Protein AF-A0A940B2C8-F1 (afdb_monomer)

Radius of gyration: 58.65 Å; Cα contacts (8 Å, |Δi|>4): 331; chains: 1; bounding box: 116×99×178 Å

Secondary structure (DSSP, 8-state):
-------------------------------------------------------------------------------PPP-----------------------THHHHHHHHHHHHHHHHHHHHHHHHSS-GGG--GGGHHHHHHHHHHHHTS-HHHHHHTHHHHHHHHHHHHHHHHHHHHHHHHHHHHHHHHHHHHHHHHHHHHHHHHHHHHHHHHHHHHHHHHHHHHHHHHHHHHHHHHHSS-GGG--GGGHHHHHHHHHHHHTS-HHHHHTTHHHHHHHHHHHHHHHHHHHHHHHHHHHHHHHHHHHHHSS-TTS--GGGHHHHHHHHHHHHHS-HHHHHHTHHHHHHHHHHHHHHHTTT-----------------------------S---TT-EEEE--TT--HHHHHHHHH-GGGGGGHHHHHHH-SS--S-TT-PPTT-EEEE--TTGGGSSHHHHHHHHHHHHHHHHHHHHTT-HHHHHHHHHHHHH-

Foldseek 3Di:
DDDDDDDDDDDDDDDDDDDDDDDDDDDDDDDDDDDDDDDDDDDDDDDDDDDDDDDDDDDDDDDDDDDDDDDDDDDDDDDDDDDDDDDDDDDDDDDDDDDDDDDDDPCVVVVVVVLVVLLVVLCVQLVVVLVDDLVRQELVCQVSLVVSLVSLVVHDPSNVVVCVVSNVRSVSSNVVSVVRNVVVVVVVVVVVVVVVVVVVVVVVVVVVVVVVVVVVVVVVVVVVVVVVLVVLLVVLCVQLVVVLVDDLVPQALVCQVSLVVSLQVLVVGDPSNVVVCVVSNVVSVSSNVSHVVRVVVVLVVLLVVLCVQLVVVLVDDLVRQELVCLVSLVVSLVSLVVGDPSNVVVCVVSNVVSVSSNVSRVVRPDDDDDDDDDDDDDDDDDDDDDDDPDDDLFQFFAVPKDKDFDGPPDALLVVQCVPVHVVRSLVSLQQCLQAPDHPPARRDDDGRGMTIGGDPCRQCVDPSSLVSSLVSLQSNLVVCVVVVNNVSSVVSNVVSVVD

Solvent-accessible surface area (backbone atoms only — not comparable to full-atom values): 31236 Å² total; per-residue (Å²): 133,84,89,90,83,92,88,90,88,87,82,86,92,87,87,84,91,86,85,91,84,83,87,78,93,77,82,79,84,79,87,80,80,94,79,91,78,89,83,86,84,87,87,79,92,89,86,90,81,90,86,86,91,84,84,83,89,79,89,85,90,87,88,81,91,85,90,84,89,90,84,84,85,83,86,87,85,90,83,84,83,88,85,88,86,85,83,90,82,92,87,82,83,90,81,93,78,80,95,70,94,76,74,88,68,81,58,62,64,58,54,51,53,53,34,50,56,53,42,51,52,50,50,66,73,40,36,85,64,69,74,48,54,70,86,73,60,42,42,85,45,36,65,62,40,51,48,49,53,54,57,52,72,71,48,53,71,71,30,42,71,78,37,52,69,61,52,52,50,43,51,53,42,40,55,51,11,47,53,46,41,52,52,51,52,50,53,53,49,53,52,52,51,48,53,52,49,55,51,48,54,49,51,55,52,53,52,48,53,53,51,54,53,47,55,51,51,56,52,56,52,48,51,56,50,54,53,52,37,52,52,52,41,50,52,51,50,63,77,38,36,80,66,72,73,46,57,73,91,75,50,36,46,88,47,41,67,61,42,50,46,46,55,52,55,51,63,68,48,54,74,69,32,38,67,78,37,52,69,62,53,52,51,44,52,54,41,46,56,45,8,50,51,44,42,52,50,52,37,48,52,51,41,52,52,49,49,64,75,39,37,81,65,70,73,47,53,88,87,72,61,44,63,82,48,42,63,61,42,51,46,48,54,53,55,52,72,69,49,56,72,70,27,40,68,77,38,51,68,62,50,52,50,43,54,54,46,47,54,50,22,74,58,64,90,69,85,88,88,85,85,80,89,81,92,80,89,82,91,84,81,89,83,91,86,78,90,69,95,63,84,84,81,70,61,54,43,55,60,84,42,45,80,47,65,40,50,76,88,64,46,47,41,58,51,20,20,72,75,70,36,79,88,35,28,81,53,28,47,50,30,54,62,52,23,90,62,85,71,87,46,78,91,69,77,56,72,66,40,69,40,28,41,43,30,80,65,38,30,49,68,42,74,58,8,33,51,51,46,34,49,43,24,44,61,50,17,54,54,32,39,77,70,71,37,53,75,58,16,52,54,32,43,53,51,36,72,73,106

Structure (mmCIF, N/CA/C/O backbone):
data_AF-A0A940B2C8-F1
#
_entry.id   AF-A0A940B2C8-F1
#
loop_
_atom_site.group_PDB
_atom_site.id
_atom_site.type_symbol
_atom_site.label_atom_id
_atom_site.label_alt_id
_atom_site.label_comp_id
_atom_site.label_asym_id
_atom_site.label_entity_id
_atom_site.label_seq_id
_atom_site.pdbx_PDB_ins_code
_atom_site.Cartn_x
_atom_site.Cartn_y
_atom_site.Cartn_z
_atom_site.occupancy
_atom_site.B_iso_or_equiv
_atom_site.auth_seq_id
_atom_site.auth_comp_id
_atom_site.auth_asym_id
_atom_site.auth_atom_id
_atom_site.pdbx_PDB_model_num
ATOM 1 N N . MET A 1 1 ? -23.699 41.187 39.964 1.00 35.53 1 MET A N 1
ATOM 2 C CA . MET A 1 1 ? -22.413 41.926 39.926 1.00 35.53 1 MET A CA 1
ATOM 3 C C . MET A 1 1 ? -21.264 40.954 40.187 1.00 35.53 1 MET A C 1
ATOM 5 O O . MET A 1 1 ? -21.492 39.988 40.889 1.00 35.53 1 MET A O 1
ATOM 9 N N . LYS A 1 2 ? -20.083 41.225 39.607 1.00 36.41 2 LYS A N 1
ATOM 10 C CA . LYS A 1 2 ? -18.708 40.831 40.011 1.00 36.41 2 LYS A CA 1
ATOM 11 C C . LYS A 1 2 ? -18.486 39.525 40.824 1.00 36.41 2 LYS A C 1
ATOM 13 O O . LYS A 1 2 ? -18.840 39.480 41.988 1.00 36.41 2 LYS A O 1
ATOM 18 N N . LYS A 1 3 ? -17.738 38.591 40.197 1.00 39.41 3 LYS A N 1
ATOM 19 C CA . LYS A 1 3 ? -16.483 37.912 40.648 1.00 39.41 3 LYS A CA 1
ATOM 20 C C . LYS A 1 3 ? -16.437 37.382 42.103 1.00 39.41 3 LYS A C 1
ATOM 22 O O . LYS A 1 3 ? -16.664 38.135 43.034 1.00 39.41 3 LYS A O 1
ATOM 27 N N . ILE A 1 4 ? -16.011 36.136 42.345 1.00 36.38 4 ILE A N 1
ATOM 28 C CA . ILE A 1 4 ? -14.584 35.734 42.453 1.00 36.38 4 ILE A CA 1
ATOM 29 C C . ILE A 1 4 ? -14.388 34.222 42.172 1.00 36.38 4 ILE A C 1
ATOM 31 O O . ILE A 1 4 ? -15.268 33.410 42.430 1.00 36.38 4 ILE A O 1
ATOM 35 N N . LEU A 1 5 ? -13.196 33.873 41.676 1.00 35.56 5 LEU A N 1
ATOM 36 C CA . LEU A 1 5 ? -12.616 32.531 41.467 1.00 35.56 5 LEU A CA 1
ATOM 37 C C . LEU A 1 5 ? -11.087 32.656 41.759 1.00 35.56 5 LEU A C 1
ATOM 39 O O . LEU A 1 5 ? -10.614 33.795 41.826 1.00 35.56 5 LEU A O 1
ATOM 43 N N . PRO A 1 6 ? -10.249 31.601 41.685 1.00 58.44 6 PRO A N 1
ATOM 44 C CA . PRO A 1 6 ? -10.110 30.377 42.495 1.00 58.44 6 PRO A CA 1
ATOM 45 C C . PRO A 1 6 ? -8.817 30.379 43.372 1.00 58.44 6 PRO A C 1
ATOM 47 O O . PRO A 1 6 ? -8.051 31.342 43.327 1.00 58.44 6 PRO A O 1
ATOM 50 N N . LYS A 1 7 ? -8.540 29.270 44.092 1.00 32.22 7 LYS A N 1
ATOM 51 C CA . LYS A 1 7 ? -7.233 28.650 44.505 1.00 32.22 7 LYS A CA 1
ATOM 52 C C . LYS A 1 7 ? -7.549 27.582 45.586 1.00 32.22 7 LYS A C 1
ATOM 54 O O . LYS A 1 7 ? -8.576 27.712 46.236 1.00 32.22 7 LYS A O 1
ATOM 59 N N . VAL A 1 8 ? -6.818 26.479 45.788 1.00 33.81 8 VAL A N 1
ATOM 60 C CA . VAL A 1 8 ? -5.353 26.293 45.901 1.00 33.81 8 VAL A CA 1
ATOM 61 C C . VAL A 1 8 ? -4.866 25.015 45.186 1.00 33.81 8 VAL A C 1
ATOM 63 O O . VAL A 1 8 ? -5.605 24.047 45.047 1.00 33.81 8 VAL A O 1
ATOM 66 N N . LEU A 1 9 ? -3.598 25.037 44.762 1.00 30.50 9 LEU A N 1
ATOM 67 C CA . LEU A 1 9 ? -2.817 23.959 44.142 1.00 30.50 9 LEU A CA 1
ATOM 68 C C . LEU A 1 9 ? -1.477 23.833 44.900 1.00 30.50 9 LEU A C 1
ATOM 70 O O . LEU A 1 9 ? -0.846 24.869 45.095 1.00 30.50 9 LEU A O 1
ATOM 74 N N . ALA A 1 10 ? -1.065 22.616 45.292 1.00 32.72 10 ALA A N 1
ATOM 75 C CA . ALA A 1 10 ? 0.285 22.128 45.692 1.00 32.72 10 ALA A CA 1
ATOM 76 C C . ALA A 1 10 ? 0.087 20.807 46.489 1.00 32.72 10 ALA A C 1
ATOM 78 O O . ALA A 1 10 ? -0.950 20.663 47.126 1.00 32.72 10 ALA A O 1
ATOM 79 N N . VAL A 1 11 ? 0.957 19.786 46.487 1.00 30.19 11 VAL A N 1
ATOM 80 C CA . VAL A 1 11 ? 2.435 19.773 46.574 1.00 30.19 11 VAL A CA 1
ATOM 81 C C . VAL A 1 11 ? 3.073 18.641 45.725 1.00 30.19 11 VAL A C 1
ATOM 83 O O . VAL A 1 11 ? 2.491 17.574 45.577 1.00 30.19 11 VAL A O 1
ATOM 86 N N . LEU A 1 12 ? 4.271 18.948 45.196 1.00 27.48 12 LEU A N 1
ATOM 87 C CA . LEU A 1 12 ? 5.380 18.177 44.570 1.00 27.48 12 LEU A CA 1
ATOM 88 C C . LEU A 1 12 ? 5.400 16.625 44.664 1.00 27.48 12 LEU A C 1
ATOM 90 O O . LEU A 1 12 ? 4.959 16.067 45.657 1.00 27.48 12 LEU A O 1
ATOM 94 N N . LEU A 1 13 ? 5.951 15.825 43.727 1.00 27.30 13 LEU A N 1
ATOM 95 C CA . LEU A 1 13 ? 6.915 15.978 42.600 1.00 27.30 13 LEU A CA 1
ATOM 96 C C . LEU A 1 13 ? 8.420 16.117 42.959 1.00 27.30 13 LEU A C 1
ATOM 98 O O . LEU A 1 13 ? 8.960 17.219 42.974 1.00 27.30 13 LEU A O 1
ATOM 102 N N . ILE A 1 14 ? 9.099 14.970 43.137 1.00 32.47 14 ILE A N 1
ATOM 103 C CA . ILE A 1 14 ? 10.566 14.719 43.184 1.00 32.47 14 ILE A CA 1
ATOM 104 C C . ILE A 1 14 ? 10.755 13.251 42.709 1.00 32.47 14 ILE A C 1
ATOM 106 O O . ILE A 1 14 ? 9.951 12.420 43.119 1.00 32.47 14 ILE A O 1
ATOM 110 N N . ALA A 1 15 ? 11.708 12.796 41.880 1.00 28.89 15 ALA A N 1
ATOM 111 C CA . ALA A 1 15 ? 12.736 13.400 41.012 1.00 28.89 15 ALA A CA 1
ATOM 112 C C . ALA A 1 15 ? 12.970 12.472 39.784 1.00 28.89 15 ALA A C 1
ATOM 114 O O . ALA A 1 15 ? 12.356 11.410 39.689 1.00 28.89 15 ALA A O 1
ATOM 115 N N . ALA A 1 16 ? 13.853 12.846 38.845 1.00 29.33 16 ALA A N 1
ATOM 116 C CA . ALA A 1 16 ? 14.073 12.117 37.588 1.00 29.33 16 ALA A CA 1
ATOM 117 C C . ALA A 1 16 ? 15.563 11.866 37.244 1.00 29.33 16 ALA A C 1
ATOM 119 O O . ALA A 1 16 ? 16.429 12.614 37.683 1.00 29.33 16 ALA A O 1
ATOM 120 N N . LEU A 1 17 ? 15.787 10.881 36.353 1.00 29.67 17 LEU A N 1
ATOM 121 C CA . LEU A 1 17 ? 16.962 10.641 35.478 1.00 29.67 17 LEU A CA 1
ATOM 122 C C . LEU A 1 17 ? 18.310 10.147 36.063 1.00 29.67 17 LEU A C 1
ATOM 124 O O . LEU A 1 17 ? 19.075 10.942 36.588 1.00 29.67 17 LEU A O 1
ATOM 128 N N . VAL A 1 18 ? 18.674 8.892 35.726 1.00 29.53 18 VAL A N 1
ATOM 129 C CA . VAL A 1 18 ? 19.943 8.434 35.075 1.00 29.53 18 VAL A CA 1
ATOM 130 C C . VAL A 1 18 ? 19.581 7.122 34.329 1.00 29.53 18 VAL A C 1
ATOM 132 O O . VAL A 1 18 ? 19.078 6.203 34.959 1.00 29.53 18 VAL A O 1
ATOM 135 N N . SER A 1 19 ? 19.486 7.045 32.995 1.00 28.28 19 SER A N 1
ATOM 136 C CA . SER A 1 19 ? 20.504 6.994 31.917 1.00 28.28 19 SER A CA 1
ATOM 137 C C . SER A 1 19 ? 21.131 5.605 31.628 1.00 28.28 19 SER A C 1
ATOM 139 O O . SER A 1 19 ? 21.864 5.056 32.438 1.00 28.28 19 SER A O 1
ATOM 141 N N . CYS A 1 20 ? 20.846 5.102 30.416 1.00 25.89 20 CYS A N 1
ATOM 142 C CA . CYS A 1 20 ? 21.590 4.163 29.551 1.00 25.89 20 CYS A CA 1
ATOM 143 C C . CYS A 1 20 ? 22.332 2.919 30.105 1.00 25.89 20 CYS A C 1
ATOM 145 O O . CYS A 1 20 ? 23.446 3.023 30.608 1.00 25.89 20 CYS A O 1
ATOM 147 N N . ALA A 1 21 ? 21.864 1.723 29.707 1.00 29.14 21 ALA A N 1
ATOM 148 C CA . ALA A 1 21 ? 22.732 0.599 29.312 1.00 29.14 21 ALA A CA 1
ATOM 149 C C . ALA A 1 21 ? 22.026 -0.325 28.294 1.00 29.14 21 ALA A C 1
ATOM 151 O O . ALA A 1 21 ? 20.819 -0.549 28.375 1.00 29.14 21 ALA A O 1
ATOM 152 N N . SER A 1 22 ? 22.769 -0.846 27.312 1.00 31.11 22 SER A N 1
ATOM 153 C CA . SER A 1 22 ? 22.211 -1.600 26.177 1.00 31.11 22 SER A CA 1
ATOM 154 C C . SER A 1 22 ? 22.161 -3.114 26.399 1.00 31.11 22 SER A C 1
ATOM 156 O O . SER A 1 22 ? 23.158 -3.716 26.775 1.00 31.11 22 SER A O 1
ATOM 158 N N . GLY A 1 23 ? 21.050 -3.724 25.976 1.00 27.44 23 GLY A N 1
ATOM 159 C CA . GLY A 1 23 ? 21.044 -4.949 25.169 1.00 27.44 23 GLY A CA 1
ATOM 160 C C . GLY A 1 23 ? 21.454 -6.286 25.802 1.00 27.44 23 GLY A C 1
ATOM 161 O O . GLY A 1 23 ? 22.631 -6.576 25.992 1.00 27.44 23 GLY A O 1
ATOM 162 N N . LYS A 1 24 ? 20.491 -7.216 25.842 1.00 32.88 24 LYS A N 1
ATOM 163 C CA . LYS A 1 24 ? 20.701 -8.586 25.341 1.00 32.88 24 LYS A CA 1
ATOM 164 C C . LYS A 1 24 ? 19.381 -9.203 24.881 1.00 32.88 24 LYS A C 1
ATOM 166 O O . LYS A 1 24 ? 18.358 -9.074 25.544 1.00 32.88 24 LYS A O 1
ATOM 171 N N . LYS A 1 25 ? 19.420 -9.863 23.721 1.00 28.66 25 LYS A N 1
ATOM 172 C CA . LYS A 1 25 ? 18.328 -10.708 23.221 1.00 28.66 25 LYS A CA 1
ATOM 173 C C . LYS A 1 25 ? 18.091 -11.846 24.215 1.00 28.66 25 LYS A C 1
ATOM 175 O O . LYS A 1 25 ? 19.048 -12.535 24.556 1.00 28.66 25 LYS A O 1
ATOM 180 N N . SER A 1 26 ? 16.836 -12.100 24.568 1.00 29.25 26 SER A N 1
ATOM 181 C CA . SER A 1 26 ? 16.399 -13.430 24.991 1.00 29.25 26 SER A CA 1
ATOM 182 C C . SER A 1 26 ? 15.323 -13.891 24.018 1.00 29.25 26 SER A C 1
ATOM 184 O O . SER A 1 26 ? 14.328 -13.200 23.804 1.00 29.25 26 SER A O 1
ATOM 186 N N . THR A 1 27 ? 15.580 -15.007 23.346 1.00 28.92 27 THR A N 1
ATOM 187 C CA . THR A 1 27 ? 14.661 -15.623 22.390 1.00 28.92 27 THR A CA 1
ATOM 188 C C . THR A 1 27 ? 13.561 -16.348 23.151 1.00 28.92 27 THR A C 1
ATOM 190 O O . THR A 1 27 ? 13.846 -17.327 23.842 1.00 28.92 27 THR A O 1
ATOM 193 N N . ALA A 1 28 ? 12.316 -15.899 23.002 1.00 29.31 28 ALA A N 1
ATOM 194 C CA . ALA A 1 28 ? 11.170 -16.675 23.451 1.00 29.31 28 ALA A CA 1
ATOM 195 C C . ALA A 1 28 ? 11.134 -18.014 22.695 1.00 29.31 28 ALA A C 1
ATOM 197 O O . ALA A 1 28 ? 11.230 -18.038 21.467 1.00 29.31 28 ALA A O 1
ATOM 198 N N . LYS A 1 29 ? 11.006 -19.119 23.434 1.00 29.00 29 LYS A N 1
ATOM 199 C CA . LYS A 1 29 ? 10.545 -20.388 22.870 1.00 29.00 29 LYS A CA 1
ATOM 200 C C . LYS A 1 29 ? 9.047 -20.247 22.633 1.00 29.00 29 LYS A C 1
ATOM 202 O O . LYS A 1 29 ? 8.289 -20.126 23.588 1.00 29.00 29 LYS A O 1
ATOM 207 N N . GLU A 1 30 ? 8.657 -20.237 21.370 1.00 30.42 30 GLU A N 1
ATOM 208 C CA . GLU A 1 30 ? 7.268 -20.384 20.955 1.00 30.42 30 GLU A CA 1
ATOM 209 C C . GLU A 1 30 ? 6.962 -21.887 20.906 1.00 30.42 30 GLU A C 1
ATOM 211 O O . GLU A 1 30 ? 7.660 -22.647 20.231 1.00 30.42 30 GLU A O 1
ATOM 216 N N . GLU A 1 31 ? 5.991 -22.331 21.702 1.00 32.09 31 GLU A N 1
ATOM 217 C CA . GLU A 1 31 ? 5.490 -23.704 21.662 1.00 32.09 31 GLU A CA 1
ATOM 218 C C . GLU A 1 31 ? 4.460 -23.819 20.533 1.00 32.09 31 GLU A C 1
ATOM 220 O O . GLU A 1 31 ? 3.436 -23.139 20.563 1.00 32.09 31 GLU A O 1
ATOM 225 N N . GLU A 1 32 ? 4.702 -24.704 19.563 1.00 33.91 32 GLU A N 1
ATOM 226 C CA . GLU A 1 32 ? 3.672 -25.155 18.620 1.00 33.91 32 GLU A CA 1
ATOM 227 C C . GLU A 1 32 ? 3.239 -26.605 18.918 1.00 33.91 32 GLU A C 1
ATOM 229 O O . GLU A 1 32 ? 3.992 -27.373 19.528 1.00 33.91 32 GLU A O 1
ATOM 234 N N . PRO A 1 33 ? 1.994 -26.978 18.563 1.00 39.66 33 PRO A N 1
ATOM 235 C CA . PRO A 1 33 ? 1.286 -28.062 19.233 1.00 39.66 33 PRO A CA 1
ATOM 236 C C . PRO A 1 33 ? 1.545 -29.467 18.673 1.00 39.66 33 PRO A C 1
ATOM 238 O O . PRO A 1 33 ? 1.977 -29.675 17.541 1.00 39.66 33 PRO A O 1
ATOM 241 N N . LEU A 1 34 ? 1.150 -30.442 19.496 1.00 29.12 34 LEU A N 1
ATOM 242 C CA . LEU A 1 34 ? 0.964 -31.858 19.178 1.00 29.12 34 LEU A CA 1
ATOM 243 C C . LEU A 1 34 ? 0.434 -32.118 17.756 1.00 29.12 34 LEU A C 1
ATOM 245 O O . LEU A 1 34 ? -0.679 -31.717 17.415 1.00 29.12 34 LEU A O 1
ATOM 249 N N . ASN A 1 35 ? 1.148 -32.955 17.000 1.00 29.02 35 ASN A N 1
ATOM 250 C CA . ASN A 1 35 ? 0.531 -33.780 15.966 1.00 29.02 35 ASN A CA 1
ATOM 251 C C . ASN A 1 35 ? 1.065 -35.217 16.039 1.00 29.02 35 ASN A C 1
ATOM 253 O O . ASN A 1 35 ? 2.262 -35.453 16.189 1.00 29.02 35 ASN A O 1
ATOM 257 N N . VAL A 1 36 ? 0.152 -36.180 15.957 1.00 30.20 36 VAL A N 1
ATOM 258 C CA . VAL A 1 36 ? 0.408 -37.605 16.186 1.00 30.20 36 VAL A CA 1
ATOM 259 C C . VAL A 1 36 ? 0.694 -38.313 14.866 1.00 30.20 36 VAL A C 1
ATOM 261 O O . VAL A 1 36 ? -0.114 -38.230 13.941 1.00 30.20 36 VAL A O 1
ATOM 264 N N . LYS A 1 37 ? 1.769 -39.113 14.822 1.00 30.45 37 LYS A N 1
ATOM 265 C CA . LYS A 1 37 ? 1.820 -40.356 14.031 1.00 30.45 37 LYS A CA 1
ATOM 266 C C . LYS A 1 37 ? 2.945 -41.294 14.486 1.00 30.45 37 LYS A C 1
ATOM 268 O O . LYS A 1 37 ? 4.108 -41.085 14.176 1.00 30.45 37 LYS A O 1
ATOM 273 N N . THR A 1 38 ? 2.533 -42.321 15.230 1.00 29.42 38 THR A N 1
ATOM 274 C CA . THR A 1 38 ? 3.033 -43.712 15.207 1.00 29.42 38 THR A CA 1
ATOM 275 C C . THR A 1 38 ? 4.405 -43.994 14.578 1.00 29.42 38 THR A C 1
ATOM 277 O O . THR A 1 38 ? 4.525 -43.964 13.353 1.00 29.42 38 THR A O 1
ATOM 280 N N . GLN A 1 39 ? 5.332 -44.532 15.379 1.00 28.61 39 GLN A N 1
ATOM 281 C CA . GLN A 1 39 ? 5.959 -45.811 15.020 1.00 28.61 39 GLN A CA 1
ATOM 282 C C . GLN A 1 39 ? 6.472 -46.600 16.236 1.00 28.61 39 GLN A C 1
ATOM 284 O O . GLN A 1 39 ? 6.660 -46.061 17.325 1.00 28.61 39 GLN A O 1
ATOM 289 N N . ASP A 1 40 ? 6.618 -47.905 16.027 1.00 29.41 40 ASP A N 1
ATOM 290 C CA . ASP A 1 40 ? 6.722 -48.943 17.047 1.00 29.41 40 ASP A CA 1
ATOM 291 C C . ASP A 1 40 ? 8.154 -49.245 17.541 1.00 29.41 40 ASP A C 1
ATOM 293 O O . ASP A 1 40 ? 9.048 -49.547 16.759 1.00 29.41 40 ASP A O 1
ATOM 297 N N . ASN A 1 41 ? 8.274 -49.338 18.872 1.00 29.00 41 ASN A N 1
ATOM 298 C CA . ASN A 1 41 ? 8.810 -50.502 19.600 1.00 29.00 41 ASN A CA 1
ATOM 299 C C . ASN A 1 41 ? 10.336 -50.838 19.594 1.00 29.00 41 ASN A C 1
ATOM 301 O O . ASN A 1 41 ? 10.900 -51.331 18.622 1.00 29.00 41 ASN A O 1
ATOM 305 N N . LYS A 1 42 ? 10.873 -50.846 20.832 1.00 30.92 42 LYS A N 1
ATOM 306 C CA . LYS A 1 42 ? 11.835 -51.806 21.442 1.00 30.92 42 LYS A CA 1
ATOM 307 C C . LYS A 1 42 ? 13.367 -51.581 21.421 1.00 30.92 42 LYS A C 1
ATOM 309 O O . LYS A 1 42 ? 14.001 -51.540 20.375 1.00 30.92 42 LYS A O 1
ATOM 314 N N . LYS A 1 43 ? 13.920 -51.783 22.642 1.00 28.67 43 LYS A N 1
ATOM 315 C CA . LYS A 1 43 ? 15.246 -52.350 23.027 1.00 28.67 43 LYS A CA 1
ATOM 316 C C . LYS A 1 43 ? 16.424 -51.355 23.195 1.00 28.67 43 LYS A C 1
ATOM 318 O O . LYS A 1 43 ? 16.616 -50.532 22.318 1.00 28.67 43 LYS A O 1
ATOM 323 N N . ALA A 1 44 ? 17.321 -51.429 24.199 1.00 32.09 44 ALA A N 1
ATOM 324 C CA . ALA A 1 44 ? 17.323 -51.905 25.612 1.00 32.09 44 ALA A CA 1
ATOM 325 C C . ALA A 1 44 ? 18.720 -51.621 26.257 1.00 32.09 44 ALA A C 1
ATOM 327 O O . ALA A 1 44 ? 19.681 -51.771 25.519 1.00 32.09 44 ALA A O 1
ATOM 328 N N . ILE A 1 45 ? 18.806 -51.373 27.590 1.00 31.41 45 ILE A N 1
ATOM 329 C CA . ILE A 1 45 ? 19.880 -51.777 28.572 1.00 31.41 45 ILE A CA 1
ATOM 330 C C . ILE A 1 45 ? 21.357 -51.335 28.279 1.00 31.41 45 ILE A C 1
ATOM 332 O O . ILE A 1 45 ? 21.803 -51.416 27.146 1.00 31.41 45 ILE A O 1
ATOM 336 N N . ALA A 1 46 ? 22.239 -50.886 29.197 1.00 33.69 46 ALA A N 1
ATOM 337 C CA . ALA A 1 46 ? 22.344 -50.840 30.680 1.00 33.69 46 ALA A CA 1
ATOM 338 C C . ALA A 1 46 ? 22.854 -49.425 31.151 1.00 33.69 46 ALA A C 1
ATOM 340 O O . ALA A 1 46 ? 22.500 -48.465 30.471 1.00 33.69 46 ALA A O 1
ATOM 341 N N . HIS A 1 47 ? 23.640 -49.139 32.218 1.00 30.44 47 HIS A N 1
ATOM 342 C CA . HIS A 1 47 ? 24.289 -49.906 33.317 1.00 30.44 47 HIS A CA 1
ATOM 343 C C . HIS A 1 47 ? 24.520 -49.023 34.579 1.00 30.44 47 HIS A C 1
ATOM 345 O O . HIS A 1 47 ? 24.485 -47.797 34.500 1.00 30.44 47 HIS A O 1
ATOM 351 N N . ASP A 1 48 ? 24.773 -49.699 35.703 1.00 31.88 48 ASP A N 1
ATOM 352 C CA . ASP A 1 48 ? 24.927 -49.286 37.115 1.00 31.88 48 ASP A CA 1
ATOM 353 C C . ASP A 1 48 ? 26.072 -48.326 37.511 1.00 31.88 48 ASP A C 1
ATOM 355 O O . ASP A 1 48 ? 27.101 -48.265 36.838 1.00 31.88 48 ASP A O 1
ATOM 359 N N . ALA A 1 49 ? 25.919 -47.676 38.682 1.00 30.77 49 ALA A N 1
ATOM 360 C CA . ALA A 1 49 ? 26.699 -47.893 39.934 1.00 30.77 49 ALA A CA 1
ATOM 361 C C . ALA A 1 49 ? 26.313 -46.809 40.987 1.00 30.77 49 ALA A C 1
ATOM 363 O O . ALA A 1 49 ? 26.272 -45.631 40.643 1.00 30.77 49 ALA A O 1
ATOM 364 N N . ASP A 1 50 ? 25.791 -47.130 42.184 1.00 30.36 50 ASP A N 1
ATOM 365 C CA . ASP A 1 50 ? 26.498 -47.489 43.448 1.00 30.36 50 ASP A CA 1
ATOM 366 C C . ASP A 1 50 ? 27.504 -46.416 43.953 1.00 30.36 50 ASP A C 1
ATOM 368 O O . ASP A 1 50 ? 28.286 -45.902 43.163 1.00 30.36 50 ASP A O 1
ATOM 372 N N . ALA A 1 51 ? 27.608 -46.025 45.239 1.00 36.56 51 ALA A N 1
ATOM 373 C CA . ALA A 1 51 ? 26.960 -46.440 46.505 1.00 36.56 51 ALA A CA 1
ATOM 374 C C . ALA A 1 51 ? 27.153 -45.307 47.597 1.00 36.56 51 ALA A C 1
ATOM 376 O O . ALA A 1 51 ? 27.583 -44.218 47.209 1.00 36.56 51 ALA A O 1
ATOM 377 N N . PRO A 1 52 ? 26.814 -45.446 48.913 1.00 52.81 52 PRO A N 1
ATOM 378 C CA . PRO A 1 52 ? 26.257 -44.319 49.700 1.00 52.81 52 PRO A CA 1
ATOM 379 C C . PRO A 1 52 ? 26.916 -44.002 51.082 1.00 52.81 52 PRO A C 1
ATOM 381 O O . PRO A 1 52 ? 27.949 -44.557 51.439 1.00 52.81 52 PRO A O 1
ATOM 384 N N . VAL A 1 53 ? 26.199 -43.191 51.891 1.00 30.92 53 VAL A N 1
ATOM 385 C CA . VAL A 1 53 ? 26.246 -43.022 53.375 1.00 30.92 53 VAL A CA 1
ATOM 386 C C . VAL A 1 53 ? 27.277 -42.038 53.968 1.00 30.92 53 VAL A C 1
ATOM 388 O O . VAL A 1 53 ? 28.466 -42.135 53.692 1.00 30.92 53 VAL A O 1
ATOM 391 N N . ILE A 1 54 ? 26.792 -41.123 54.834 1.00 31.34 54 ILE A N 1
ATOM 392 C CA . ILE A 1 54 ? 27.217 -40.835 56.236 1.00 31.34 54 ILE A CA 1
ATOM 393 C C . ILE A 1 54 ? 26.513 -39.539 56.720 1.00 31.34 54 ILE A C 1
ATOM 395 O O . ILE A 1 54 ? 26.881 -38.426 56.353 1.00 31.34 54 ILE A O 1
ATOM 399 N N . GLU A 1 55 ? 25.473 -39.714 57.540 1.00 36.94 55 GLU A N 1
ATOM 400 C CA . GLU A 1 55 ? 25.071 -38.810 58.645 1.00 36.94 55 GLU A CA 1
ATOM 401 C C . GLU A 1 55 ? 26.038 -39.072 59.849 1.00 36.94 55 GLU A C 1
ATOM 403 O O . GLU A 1 55 ? 26.722 -40.101 59.767 1.00 36.94 55 GLU A O 1
ATOM 408 N N . PRO A 1 56 ? 26.119 -38.293 60.971 1.00 48.62 56 PRO A N 1
ATOM 409 C CA . PRO A 1 56 ? 24.959 -37.629 61.601 1.00 48.62 56 PRO A CA 1
ATOM 410 C C . PRO A 1 56 ? 25.187 -36.422 62.581 1.00 48.62 56 PRO A C 1
ATOM 412 O O . PRO A 1 56 ? 26.312 -36.003 62.827 1.00 48.62 56 PRO A O 1
ATOM 415 N N . GLU A 1 57 ? 24.066 -35.941 63.158 1.00 30.59 57 GLU A N 1
ATOM 416 C CA . GLU A 1 57 ? 23.854 -35.152 64.417 1.00 30.59 57 GLU A CA 1
ATOM 417 C C . GLU A 1 57 ? 24.567 -33.768 64.575 1.00 30.59 57 GLU A C 1
ATOM 419 O O . GLU A 1 57 ? 25.441 -33.410 63.795 1.00 30.59 57 GLU A O 1
ATOM 424 N N . GLU A 1 58 ? 24.201 -32.851 65.491 1.00 33.53 58 GLU A N 1
ATOM 425 C CA . GLU A 1 58 ? 23.329 -32.904 66.685 1.00 33.53 58 GLU A CA 1
ATOM 426 C C . GLU A 1 58 ? 22.793 -31.488 67.070 1.00 33.53 58 GLU A C 1
ATOM 428 O O . GLU A 1 58 ? 23.459 -30.511 66.749 1.00 33.53 58 GLU A O 1
ATOM 433 N N . ASN A 1 59 ? 21.629 -31.414 67.754 1.00 31.73 59 ASN A N 1
ATOM 434 C CA . ASN A 1 59 ? 21.106 -30.431 68.758 1.00 31.73 59 ASN A CA 1
ATOM 435 C C . ASN A 1 59 ? 21.482 -28.904 68.718 1.00 31.73 59 ASN A C 1
ATOM 437 O O . ASN A 1 59 ? 22.519 -28.483 68.233 1.00 31.73 59 ASN A O 1
ATOM 441 N N . VAL A 1 60 ? 20.688 -27.944 69.234 1.00 32.38 60 VAL A N 1
ATOM 442 C CA . VAL A 1 60 ? 20.014 -27.872 70.554 1.00 32.38 60 VAL A CA 1
ATOM 443 C C . VAL A 1 60 ? 18.710 -27.033 70.524 1.00 32.38 60 VAL A C 1
ATOM 445 O O . VAL A 1 60 ? 18.571 -26.070 69.772 1.00 32.38 60 VAL A O 1
ATOM 448 N N . ASP A 1 61 ? 17.790 -27.429 71.407 1.00 29.70 61 ASP A N 1
ATOM 449 C CA . ASP A 1 61 ? 16.489 -26.870 71.823 1.00 29.70 61 ASP A CA 1
ATOM 450 C C . ASP A 1 61 ? 16.506 -25.448 72.460 1.00 29.70 61 ASP A C 1
ATOM 452 O O . ASP A 1 61 ? 17.518 -25.049 73.027 1.00 29.70 61 ASP A O 1
ATOM 456 N N . VAL A 1 62 ? 15.388 -24.697 72.382 1.00 31.62 62 VAL A N 1
ATOM 457 C CA . VAL A 1 62 ? 14.567 -24.155 73.513 1.00 31.62 62 VAL A CA 1
ATOM 458 C C . VAL A 1 62 ? 13.563 -23.060 73.082 1.00 31.62 62 VAL A C 1
ATOM 460 O O . VAL A 1 62 ? 13.865 -22.150 72.313 1.00 31.62 62 VAL A O 1
ATOM 463 N N . SER A 1 63 ? 12.352 -23.116 73.652 1.00 31.47 63 SER A N 1
ATOM 464 C CA . SER A 1 63 ? 11.321 -22.042 73.692 1.00 31.47 63 SER A CA 1
ATOM 465 C C . SER A 1 63 ? 11.136 -21.566 75.165 1.00 31.47 63 SER A C 1
ATOM 467 O O . SER A 1 63 ? 11.904 -22.048 75.999 1.00 31.47 63 SER A O 1
ATOM 469 N N . PRO A 1 64 ? 10.119 -20.769 75.606 1.00 51.47 64 PRO A N 1
ATOM 470 C CA . PRO A 1 64 ? 9.154 -19.861 74.942 1.00 51.47 64 PRO A CA 1
ATOM 471 C C . PRO A 1 64 ? 8.939 -18.484 75.678 1.00 51.47 64 PRO A C 1
ATOM 473 O O . PRO A 1 64 ? 9.571 -18.202 76.690 1.00 51.47 64 PRO A O 1
ATOM 476 N N . THR A 1 65 ? 7.922 -17.696 75.259 1.00 31.28 65 THR A N 1
ATOM 477 C CA . THR A 1 65 ? 7.263 -16.535 75.959 1.00 31.28 65 THR A CA 1
ATOM 478 C C . THR A 1 65 ? 8.090 -15.238 76.140 1.00 31.28 65 THR A C 1
ATOM 480 O O . THR A 1 65 ? 9.281 -15.298 76.387 1.00 31.28 65 THR A O 1
ATOM 483 N N . TYR A 1 66 ? 7.566 -14.009 75.985 1.00 28.95 66 TYR A N 1
ATOM 484 C CA . TYR A 1 66 ? 6.432 -13.371 76.689 1.00 28.95 66 TYR A CA 1
ATOM 485 C C . TYR A 1 66 ? 5.932 -12.089 75.952 1.00 28.95 66 TYR A C 1
ATOM 487 O O . TYR A 1 66 ? 6.487 -11.689 74.932 1.00 28.95 66 TYR A O 1
ATOM 495 N N . ILE A 1 67 ? 4.868 -11.465 76.469 1.00 31.08 67 ILE A N 1
ATOM 496 C CA . ILE A 1 67 ? 4.175 -10.245 75.983 1.00 31.08 67 ILE A CA 1
ATOM 497 C C . ILE A 1 67 ? 4.924 -8.923 76.290 1.00 31.08 67 ILE A C 1
ATOM 499 O O . ILE A 1 67 ? 5.646 -8.884 77.281 1.00 31.08 67 ILE A O 1
ATOM 503 N N . ASP A 1 68 ? 4.694 -7.838 75.520 1.00 29.27 68 ASP A N 1
ATOM 504 C CA . ASP A 1 68 ? 3.987 -6.613 75.992 1.00 29.27 68 ASP A CA 1
ATOM 505 C C . ASP A 1 68 ? 3.769 -5.515 74.898 1.00 29.27 68 ASP A C 1
ATOM 507 O O . ASP A 1 68 ? 4.506 -5.404 73.922 1.00 29.27 68 ASP A O 1
ATOM 511 N N . SER A 1 69 ? 2.695 -4.746 75.112 1.00 29.62 69 SER A N 1
ATOM 512 C CA . SER A 1 69 ? 2.160 -3.466 74.598 1.00 29.62 69 SER A CA 1
ATOM 513 C C . SER A 1 69 ? 2.962 -2.503 73.694 1.00 29.62 69 SER A C 1
ATOM 515 O O . SER A 1 69 ? 4.161 -2.302 73.852 1.00 29.62 69 SER A O 1
ATOM 517 N N . GLY A 1 70 ? 2.217 -1.708 72.895 1.00 30.09 70 GLY A N 1
ATOM 518 C CA . GLY A 1 70 ? 2.664 -0.355 72.508 1.00 30.09 70 GLY A CA 1
ATOM 519 C C . GLY A 1 70 ? 2.037 0.314 71.270 1.00 30.09 70 GLY A C 1
ATOM 520 O O . GLY A 1 70 ? 2.738 0.489 70.280 1.00 30.09 70 GLY A O 1
ATOM 521 N N . VAL A 1 71 ? 0.779 0.787 71.325 1.00 34.94 71 VAL A N 1
ATOM 522 C CA . VAL A 1 71 ? 0.301 1.897 70.457 1.00 34.94 71 VAL A CA 1
ATOM 523 C C . VAL A 1 71 ? -0.603 2.838 71.260 1.00 34.94 71 VAL A C 1
ATOM 525 O O . VAL A 1 71 ? -1.568 2.402 71.886 1.00 34.94 71 VAL A O 1
ATOM 528 N N . GLU A 1 72 ? -0.292 4.135 71.240 1.00 32.62 72 GLU A N 1
ATOM 529 C CA . GLU A 1 72 ? -0.987 5.161 72.021 1.00 32.62 72 GLU A CA 1
ATOM 530 C C . GLU A 1 72 ? -2.172 5.829 71.293 1.00 32.62 72 GLU A C 1
ATOM 532 O O . GLU A 1 72 ? -2.116 6.163 70.113 1.00 32.62 72 GLU A O 1
ATOM 537 N N . LYS A 1 73 ? -3.231 6.043 72.083 1.00 33.41 73 LYS A N 1
ATOM 538 C CA . LYS A 1 73 ? -4.218 7.145 72.119 1.00 33.41 73 LYS A CA 1
ATOM 539 C C . LYS A 1 73 ? -4.195 8.235 71.027 1.00 33.41 73 LYS A C 1
ATOM 541 O O . LYS A 1 73 ? -3.191 8.913 70.859 1.00 33.41 73 LYS A O 1
ATOM 546 N N . ILE A 1 74 ? -5.402 8.601 70.561 1.00 31.91 74 ILE A N 1
ATOM 547 C CA . ILE A 1 74 ? -5.922 9.996 70.584 1.00 31.91 74 ILE A CA 1
ATOM 548 C C . ILE A 1 74 ? -7.475 10.041 70.554 1.00 31.91 74 ILE A C 1
ATOM 550 O O . ILE A 1 74 ? -8.090 9.942 69.498 1.00 31.91 74 ILE A O 1
ATOM 554 N N . ASN A 1 75 ? -8.106 10.127 71.737 1.00 27.83 75 ASN A N 1
ATOM 555 C CA . ASN A 1 75 ? -8.968 11.236 72.222 1.00 27.83 75 ASN A CA 1
ATOM 556 C C . ASN A 1 75 ? -9.464 12.290 71.176 1.00 27.83 75 ASN A C 1
ATOM 558 O O . ASN A 1 75 ? -8.651 12.740 70.377 1.00 27.83 75 ASN A O 1
ATOM 562 N N . GLU A 1 76 ? -10.704 12.832 71.128 1.00 31.81 76 GLU A N 1
ATOM 563 C CA . GLU A 1 76 ? -11.961 12.831 71.951 1.00 31.81 76 GLU A CA 1
ATOM 564 C C . GLU A 1 76 ? -13.171 13.270 71.046 1.00 31.81 76 GLU A C 1
ATOM 566 O O . GLU A 1 76 ? -13.005 13.220 69.826 1.00 31.81 76 GLU A O 1
ATOM 571 N N . PRO A 1 77 ? -14.319 13.849 71.511 1.00 42.06 77 PRO A N 1
ATOM 572 C CA . PRO A 1 77 ? -15.098 13.709 72.763 1.00 42.06 77 PRO A CA 1
ATOM 573 C C . PRO A 1 77 ? -16.633 13.510 72.552 1.00 42.06 77 PRO A C 1
ATOM 575 O O . PRO A 1 77 ? -17.183 13.780 71.490 1.00 42.06 77 PRO A O 1
ATOM 578 N N . GLY A 1 78 ? -17.361 13.218 73.645 1.00 28.30 78 GLY A N 1
ATOM 579 C CA . GLY A 1 78 ? -18.623 13.933 73.936 1.00 28.30 78 GLY A CA 1
ATOM 580 C C . GLY A 1 78 ? -19.982 13.258 73.673 1.00 28.30 78 GLY A C 1
ATOM 581 O O . GLY A 1 78 ? -20.649 13.573 72.696 1.00 28.30 78 GLY A O 1
ATOM 582 N N . MET A 1 79 ? -20.479 12.469 74.633 1.00 27.72 79 MET A N 1
ATOM 583 C CA . MET A 1 79 ? -21.555 12.876 75.571 1.00 27.72 79 MET A CA 1
ATOM 584 C C . MET A 1 79 ? -22.043 11.663 76.379 1.00 27.72 79 MET A C 1
ATOM 586 O O . MET A 1 79 ? -22.658 10.749 75.835 1.00 27.72 79 MET A O 1
ATOM 590 N N . MET A 1 80 ? -21.800 11.672 77.693 1.00 30.53 80 MET A N 1
ATOM 591 C CA . MET A 1 80 ? -22.419 10.715 78.614 1.00 30.53 80 MET A CA 1
ATOM 592 C C . MET A 1 80 ? -23.841 11.153 78.967 1.00 30.53 80 MET A C 1
ATOM 594 O O . MET A 1 80 ? -24.087 12.329 79.231 1.00 30.53 80 MET A O 1
ATOM 598 N N . VAL A 1 81 ? -24.750 10.182 79.040 1.00 32.88 81 VAL A N 1
ATOM 599 C CA . VAL A 1 81 ? -25.993 10.324 79.802 1.00 32.88 81 VAL A CA 1
ATOM 600 C C . VAL A 1 81 ? -25.669 10.001 81.257 1.00 32.88 81 VAL A C 1
ATOM 602 O O . VAL A 1 81 ? -25.025 8.993 81.540 1.00 32.88 81 VAL A O 1
ATOM 605 N N . VAL A 1 82 ? -26.087 10.884 82.158 1.00 34.41 82 VAL A N 1
ATOM 606 C CA . VAL A 1 82 ? -25.935 10.729 83.607 1.00 34.41 82 VAL A CA 1
ATOM 607 C C . VAL A 1 82 ? -26.837 9.622 84.154 1.00 34.41 82 VAL A C 1
ATOM 609 O O . VAL A 1 82 ? -28.003 9.532 83.775 1.00 34.41 82 VAL A O 1
ATOM 612 N N . ASP A 1 83 ? -26.317 8.856 85.109 1.00 30.75 83 ASP A N 1
ATOM 613 C CA . ASP A 1 83 ? -27.131 8.252 86.163 1.00 30.75 83 ASP A CA 1
ATOM 614 C C . ASP A 1 83 ? -26.339 8.298 87.478 1.00 30.75 83 ASP A C 1
ATOM 616 O O . ASP A 1 83 ? -25.386 7.546 87.693 1.00 30.75 83 ASP A O 1
ATOM 620 N N . GLU A 1 84 ? -26.698 9.252 88.335 1.00 37.22 84 GLU A N 1
ATOM 621 C CA . GLU A 1 84 ? -26.283 9.287 89.732 1.00 37.22 84 GLU A CA 1
ATOM 622 C C . GLU A 1 84 ? -27.466 8.827 90.583 1.00 37.22 84 GLU A C 1
ATOM 624 O O . GLU A 1 84 ? -28.534 9.434 90.540 1.00 37.22 84 GLU A O 1
ATOM 629 N N . THR A 1 85 ? -27.266 7.814 91.427 1.00 34.06 85 THR A N 1
ATOM 630 C CA . THR A 1 85 ? -27.378 7.963 92.894 1.00 34.06 85 THR A CA 1
ATOM 631 C C . THR A 1 85 ? -27.335 6.614 93.615 1.00 34.06 85 THR A C 1
ATOM 633 O O . THR A 1 85 ? -28.253 5.805 93.521 1.00 34.06 85 THR A O 1
ATOM 636 N N . LYS A 1 86 ? -26.324 6.431 94.473 1.00 34.41 86 LYS A N 1
ATOM 637 C CA . LYS A 1 86 ? -26.481 5.786 95.790 1.00 34.41 86 LYS A CA 1
ATOM 638 C C . LYS A 1 86 ? -25.532 6.459 96.777 1.00 34.41 86 LYS A C 1
ATOM 640 O O . LYS A 1 86 ? -24.324 6.258 96.709 1.00 34.41 86 LYS A O 1
ATOM 645 N N . GLY A 1 87 ? -26.088 7.289 97.655 1.00 33.25 87 GLY A N 1
ATOM 646 C CA . GLY A 1 87 ? -25.337 7.945 98.724 1.00 33.25 87 GLY A CA 1
ATOM 647 C C . GLY A 1 87 ? -25.170 7.055 99.956 1.00 33.25 87 GLY A C 1
ATOM 648 O O . GLY A 1 87 ? -25.959 6.138 100.182 1.00 33.25 87 GLY A O 1
ATOM 649 N N . LEU A 1 88 ? -24.166 7.375 100.773 1.00 33.94 88 LEU A N 1
ATOM 650 C CA . LEU A 1 88 ? -24.141 7.013 102.188 1.00 33.94 88 LEU A CA 1
ATOM 651 C C . LEU A 1 88 ? -24.764 8.155 102.997 1.00 33.94 88 LEU A C 1
ATOM 653 O O . LEU A 1 88 ? -24.358 9.298 102.807 1.00 33.94 88 LEU A O 1
ATOM 657 N N . SER A 1 89 ? -25.622 7.825 103.964 1.00 35.31 89 SER A N 1
ATOM 658 C CA . SER A 1 89 ? -25.633 8.478 105.284 1.00 35.31 89 SER A CA 1
ATOM 659 C C . SER A 1 89 ? -26.593 7.752 106.234 1.00 35.31 89 SER A C 1
ATOM 661 O O . SER A 1 89 ? -27.782 8.065 106.275 1.00 35.31 89 SER A O 1
ATOM 663 N N . ASP A 1 90 ? -26.071 6.812 107.022 1.00 33.44 90 ASP A N 1
ATOM 664 C CA . ASP A 1 90 ? -26.711 6.413 108.278 1.00 33.44 90 ASP A CA 1
ATOM 665 C C . ASP A 1 90 ? -26.301 7.394 109.382 1.00 33.44 90 ASP A C 1
ATOM 667 O O . ASP A 1 90 ? -25.109 7.654 109.549 1.00 33.44 90 ASP A O 1
ATOM 671 N N . SER A 1 91 ? -27.288 7.901 110.133 1.00 31.75 91 SER A N 1
ATOM 672 C CA . SER A 1 91 ? -27.252 8.211 111.579 1.00 31.75 91 SER A CA 1
ATOM 673 C C . SER A 1 91 ? -28.191 9.376 111.921 1.00 31.75 91 SER A C 1
ATOM 675 O O . SER A 1 91 ? -27.934 10.511 111.527 1.00 31.75 91 SER A O 1
ATOM 677 N N . LEU A 1 92 ? -29.251 9.107 112.698 1.00 30.14 92 LEU A N 1
ATOM 678 C CA . LEU A 1 92 ? -29.402 9.625 114.073 1.00 30.14 92 LEU A CA 1
ATOM 679 C C . LEU A 1 92 ? -30.756 9.219 114.704 1.00 30.14 92 LEU A C 1
ATOM 681 O O . LEU A 1 92 ? -31.820 9.703 114.339 1.00 30.14 92 LEU A O 1
ATOM 685 N N . THR A 1 93 ? -30.658 8.315 115.679 1.00 32.03 93 THR A N 1
ATOM 686 C CA . THR A 1 93 ? -31.449 8.179 116.924 1.00 32.03 93 THR A CA 1
ATOM 687 C C . THR A 1 93 ? -32.827 8.861 117.096 1.00 32.03 93 THR A C 1
ATOM 689 O O . THR A 1 93 ? -32.915 10.072 117.267 1.00 32.03 93 THR A O 1
ATOM 692 N N . THR A 1 94 ? -33.835 8.006 117.329 1.00 33.00 94 THR A N 1
ATOM 693 C CA . THR A 1 94 ? -34.728 7.996 118.518 1.00 33.00 94 THR A CA 1
ATOM 694 C C . THR A 1 94 ? -35.605 9.220 118.847 1.00 33.00 94 THR A C 1
ATOM 696 O O . THR A 1 94 ? -35.114 10.199 119.399 1.00 33.00 94 THR A O 1
ATOM 699 N N . ALA A 1 95 ? -36.934 9.063 118.743 1.00 30.23 95 ALA A N 1
ATOM 700 C CA . ALA A 1 95 ? -37.847 8.947 119.905 1.00 30.23 95 ALA A CA 1
ATOM 701 C C . ALA A 1 95 ? -39.332 9.005 119.491 1.00 30.23 95 ALA A C 1
ATOM 703 O O . ALA A 1 95 ? -39.722 9.845 118.683 1.00 30.23 95 ALA A O 1
ATOM 704 N N . ASP A 1 96 ? -40.169 8.168 120.111 1.00 40.66 96 ASP A N 1
ATOM 705 C CA . ASP A 1 96 ? -41.629 8.296 120.059 1.00 40.66 96 ASP A CA 1
ATOM 706 C C . ASP A 1 96 ? -42.107 9.657 120.581 1.00 40.66 96 ASP A C 1
ATOM 708 O O . ASP A 1 96 ? -41.678 10.102 121.651 1.00 40.66 96 ASP A O 1
ATOM 712 N N . LYS A 1 97 ? -43.086 10.258 119.891 1.00 34.31 97 LYS A N 1
ATOM 713 C CA . LYS A 1 97 ? -44.051 11.172 120.514 1.00 34.31 97 LYS A CA 1
ATOM 714 C C . LYS A 1 97 ? -45.359 11.279 119.728 1.00 34.31 97 LYS A C 1
ATOM 716 O O . LYS A 1 97 ? -45.423 11.916 118.688 1.00 34.31 97 LYS A O 1
ATOM 721 N N . GLU A 1 98 ? -46.372 10.658 120.326 1.00 30.97 98 GLU A N 1
ATOM 722 C CA . GLU A 1 98 ? -47.784 11.056 120.391 1.00 30.97 98 GLU A CA 1
ATOM 723 C C . GLU A 1 98 ? -48.571 11.357 119.102 1.00 30.97 98 GLU A C 1
ATOM 725 O O . GLU A 1 98 ? -48.274 12.233 118.295 1.00 30.97 98 GLU A O 1
ATOM 730 N N . VAL A 1 99 ? -49.711 10.667 119.014 1.00 43.38 99 VAL A N 1
ATOM 731 C CA . VAL A 1 99 ? -50.805 10.914 118.074 1.00 43.38 99 VAL A CA 1
ATOM 732 C C . VAL A 1 99 ? -51.240 12.383 118.120 1.00 43.38 99 VAL A C 1
ATOM 734 O O . VAL A 1 99 ? -51.785 12.844 119.121 1.00 43.38 99 VAL A O 1
ATOM 737 N N . GLN A 1 100 ? -51.101 13.084 116.995 1.00 34.94 100 GLN A N 1
ATOM 738 C CA . GLN A 1 100 ? -51.825 14.323 116.720 1.00 34.94 100 GLN A CA 1
ATOM 739 C C . GLN A 1 100 ? -52.579 14.192 115.401 1.00 34.94 100 GLN A C 1
ATOM 741 O O . GLN A 1 100 ? -51.995 13.949 114.345 1.00 34.94 100 GLN A O 1
ATOM 746 N N . LEU A 1 101 ? -53.898 14.347 115.495 1.00 44.03 101 LEU A N 1
ATOM 747 C CA . LEU A 1 101 ? -54.862 14.170 114.417 1.00 44.03 101 LEU A CA 1
ATOM 748 C C . LEU A 1 101 ? -54.646 15.244 113.331 1.00 44.03 101 LEU A C 1
ATOM 750 O O . LEU A 1 101 ? -55.197 16.340 113.419 1.00 44.03 101 LEU A O 1
ATOM 754 N N . HIS A 1 102 ? -53.829 14.955 112.314 1.00 37.97 102 HIS A N 1
ATOM 755 C CA . HIS A 1 102 ? -53.699 15.842 111.157 1.00 37.97 102 HIS A CA 1
ATOM 756 C C . HIS A 1 102 ? -54.839 15.611 110.165 1.00 37.97 102 HIS A C 1
ATOM 758 O O . HIS A 1 102 ? -55.223 14.482 109.861 1.00 37.97 102 HIS A O 1
ATOM 764 N N . GLN A 1 103 ? -55.413 16.724 109.721 1.00 34.88 103 GLN A N 1
ATOM 765 C CA . GLN A 1 103 ? -56.587 16.769 108.860 1.00 34.88 103 GLN A CA 1
ATOM 766 C C . GLN A 1 103 ? -56.249 16.230 107.466 1.00 34.88 103 GLN A C 1
ATOM 768 O O . GLN A 1 103 ? -55.128 16.395 106.988 1.00 34.88 103 GLN A O 1
ATOM 773 N N . VAL A 1 104 ? -57.233 15.616 106.804 1.00 38.12 104 VAL A N 1
ATOM 774 C CA . VAL A 1 104 ? -57.113 15.213 105.397 1.00 38.12 104 VAL A CA 1
ATOM 775 C C . VAL A 1 104 ? -56.961 16.472 104.546 1.00 38.12 104 VAL A C 1
ATOM 777 O O . VAL A 1 104 ? -57.897 17.263 104.425 1.00 38.12 104 VAL A O 1
ATOM 780 N N . ASP A 1 105 ? -55.777 16.653 103.972 1.00 37.56 105 ASP A N 1
ATOM 781 C CA . ASP A 1 105 ? -55.456 17.788 103.115 1.00 37.56 105 ASP A CA 1
ATOM 782 C C . ASP A 1 105 ? -56.256 17.682 101.795 1.00 37.56 105 ASP A C 1
ATOM 784 O O . ASP A 1 105 ? -56.152 16.662 101.105 1.00 37.56 105 ASP A O 1
ATOM 788 N N . PRO A 1 106 ? -57.038 18.696 101.366 1.00 49.47 106 PRO A N 1
ATOM 789 C CA . PRO A 1 106 ? -57.859 18.604 100.147 1.00 49.47 106 PRO A CA 1
ATOM 790 C C . PRO A 1 106 ? -57.068 18.453 98.832 1.00 49.47 106 PRO A C 1
ATOM 792 O O . PRO A 1 106 ? -57.658 18.356 97.754 1.00 49.47 106 PRO A O 1
ATOM 795 N N . ASN A 1 107 ? -55.734 18.492 98.892 1.00 50.19 107 ASN A N 1
ATOM 796 C CA . ASN A 1 107 ? -54.855 18.689 97.743 1.00 50.19 107 ASN A CA 1
ATOM 797 C C . ASN A 1 107 ? -54.342 17.383 97.093 1.00 50.19 107 ASN A C 1
ATOM 799 O O . ASN A 1 107 ? -53.853 17.417 95.962 1.00 50.19 107 ASN A O 1
ATOM 803 N N . GLU A 1 108 ? -54.491 16.217 97.738 1.00 49.06 108 GLU A N 1
ATOM 804 C CA . GLU A 1 108 ? -54.159 14.928 97.099 1.00 49.06 108 GLU A CA 1
ATOM 805 C C . GLU A 1 108 ? -55.069 14.650 95.888 1.00 49.06 108 GLU A C 1
ATOM 807 O O . GLU A 1 108 ? -54.584 14.336 94.797 1.00 49.06 108 GLU A O 1
ATOM 812 N N . GLY A 1 109 ? 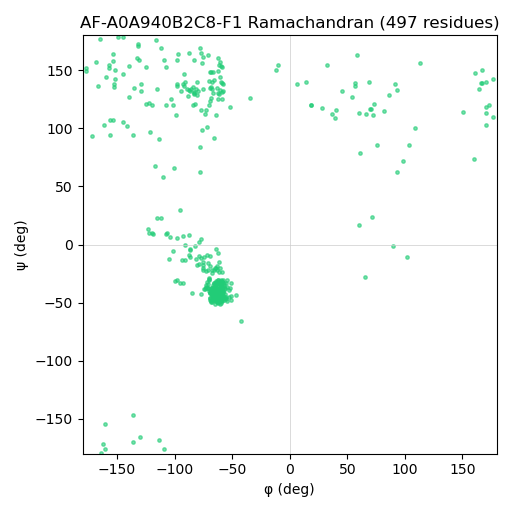-56.381 14.877 96.033 1.00 54.09 109 GLY A N 1
ATOM 813 C CA . GLY A 1 109 ? -57.354 14.677 94.953 1.00 54.09 109 GLY A CA 1
ATOM 814 C C . GLY A 1 109 ? -57.146 15.605 93.747 1.00 54.09 109 GLY A C 1
ATOM 815 O O . GLY A 1 109 ? -57.374 15.202 92.605 1.00 54.09 109 GLY A O 1
ATOM 816 N N . ALA A 1 110 ? -56.654 16.829 93.972 1.00 59.16 110 ALA A N 1
ATOM 817 C CA . ALA A 1 110 ? -56.351 17.782 92.901 1.00 59.16 110 ALA A CA 1
ATOM 818 C C . ALA A 1 110 ? -55.130 17.352 92.064 1.00 59.16 110 ALA A C 1
ATOM 820 O O . ALA A 1 110 ? -55.145 17.458 90.832 1.00 59.16 110 ALA A O 1
ATOM 821 N N . ASN A 1 111 ? -54.093 16.815 92.714 1.00 73.12 111 ASN A N 1
ATOM 822 C CA . ASN A 1 111 ? -52.920 16.274 92.028 1.00 73.12 111 ASN A CA 1
ATOM 823 C C . ASN A 1 111 ? -53.243 14.982 91.263 1.00 73.12 111 ASN A C 1
ATOM 825 O O . ASN A 1 111 ? -52.820 14.836 90.113 1.00 73.12 111 ASN A O 1
ATOM 829 N N . GLU A 1 112 ? -54.038 14.072 91.837 1.00 83.25 112 GLU A N 1
ATOM 830 C CA . GLU A 1 112 ? -54.436 12.849 91.132 1.00 83.25 112 GLU A CA 1
ATOM 831 C C . GLU A 1 112 ? -55.322 13.136 89.906 1.00 83.25 112 GLU A C 1
ATOM 833 O O . GLU A 1 112 ? -55.100 12.553 88.840 1.00 83.25 112 GLU A O 1
ATOM 838 N N . ALA A 1 113 ? -56.263 14.083 89.996 1.00 86.94 113 ALA A N 1
ATOM 839 C CA . ALA A 1 113 ? -57.080 14.495 88.852 1.00 86.94 113 ALA A CA 1
ATOM 840 C C . ALA A 1 113 ? -56.225 15.015 87.677 1.00 86.94 113 ALA A C 1
ATOM 842 O O . ALA A 1 113 ? -56.478 14.677 86.517 1.00 86.94 113 ALA A O 1
ATOM 843 N N . LYS A 1 114 ? -55.169 15.785 87.974 1.00 88.81 114 LYS A N 1
ATOM 844 C CA . LYS A 1 114 ? -54.220 16.298 86.975 1.00 88.81 114 LYS A CA 1
ATOM 845 C C . LYS A 1 114 ? -53.402 15.178 86.319 1.00 88.81 114 LYS A C 1
ATOM 847 O O . LYS A 1 114 ? -53.247 15.184 85.099 1.00 88.81 114 LYS A O 1
ATOM 852 N N . ILE A 1 115 ? -52.937 14.202 87.105 1.00 91.38 115 ILE A N 1
ATOM 853 C CA . ILE A 1 115 ? -52.227 13.009 86.609 1.00 91.38 115 ILE A CA 1
ATOM 854 C C . ILE A 1 115 ? -53.135 12.174 85.692 1.00 91.38 115 ILE A C 1
ATOM 856 O O . ILE A 1 115 ? -52.709 11.751 84.618 1.00 91.38 115 ILE A O 1
ATOM 860 N N . ASN A 1 116 ? -54.400 11.969 86.068 1.00 91.81 116 ASN A N 1
ATOM 861 C CA . ASN A 1 116 ? -55.349 11.196 85.261 1.00 91.81 116 ASN A CA 1
ATOM 862 C C . ASN A 1 116 ? -55.648 11.879 83.913 1.00 91.81 116 ASN A C 1
ATOM 864 O O . ASN A 1 116 ? -55.614 11.223 82.873 1.00 91.81 116 ASN A O 1
ATOM 868 N N . ALA A 1 117 ? -55.834 13.205 83.899 1.00 92.50 117 ALA A N 1
ATOM 869 C CA . ALA A 1 117 ? -56.026 13.967 82.662 1.00 92.50 117 ALA A CA 1
ATOM 870 C C . ALA A 1 117 ? -54.812 13.891 81.709 1.00 92.50 117 ALA A C 1
ATOM 872 O O . ALA A 1 117 ? -54.971 13.889 80.485 1.00 92.50 117 ALA A O 1
ATOM 873 N N . GLU A 1 118 ? -53.596 13.806 82.257 1.00 93.94 118 GLU A N 1
ATOM 874 C CA . GLU A 1 118 ? -52.357 13.607 81.498 1.00 93.94 118 GLU A CA 1
ATOM 875 C C . GLU A 1 118 ? -52.312 12.211 80.843 1.00 93.94 118 GLU A C 1
ATOM 877 O O . GLU A 1 118 ? -52.065 12.090 79.638 1.00 93.94 118 GLU A O 1
ATOM 882 N N . VAL A 1 119 ? -52.641 11.169 81.618 1.00 95.19 119 VAL A N 1
ATOM 883 C CA . VAL A 1 119 ? -52.732 9.768 81.169 1.00 95.19 119 VAL A CA 1
ATOM 884 C C . VAL A 1 119 ? -53.766 9.596 80.052 1.00 95.19 119 VAL A C 1
ATOM 886 O O . VAL A 1 119 ? -53.464 8.994 79.018 1.00 95.19 119 VAL A O 1
ATOM 889 N N . ASP A 1 120 ? -54.965 10.159 80.212 1.00 95.88 120 ASP A N 1
ATOM 890 C CA . ASP A 1 120 ? -56.039 10.049 79.219 1.00 95.88 120 ASP A CA 1
ATOM 891 C C . ASP A 1 120 ? -55.701 10.788 77.920 1.00 95.88 120 ASP A C 1
ATOM 893 O O . ASP A 1 120 ? -55.957 10.278 76.823 1.00 95.88 120 ASP A O 1
ATOM 897 N N . LYS A 1 121 ? -55.056 11.960 78.013 1.00 96.38 121 LYS A N 1
ATOM 898 C CA . LYS A 1 121 ? -54.558 12.696 76.843 1.00 96.38 121 LYS A CA 1
ATOM 899 C C . LYS A 1 121 ? -53.522 11.878 76.070 1.00 96.38 121 LYS A C 1
ATOM 901 O O . LYS A 1 121 ? -53.601 11.818 74.839 1.00 96.38 121 LYS A O 1
ATOM 906 N N . TRP A 1 122 ? -52.583 11.230 76.762 1.00 97.25 122 TRP A N 1
ATOM 907 C CA . TRP A 1 122 ? -51.581 10.368 76.131 1.00 97.25 122 TRP A CA 1
ATOM 908 C C . TRP A 1 122 ? -52.232 9.147 75.464 1.00 97.25 122 TRP A C 1
ATOM 910 O O . TRP A 1 122 ? -52.055 8.939 74.261 1.00 97.25 122 TRP A O 1
ATOM 920 N N . ARG A 1 123 ? -53.088 8.405 76.186 1.00 96.38 123 ARG A N 1
ATOM 921 C CA . ARG A 1 123 ? -53.823 7.246 75.642 1.00 96.38 123 ARG A CA 1
ATOM 922 C C . ARG A 1 123 ? -54.640 7.611 74.404 1.00 96.38 123 ARG A C 1
ATOM 924 O O . ARG A 1 123 ? -54.580 6.904 73.402 1.00 96.38 123 ARG A O 1
ATOM 931 N N . LYS A 1 124 ? -55.358 8.739 74.435 1.00 96.69 124 LYS A N 1
ATOM 932 C CA . LYS A 1 124 ? -56.141 9.241 73.294 1.00 96.69 124 LYS A CA 1
ATOM 933 C C . LYS A 1 124 ? -55.262 9.596 72.091 1.00 96.69 124 LYS A C 1
ATOM 935 O O . LYS A 1 124 ? -55.653 9.321 70.961 1.00 96.69 124 LYS A O 1
ATOM 940 N N . THR A 1 125 ? -54.080 10.167 72.328 1.00 96.50 125 THR A N 1
ATOM 941 C CA . THR A 1 125 ? -53.128 10.562 71.273 1.00 96.50 125 THR A CA 1
ATOM 942 C C . THR A 1 125 ? -52.481 9.351 70.592 1.00 96.50 125 THR A C 1
ATOM 944 O O . THR A 1 125 ? -52.298 9.360 69.377 1.00 96.50 125 THR A O 1
ATOM 947 N N . HIS A 1 126 ? -52.179 8.287 71.344 1.00 96.44 126 HIS A N 1
ATOM 948 C CA . HIS A 1 126 ? -51.471 7.100 70.835 1.00 96.44 126 HIS A CA 1
ATOM 949 C C . HIS A 1 126 ? -52.361 5.877 70.586 1.00 96.44 126 HIS A C 1
ATOM 951 O O . HIS A 1 126 ? -51.854 4.814 70.217 1.00 96.44 126 HIS A O 1
ATOM 957 N N . LYS A 1 127 ? -53.686 6.025 70.721 1.00 95.31 127 LYS A N 1
ATOM 958 C CA . LYS A 1 127 ? -54.677 4.943 70.612 1.00 95.31 127 LYS A CA 1
ATOM 959 C C . LYS A 1 127 ? -54.465 4.026 69.401 1.00 95.31 127 LYS A C 1
ATOM 961 O O . LYS A 1 127 ? -54.491 2.813 69.555 1.00 95.31 127 LYS A O 1
ATOM 966 N N . ALA A 1 128 ? -54.166 4.589 68.229 1.00 93.19 128 ALA A N 1
ATOM 967 C CA . ALA A 1 128 ? -53.965 3.829 66.991 1.00 93.19 128 ALA A CA 1
ATOM 968 C C . ALA A 1 128 ? -52.794 2.820 67.025 1.00 93.19 128 ALA A C 1
ATOM 970 O O . ALA A 1 128 ? -52.802 1.866 66.253 1.00 93.19 128 ALA A O 1
ATOM 971 N N . ILE A 1 129 ? -51.797 3.015 67.897 1.00 95.12 129 ILE A N 1
ATOM 972 C CA . ILE A 1 129 ? -50.686 2.069 68.110 1.00 95.12 129 ILE A CA 1
ATOM 973 C C . ILE A 1 129 ? -50.914 1.211 69.360 1.00 95.12 129 ILE A C 1
ATOM 975 O O . ILE A 1 129 ? -50.517 0.046 69.381 1.00 95.12 129 ILE A O 1
ATOM 979 N N . LEU A 1 130 ? -51.582 1.750 70.384 1.00 92.75 130 LEU A N 1
ATOM 980 C CA . LEU A 1 130 ? -51.936 1.005 71.595 1.00 92.75 130 LEU A CA 1
ATOM 981 C C . LEU A 1 130 ? -52.942 -0.120 71.298 1.00 92.75 130 LEU A C 1
ATOM 983 O O . LEU A 1 130 ? -52.718 -1.251 71.716 1.00 92.75 130 LEU A O 1
ATOM 987 N N . ASP A 1 131 ? -53.981 0.163 70.506 1.00 94.44 131 ASP A N 1
ATOM 988 C CA . ASP A 1 131 ? -55.020 -0.804 70.120 1.00 94.44 131 ASP A CA 1
ATOM 989 C C . ASP A 1 131 ? -54.523 -1.886 69.139 1.00 94.44 131 ASP A C 1
ATOM 991 O O . ASP A 1 131 ? -55.151 -2.938 69.015 1.00 94.44 131 ASP A O 1
ATOM 995 N N . LYS A 1 132 ? -53.429 -1.642 68.401 1.00 94.25 132 LYS A N 1
ATOM 996 C CA . LYS A 1 132 ? -52.873 -2.633 67.465 1.00 94.25 132 LYS A CA 1
ATOM 997 C C . LYS A 1 132 ? -52.305 -3.821 68.231 1.00 94.25 132 LYS A C 1
ATOM 999 O O . LYS A 1 132 ? -51.512 -3.637 69.150 1.00 94.25 132 LYS A O 1
ATOM 1004 N N . ASP A 1 133 ? -52.620 -5.037 67.799 1.00 92.12 133 ASP A N 1
ATOM 1005 C CA . ASP A 1 133 ? -51.923 -6.220 68.302 1.00 92.12 133 ASP A CA 1
ATOM 1006 C C . ASP A 1 133 ? -50.446 -6.222 67.866 1.00 92.12 133 ASP A C 1
ATOM 1008 O O . ASP A 1 133 ? -50.105 -5.753 66.776 1.00 92.12 133 ASP A O 1
ATOM 1012 N N . VAL A 1 134 ? -49.564 -6.789 68.695 1.00 89.44 134 VAL A N 1
ATOM 1013 C CA . VAL A 1 134 ? -48.130 -6.905 68.384 1.00 89.44 134 VAL A CA 1
ATOM 1014 C C . VAL A 1 134 ? -47.889 -7.716 67.101 1.00 89.44 134 VAL A C 1
ATOM 1016 O O . VAL A 1 134 ? -46.964 -7.425 66.337 1.00 89.44 134 VAL A O 1
ATOM 1019 N N . ASN A 1 135 ? -48.752 -8.683 66.773 1.00 89.50 135 ASN A N 1
ATOM 1020 C CA . ASN A 1 135 ? -48.635 -9.459 65.540 1.00 89.50 135 ASN A CA 1
ATOM 1021 C C . ASN A 1 135 ? -49.010 -8.648 64.287 1.00 89.50 135 ASN A C 1
ATOM 1023 O O . ASN A 1 135 ? -48.461 -8.917 63.221 1.00 89.50 135 ASN A O 1
ATOM 1027 N N . SER A 1 136 ? -49.799 -7.581 64.439 1.00 91.88 136 SER A N 1
ATOM 1028 C CA . SER A 1 136 ? -50.228 -6.675 63.360 1.00 91.88 136 SER A CA 1
ATOM 1029 C C . SER A 1 136 ? -49.301 -5.472 63.121 1.00 91.88 136 SER A C 1
ATOM 1031 O O . SER A 1 136 ? -49.579 -4.655 62.244 1.00 91.88 136 SER A O 1
ATOM 1033 N N . ILE A 1 137 ? -48.216 -5.329 63.890 1.00 95.38 137 ILE A N 1
ATOM 1034 C CA . ILE A 1 137 ? -47.213 -4.271 63.684 1.00 95.38 137 ILE A CA 1
ATOM 1035 C C . ILE A 1 137 ? -46.413 -4.503 62.401 1.00 95.38 137 ILE A C 1
ATOM 1037 O O . ILE A 1 137 ? -45.914 -5.607 62.168 1.00 95.38 137 ILE A O 1
ATOM 1041 N N . THR A 1 138 ? -46.243 -3.432 61.624 1.00 93.88 138 THR A N 1
ATOM 1042 C CA . THR A 1 138 ? -45.459 -3.379 60.380 1.00 93.88 138 THR A CA 1
ATOM 1043 C C . THR A 1 138 ? -44.201 -2.516 60.539 1.00 93.88 138 THR A C 1
ATOM 1045 O O . THR A 1 138 ? -44.071 -1.768 61.509 1.00 93.88 138 THR A O 1
ATOM 1048 N N . SER A 1 139 ? -43.287 -2.556 59.566 1.00 90.56 139 SER A N 1
ATOM 1049 C CA . SER A 1 139 ? -42.154 -1.618 59.472 1.00 90.56 139 SER A CA 1
ATOM 1050 C C . SER A 1 139 ? -42.610 -0.150 59.425 1.00 90.56 139 SER A C 1
ATOM 1052 O O . SER A 1 139 ? -41.984 0.720 60.031 1.00 90.56 139 SER A O 1
ATOM 1054 N N . SER A 1 140 ? -43.753 0.125 58.786 1.00 92.56 140 SER A N 1
ATOM 1055 C CA . SER A 1 140 ? -44.319 1.477 58.664 1.00 92.56 140 SER A CA 1
ATOM 1056 C C . SER A 1 140 ? -44.775 2.096 59.995 1.00 92.56 140 SER A C 1
ATOM 1058 O O . SER A 1 140 ? -44.814 3.318 60.125 1.00 92.56 140 SER A O 1
ATOM 1060 N N . ASP A 1 141 ? -45.052 1.270 61.011 1.00 95.75 141 ASP A N 1
ATOM 1061 C CA . ASP A 1 141 ? -45.480 1.720 62.342 1.00 95.75 141 ASP A CA 1
ATOM 1062 C C . ASP A 1 141 ? -44.327 2.260 63.208 1.00 95.75 141 ASP A C 1
ATOM 1064 O O . ASP A 1 141 ? -44.569 2.871 64.253 1.00 95.75 141 ASP A O 1
ATOM 1068 N N . LEU A 1 142 ? -43.071 2.054 62.786 1.00 94.50 142 LEU A N 1
ATOM 1069 C CA . LEU A 1 142 ? -41.861 2.355 63.558 1.00 94.50 142 LEU A CA 1
ATOM 1070 C C . LEU A 1 142 ? -41.839 3.788 64.113 1.00 94.50 142 LEU A C 1
ATOM 1072 O O . LEU A 1 142 ? -41.592 3.985 65.303 1.00 94.50 142 LEU A O 1
ATOM 1076 N N . SER A 1 143 ? -42.142 4.780 63.273 1.00 94.19 143 SER A N 1
ATOM 1077 C CA . SER A 1 143 ? -42.126 6.202 63.642 1.00 94.19 143 SER A CA 1
ATOM 1078 C C . SER A 1 143 ? -43.235 6.567 64.637 1.00 94.19 143 SER A C 1
ATOM 1080 O O . SER A 1 143 ? -43.010 7.345 65.565 1.00 94.19 143 SER A O 1
ATOM 1082 N N . ALA A 1 144 ? -44.420 5.968 64.497 1.00 94.62 144 ALA A N 1
ATOM 1083 C CA . ALA A 1 144 ? -45.549 6.185 65.396 1.00 94.62 144 ALA A CA 1
ATOM 1084 C C . ALA A 1 144 ? -45.311 5.552 66.780 1.00 94.62 144 ALA A C 1
ATOM 1086 O O . ALA A 1 144 ? -45.641 6.161 67.801 1.00 94.62 144 ALA A O 1
ATOM 1087 N N . ILE A 1 145 ? -44.679 4.372 66.825 1.00 95.75 145 ILE A N 1
ATOM 1088 C CA . ILE A 1 145 ? -44.260 3.713 68.072 1.00 95.75 145 ILE A CA 1
ATOM 1089 C C . ILE A 1 145 ? -43.155 4.523 68.766 1.00 95.75 145 ILE A C 1
ATOM 1091 O O . ILE A 1 145 ? -43.252 4.791 69.964 1.00 95.75 145 ILE A O 1
ATOM 1095 N N . GLN A 1 146 ? -42.131 4.964 68.022 1.00 96.19 146 GLN A N 1
ATOM 1096 C CA . GLN A 1 146 ? -41.074 5.839 68.546 1.00 96.19 146 GLN A CA 1
ATOM 1097 C C . GLN A 1 146 ? -41.659 7.119 69.149 1.00 96.19 146 GLN A C 1
ATOM 1099 O O . GLN A 1 146 ? -41.317 7.467 70.277 1.00 96.19 146 GLN A O 1
ATOM 1104 N N . LYS A 1 147 ? -42.598 7.771 68.447 1.00 95.69 147 LYS A N 1
ATOM 1105 C CA . LYS A 1 147 ? -43.280 8.968 68.950 1.00 95.69 147 LYS A CA 1
ATOM 1106 C C . LYS A 1 147 ? -44.018 8.702 70.267 1.00 95.69 147 LYS A C 1
ATOM 1108 O O . LYS A 1 147 ? -43.882 9.494 71.191 1.00 95.69 147 LYS A O 1
ATOM 1113 N N . ALA A 1 148 ? -44.749 7.591 70.383 1.00 96.38 148 ALA A N 1
ATOM 1114 C CA . ALA A 1 148 ? -45.464 7.236 71.614 1.00 96.38 148 ALA A CA 1
ATOM 1115 C C . ALA A 1 148 ? -44.525 7.018 72.816 1.00 96.38 148 ALA A C 1
ATOM 1117 O O . ALA A 1 148 ? -44.834 7.444 73.929 1.00 96.38 148 ALA A O 1
ATOM 1118 N N . ILE A 1 149 ? -43.358 6.408 72.582 1.00 95.94 149 ILE A N 1
ATOM 1119 C CA . ILE A 1 149 ? -42.298 6.215 73.585 1.00 95.94 149 ILE A CA 1
ATOM 1120 C C . ILE A 1 149 ? -41.670 7.556 73.994 1.00 95.94 149 ILE A C 1
ATOM 1122 O O . ILE A 1 149 ? -41.511 7.817 75.186 1.00 95.94 149 ILE A O 1
ATOM 1126 N N . SER A 1 150 ? -41.360 8.436 73.037 1.00 95.69 150 SER A N 1
ATOM 1127 C CA . SER A 1 150 ? -40.859 9.788 73.324 1.00 95.69 150 SER A CA 1
ATOM 1128 C C . SER A 1 150 ? -41.872 10.623 74.109 1.00 95.69 150 SER A C 1
ATOM 1130 O O . SER A 1 150 ? -41.507 11.249 75.101 1.00 95.69 150 SER A O 1
ATOM 1132 N N . ASP A 1 151 ? -43.147 10.591 73.718 1.00 96.31 151 ASP A N 1
ATOM 1133 C CA . ASP A 1 151 ? -44.210 11.320 74.409 1.00 96.31 151 ASP A CA 1
ATOM 1134 C C . ASP A 1 151 ? -44.453 10.759 75.823 1.00 96.31 151 ASP A C 1
ATOM 1136 O O . ASP A 1 151 ? -44.677 11.542 76.741 1.00 96.31 151 ASP A O 1
ATOM 1140 N N . TYR A 1 152 ? -44.318 9.440 76.038 1.00 95.88 152 TYR A N 1
ATOM 1141 C CA . TYR A 1 152 ? -44.335 8.830 77.380 1.00 95.88 152 TYR A CA 1
ATOM 1142 C C . TYR A 1 152 ? -43.161 9.309 78.249 1.00 95.88 152 TYR A C 1
ATOM 1144 O O . TYR A 1 152 ? -43.339 9.633 79.424 1.00 95.88 152 TYR A O 1
ATOM 1152 N N . ASN A 1 153 ? -41.955 9.401 77.680 1.00 93.75 153 ASN A N 1
ATOM 1153 C CA . ASN A 1 153 ? -40.769 9.859 78.408 1.00 93.75 153 ASN A CA 1
ATOM 1154 C C . ASN A 1 153 ? -40.887 11.318 78.884 1.00 93.75 153 ASN A C 1
ATOM 1156 O O . ASN A 1 153 ? -40.258 11.676 79.881 1.00 93.75 153 ASN A O 1
ATOM 1160 N N . ASN A 1 154 ? -41.749 12.119 78.256 1.00 95.12 154 ASN A N 1
ATOM 1161 C CA . ASN A 1 154 ? -42.040 13.501 78.643 1.00 95.12 154 ASN A CA 1
ATOM 1162 C C . ASN A 1 154 ? -43.151 13.645 79.708 1.00 95.12 154 ASN A C 1
ATOM 1164 O O . ASN A 1 154 ? -43.407 14.761 80.154 1.00 95.12 154 ASN A O 1
ATOM 1168 N N . LEU A 1 155 ? -43.799 12.551 80.132 1.00 94.38 155 LEU A N 1
ATOM 1169 C CA . LEU A 1 155 ? -44.868 12.580 81.142 1.00 94.38 155 LEU A CA 1
ATOM 1170 C C . LEU A 1 155 ? -44.348 12.772 82.580 1.00 94.38 155 LEU A C 1
ATOM 1172 O O . LEU A 1 155 ? -43.190 12.467 82.896 1.00 94.38 155 LEU A O 1
ATOM 1176 N N . SER A 1 156 ? -45.233 13.195 83.485 1.00 93.38 156 SER A N 1
ATOM 1177 C CA . SER A 1 156 ? -44.982 13.214 84.932 1.00 93.38 156 SER A CA 1
ATOM 1178 C C . SER A 1 156 ? -44.706 11.813 85.504 1.00 93.38 156 SER A C 1
ATOM 1180 O O . SER A 1 156 ? -45.110 10.790 84.947 1.00 93.38 156 SER A O 1
ATOM 1182 N N . SER A 1 157 ? -44.019 11.744 86.650 1.00 89.25 157 SER A N 1
ATOM 1183 C CA . SER A 1 157 ? -43.718 10.478 87.340 1.00 89.25 157 SER A CA 1
ATOM 1184 C C . SER A 1 157 ? -44.985 9.699 87.714 1.00 89.25 157 SER A C 1
ATOM 1186 O O . SER A 1 157 ? -45.048 8.490 87.494 1.00 89.25 157 SER A O 1
ATOM 1188 N N . GLY A 1 158 ? -46.024 10.390 88.195 1.00 89.50 158 GLY A N 1
ATOM 1189 C CA . GLY A 1 158 ? -47.327 9.791 88.497 1.00 89.50 158 GLY A CA 1
ATOM 1190 C C . GLY A 1 158 ? -48.024 9.209 87.263 1.00 89.50 158 GLY A C 1
ATOM 1191 O O . GLY A 1 158 ? -48.549 8.096 87.324 1.00 89.50 158 GLY A O 1
ATOM 1192 N N . ALA A 1 159 ? -47.982 9.911 86.124 1.00 92.12 159 ALA A N 1
ATOM 1193 C CA . ALA A 1 159 ? -48.562 9.424 84.873 1.00 92.12 159 ALA A CA 1
ATOM 1194 C C . ALA A 1 159 ? -47.790 8.219 84.304 1.00 92.12 159 ALA A C 1
ATOM 1196 O O . ALA A 1 159 ? -48.409 7.237 83.890 1.00 92.12 159 ALA A O 1
ATOM 1197 N N . LYS A 1 160 ? -46.449 8.241 84.361 1.00 94.69 160 LYS A N 1
ATOM 1198 C CA . LYS A 1 160 ? -45.585 7.108 83.974 1.00 94.69 160 LYS A CA 1
ATOM 1199 C C . LYS A 1 160 ? -45.912 5.844 84.766 1.00 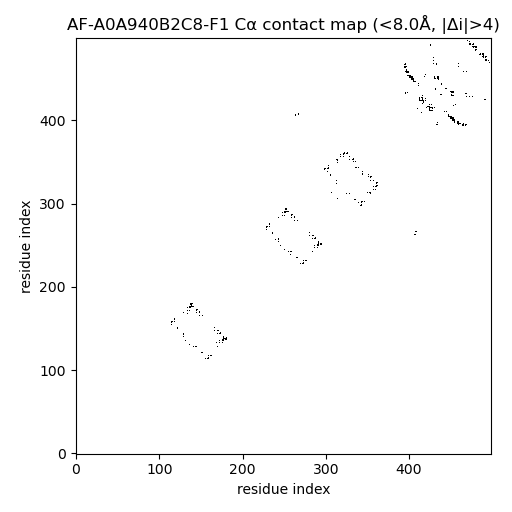94.69 160 LYS A C 1
ATOM 1201 O O . LYS A 1 160 ? -46.120 4.792 84.167 1.00 94.69 160 LYS A O 1
ATOM 1206 N N . SER A 1 161 ? -46.045 5.946 86.091 1.00 91.69 161 SER A N 1
ATOM 1207 C CA . SER A 1 161 ? -46.414 4.811 86.951 1.00 91.69 161 SER A CA 1
ATOM 1208 C C . SER A 1 161 ? -47.754 4.171 86.564 1.00 91.69 161 SER A C 1
ATOM 1210 O O . SER A 1 161 ? -47.873 2.949 86.605 1.00 91.69 161 SER A O 1
ATOM 1212 N N . LYS A 1 162 ? -48.742 4.959 86.112 1.00 93.25 162 LYS A N 1
ATOM 1213 C CA . LYS A 1 162 ? -50.046 4.447 85.641 1.00 93.25 162 LYS A CA 1
ATOM 1214 C C . LYS A 1 162 ? -50.030 3.870 84.212 1.00 93.25 162 LYS A C 1
ATOM 1216 O O . LYS A 1 162 ? -51.010 3.242 83.819 1.00 93.25 162 LYS A O 1
ATOM 1221 N N . LEU A 1 163 ? -48.946 4.058 83.450 1.00 94.88 163 LEU A N 1
ATOM 1222 C CA . LEU A 1 163 ? -48.817 3.693 82.027 1.00 94.88 163 LEU A CA 1
ATOM 1223 C C . LEU A 1 163 ? -47.699 2.670 81.732 1.00 94.88 163 LEU A C 1
ATOM 1225 O O . LEU A 1 163 ? -47.385 2.405 80.570 1.00 94.88 163 LEU A O 1
ATOM 1229 N N . GLN A 1 164 ? -47.090 2.065 82.757 1.00 93.62 164 GLN A N 1
ATOM 1230 C CA . GLN A 1 164 ? -45.961 1.135 82.582 1.00 93.62 164 GLN A CA 1
ATOM 1231 C C . GLN A 1 164 ? -46.286 -0.085 81.700 1.00 93.62 164 GLN A C 1
ATOM 1233 O O . GLN A 1 164 ? -45.406 -0.598 81.004 1.00 93.62 164 GLN A O 1
ATOM 1238 N N . LYS A 1 165 ? -47.542 -0.555 81.707 1.00 94.06 165 LYS A N 1
ATOM 1239 C CA . LYS A 1 165 ? -47.984 -1.696 80.891 1.00 94.06 165 LYS A CA 1
ATOM 1240 C C . LYS A 1 165 ? -47.983 -1.333 79.406 1.00 94.06 165 LYS A C 1
ATOM 1242 O O . LYS A 1 165 ? -47.401 -2.058 78.602 1.00 94.06 165 LYS A O 1
ATOM 1247 N N . GLU A 1 166 ? -48.590 -0.201 79.062 1.00 95.75 166 GLU A N 1
ATOM 1248 C CA . GLU A 1 166 ? -48.608 0.366 77.714 1.00 95.75 166 GLU A CA 1
ATOM 1249 C C . GLU A 1 166 ? -47.195 0.690 77.219 1.00 95.75 166 GLU A C 1
ATOM 1251 O O . GLU A 1 166 ? -46.868 0.419 76.068 1.00 95.75 166 GLU A O 1
ATOM 1256 N N . TYR A 1 167 ? -46.322 1.198 78.092 1.00 94.12 167 TYR A N 1
ATOM 1257 C CA . TYR A 1 167 ? -44.922 1.446 77.751 1.00 94.12 167 TYR A CA 1
ATOM 1258 C C . TYR A 1 167 ? -44.164 0.159 77.387 1.00 94.12 167 TYR A C 1
ATOM 1260 O O . TYR A 1 167 ? -43.480 0.113 76.363 1.00 94.12 167 TYR A O 1
ATOM 1268 N N . LYS A 1 168 ? -44.322 -0.916 78.172 1.00 94.81 168 LYS A N 1
ATOM 1269 C CA . LYS A 1 168 ? -43.697 -2.219 77.886 1.00 94.81 168 LYS A CA 1
ATOM 1270 C C . LYS A 1 168 ? -44.225 -2.846 76.590 1.00 94.81 168 LYS A C 1
ATOM 1272 O O . LYS A 1 168 ? -43.459 -3.425 75.823 1.00 94.81 168 LYS A O 1
ATOM 1277 N N . ASP A 1 169 ? -45.519 -2.701 76.322 1.00 94.31 169 ASP A N 1
ATOM 1278 C CA . ASP A 1 169 ? -46.130 -3.106 75.054 1.00 94.31 169 ASP A CA 1
ATOM 1279 C C . ASP A 1 169 ? -45.555 -2.313 73.862 1.00 94.31 169 ASP A C 1
ATOM 1281 O O . ASP A 1 169 ? -45.104 -2.911 72.884 1.00 94.31 169 ASP A O 1
ATOM 1285 N N . LEU A 1 170 ? -45.438 -0.985 73.974 1.00 95.00 170 LEU A N 1
ATOM 1286 C CA . LEU A 1 170 ? -44.779 -0.149 72.963 1.00 95.00 170 LEU A CA 1
ATOM 1287 C C . LEU A 1 170 ? -43.316 -0.550 72.721 1.00 95.00 170 LEU A C 1
ATOM 1289 O O . LEU A 1 170 ? -42.880 -0.560 71.571 1.00 95.00 170 LEU A O 1
ATOM 1293 N N . GLN A 1 171 ? -42.559 -0.921 73.759 1.00 95.31 171 GLN A N 1
ATOM 1294 C CA . GLN A 1 171 ? -41.188 -1.426 73.606 1.00 95.31 171 GLN A CA 1
ATOM 1295 C C . GLN A 1 171 ? -41.134 -2.745 72.814 1.00 95.31 171 GLN A C 1
ATOM 1297 O O . GLN A 1 171 ? -40.301 -2.885 71.917 1.00 95.31 171 GLN A O 1
ATOM 1302 N N . ASN A 1 172 ? -42.050 -3.683 73.077 1.00 94.50 172 ASN A N 1
ATOM 1303 C CA . ASN A 1 172 ? -42.152 -4.935 72.316 1.00 94.50 172 ASN A CA 1
ATOM 1304 C C . ASN A 1 172 ? -42.523 -4.672 70.845 1.00 94.50 172 ASN A C 1
ATOM 1306 O O . ASN A 1 172 ? -41.901 -5.215 69.927 1.00 94.50 172 ASN A O 1
ATOM 1310 N N . LYS A 1 173 ? -43.498 -3.784 70.613 1.00 95.69 173 LYS A N 1
ATOM 1311 C CA . LYS A 1 173 ? -43.906 -3.336 69.273 1.00 95.69 173 LYS A CA 1
ATOM 1312 C C . LYS A 1 173 ? -42.749 -2.652 68.535 1.00 95.69 173 LYS A C 1
ATOM 1314 O O . LYS A 1 173 ? -42.546 -2.922 67.353 1.00 95.69 173 LYS A O 1
ATOM 1319 N N . LEU A 1 174 ? -41.943 -1.840 69.228 1.00 95.06 174 LEU A N 1
ATOM 1320 C CA . LEU A 1 174 ? -40.755 -1.184 68.671 1.00 95.06 174 LEU A CA 1
ATOM 1321 C C . LEU A 1 174 ? -39.712 -2.204 68.206 1.00 95.06 174 LEU A C 1
ATOM 1323 O O . LEU A 1 174 ? -39.185 -2.071 67.102 1.00 95.06 174 LEU A O 1
ATOM 1327 N N . ALA A 1 175 ? -39.414 -3.210 69.033 1.00 93.56 175 ALA A N 1
ATOM 1328 C CA . ALA A 1 175 ? -38.453 -4.257 68.696 1.00 93.56 175 ALA A CA 1
ATOM 1329 C C . ALA A 1 175 ? -38.868 -5.003 67.418 1.00 93.56 175 ALA A C 1
ATOM 1331 O O . ALA A 1 175 ? -38.055 -5.170 66.508 1.00 93.56 175 ALA A O 1
ATOM 1332 N N . LYS A 1 176 ? -40.154 -5.359 67.297 1.00 93.94 176 LYS A N 1
ATOM 1333 C CA . LYS A 1 176 ? -40.678 -5.998 66.086 1.00 93.94 176 LYS A CA 1
ATOM 1334 C C . LYS A 1 176 ? -40.664 -5.071 64.864 1.00 93.94 176 LYS A C 1
ATOM 1336 O O . LYS A 1 176 ? -40.230 -5.499 63.799 1.00 93.94 176 LYS A O 1
ATOM 1341 N N . ALA A 1 177 ? -41.109 -3.818 64.996 1.00 94.31 177 ALA A N 1
ATOM 1342 C CA . ALA A 1 177 ? -41.108 -2.860 63.886 1.00 94.31 177 ALA A CA 1
ATOM 1343 C C . ALA A 1 177 ? -39.691 -2.628 63.331 1.00 94.31 177 ALA A C 1
ATOM 1345 O O . ALA A 1 177 ? -39.510 -2.570 62.116 1.00 94.31 177 ALA A O 1
ATOM 1346 N N . LYS A 1 178 ? -38.682 -2.560 64.214 1.00 93.50 178 LYS A N 1
ATOM 1347 C CA . LYS A 1 178 ? -37.264 -2.489 63.828 1.00 93.50 178 LYS A CA 1
ATOM 1348 C C . LYS A 1 178 ? -36.813 -3.730 63.059 1.00 93.50 178 LYS A C 1
ATOM 1350 O O . LYS A 1 178 ? -36.258 -3.576 61.979 1.00 93.50 178 LYS A O 1
ATOM 1355 N N . ALA A 1 179 ? -37.089 -4.930 63.576 1.00 92.62 179 ALA A N 1
ATOM 1356 C CA . ALA A 1 179 ? -36.702 -6.181 62.921 1.00 92.62 179 ALA A CA 1
ATOM 1357 C C . ALA A 1 179 ? -37.310 -6.313 61.510 1.00 92.62 179 ALA A C 1
ATOM 1359 O O . ALA A 1 179 ? -36.604 -6.660 60.567 1.00 92.62 179 ALA A O 1
ATOM 1360 N N . LEU A 1 180 ? -38.591 -5.958 61.344 1.00 92.56 180 LEU A N 1
ATOM 1361 C CA . LEU A 1 180 ? -39.252 -5.950 60.034 1.00 92.56 180 LEU A CA 1
ATOM 1362 C C . LEU A 1 180 ? -38.633 -4.924 59.072 1.00 92.56 180 LEU A C 1
ATOM 1364 O O . LEU A 1 180 ? -38.382 -5.249 57.915 1.00 92.56 180 LEU A O 1
ATOM 1368 N N . ALA A 1 181 ? -38.357 -3.704 59.543 1.00 91.75 181 ALA A N 1
ATOM 1369 C CA . ALA A 1 181 ? -37.733 -2.665 58.723 1.00 91.75 181 ALA A CA 1
ATOM 1370 C C . ALA A 1 181 ? -36.302 -3.041 58.285 1.00 91.75 181 ALA A C 1
ATOM 1372 O O . ALA A 1 181 ? -35.908 -2.764 57.153 1.00 91.75 181 ALA A O 1
ATOM 1373 N N . GLU A 1 182 ? -35.533 -3.696 59.157 1.00 92.25 182 GLU A N 1
ATOM 1374 C CA . GLU A 1 182 ? -34.187 -4.192 58.851 1.00 92.25 182 GLU A CA 1
ATOM 1375 C C . GLU A 1 182 ? -34.219 -5.357 57.845 1.00 92.25 182 GLU A C 1
ATOM 1377 O O . GLU A 1 182 ? -33.433 -5.380 56.895 1.00 92.25 182 GLU A O 1
ATOM 1382 N N . GLU A 1 183 ? -35.172 -6.284 57.982 1.00 91.38 183 GLU A N 1
ATOM 1383 C CA . GLU A 1 183 ? -35.361 -7.388 57.036 1.00 91.38 183 GLU A CA 1
ATOM 1384 C C . GLU A 1 183 ? -35.793 -6.893 55.641 1.00 91.38 183 GLU A C 1
ATOM 1386 O O . GLU A 1 183 ? -35.274 -7.362 54.623 1.00 91.38 183 GLU A O 1
ATOM 1391 N N . GLU A 1 184 ? -36.703 -5.916 55.571 1.00 91.25 184 GLU A N 1
ATOM 1392 C CA . GLU A 1 184 ? -37.106 -5.260 54.319 1.00 91.25 184 GLU A CA 1
ATOM 1393 C C . GLU A 1 184 ? -35.942 -4.499 53.670 1.00 91.25 184 GLU A C 1
ATOM 1395 O O . GLU A 1 184 ? -35.708 -4.645 52.466 1.00 91.25 184 GLU A O 1
ATOM 1400 N N . ALA A 1 185 ? -35.160 -3.751 54.457 1.00 89.31 185 ALA A N 1
ATOM 1401 C CA . ALA A 1 185 ? -33.974 -3.047 53.973 1.00 89.31 185 ALA A CA 1
ATOM 1402 C C . ALA A 1 185 ? -32.922 -4.017 53.409 1.00 89.31 185 ALA A C 1
ATOM 1404 O O . ALA A 1 185 ? -32.370 -3.766 52.334 1.00 89.31 185 ALA A O 1
ATOM 1405 N N . LYS A 1 186 ? -32.691 -5.155 54.079 1.00 91.81 186 LYS A N 1
ATOM 1406 C CA . LYS A 1 186 ? -31.788 -6.208 53.598 1.00 91.81 186 LYS A CA 1
ATOM 1407 C C . LYS A 1 186 ? -32.273 -6.815 52.279 1.00 91.81 186 LYS A C 1
ATOM 1409 O O . LYS A 1 186 ? -31.513 -6.845 51.314 1.00 91.81 186 LYS A O 1
ATOM 1414 N N . LYS A 1 187 ? -33.549 -7.209 52.188 1.00 90.75 187 LYS A N 1
ATOM 1415 C CA . LYS A 1 187 ? -34.144 -7.744 50.945 1.00 90.75 187 LYS A CA 1
ATOM 1416 C C . LYS A 1 187 ? -34.043 -6.752 49.782 1.00 90.75 187 LYS A C 1
ATOM 1418 O O . LYS A 1 187 ? -33.732 -7.152 48.661 1.00 90.75 187 LYS A O 1
ATOM 1423 N N . ALA A 1 188 ? -34.268 -5.462 50.039 1.00 88.94 188 ALA A N 1
ATOM 1424 C CA . ALA A 1 188 ? -34.125 -4.410 49.034 1.00 88.94 188 ALA A CA 1
ATOM 1425 C C . ALA A 1 188 ? -32.663 -4.221 48.581 1.00 88.94 188 ALA A C 1
ATOM 1427 O O . ALA A 1 188 ? -32.409 -4.033 47.388 1.00 88.94 188 ALA A O 1
ATOM 1428 N N . ALA A 1 189 ? -31.699 -4.305 49.505 1.00 89.69 189 ALA A N 1
ATOM 1429 C CA . ALA A 1 189 ? -30.273 -4.245 49.193 1.00 89.69 189 ALA A CA 1
ATOM 1430 C C . ALA A 1 189 ? -29.818 -5.450 48.350 1.00 89.69 189 ALA A C 1
ATOM 1432 O O . ALA A 1 189 ? -29.206 -5.251 47.298 1.00 89.69 189 ALA A O 1
ATOM 1433 N N . ASP A 1 190 ? -30.188 -6.671 48.746 1.00 92.12 190 ASP A N 1
ATOM 1434 C CA . ASP A 1 190 ? -29.855 -7.912 48.033 1.00 92.12 190 ASP A CA 1
ATOM 1435 C C . ASP A 1 190 ? -30.447 -7.921 46.610 1.00 92.12 190 ASP A C 1
ATOM 1437 O O . ASP A 1 190 ? -29.755 -8.231 45.636 1.00 92.12 190 ASP A O 1
ATOM 1441 N N . ALA A 1 191 ? -31.709 -7.498 46.455 1.00 90.94 191 ALA A N 1
ATOM 1442 C CA . ALA A 1 191 ? -32.356 -7.373 45.147 1.00 90.94 191 ALA A CA 1
ATOM 1443 C C . ALA A 1 191 ? -31.654 -6.343 44.242 1.00 90.94 191 ALA A C 1
ATOM 1445 O O . ALA A 1 191 ? -31.443 -6.598 43.052 1.00 90.94 191 ALA A O 1
ATOM 1446 N N . LYS A 1 192 ? -31.246 -5.195 44.800 1.00 90.19 192 LYS A N 1
ATOM 1447 C CA . LYS A 1 192 ? -30.511 -4.150 44.071 1.00 90.19 192 LYS A CA 1
ATOM 1448 C C . LYS A 1 192 ? -29.106 -4.609 43.671 1.00 90.19 192 LYS A C 1
ATOM 1450 O O . LYS A 1 192 ? -28.680 -4.332 42.550 1.00 90.19 192 LYS A O 1
ATOM 1455 N N . ALA A 1 193 ? -28.407 -5.329 44.550 1.00 90.75 193 ALA A N 1
ATOM 1456 C CA . ALA A 1 193 ? -27.096 -5.907 44.267 1.00 90.75 193 ALA A CA 1
ATOM 1457 C C . ALA A 1 193 ? -27.174 -6.949 43.141 1.00 90.75 193 ALA A C 1
ATOM 1459 O O . ALA A 1 193 ? -26.391 -6.884 42.193 1.00 90.75 193 ALA A O 1
ATOM 1460 N N . LYS A 1 194 ? -28.171 -7.845 43.185 1.00 91.88 194 LYS A N 1
ATOM 1461 C CA . LYS A 1 194 ? -28.414 -8.825 42.120 1.00 91.88 194 LYS A CA 1
ATOM 1462 C C . LYS A 1 194 ? -28.721 -8.154 40.778 1.00 91.88 194 LYS A C 1
ATOM 1464 O O . LYS A 1 194 ? -28.072 -8.469 39.788 1.00 91.88 194 LYS A O 1
ATOM 1469 N N . ALA A 1 195 ? -29.635 -7.182 40.749 1.00 91.38 195 ALA A N 1
ATOM 1470 C CA . ALA A 1 195 ? -29.969 -6.459 39.520 1.00 91.38 195 ALA A CA 1
ATOM 1471 C C . ALA A 1 195 ? -28.757 -5.721 38.915 1.00 91.38 195 ALA A C 1
ATOM 1473 O O . ALA A 1 195 ? -28.592 -5.701 37.695 1.00 91.38 195 ALA A O 1
ATOM 1474 N N . ALA A 1 196 ? -27.881 -5.152 39.752 1.00 89.56 196 ALA A N 1
ATOM 1475 C CA . ALA A 1 196 ? -26.637 -4.530 39.301 1.00 89.56 196 ALA A CA 1
ATOM 1476 C C . ALA A 1 196 ? -25.633 -5.557 38.740 1.00 89.56 196 ALA A C 1
ATOM 1478 O O . ALA A 1 196 ? -24.998 -5.291 37.717 1.00 89.56 196 ALA A O 1
ATOM 1479 N N . ALA A 1 197 ? -25.514 -6.732 39.367 1.00 90.00 197 ALA A N 1
ATOM 1480 C CA . ALA A 1 197 ? -24.668 -7.823 38.887 1.00 90.00 197 ALA A CA 1
ATOM 1481 C C . ALA A 1 197 ? -25.164 -8.390 37.545 1.00 90.00 197 ALA A C 1
ATOM 1483 O O . ALA A 1 197 ? -24.373 -8.508 36.611 1.00 90.00 197 ALA A O 1
ATOM 1484 N N . ASP A 1 198 ? -26.468 -8.653 37.413 1.00 91.94 198 ASP A N 1
ATOM 1485 C CA . ASP A 1 198 ? -27.090 -9.149 36.177 1.00 91.94 198 ASP A CA 1
ATOM 1486 C C . ASP A 1 198 ? -26.940 -8.130 35.026 1.00 91.94 198 ASP A C 1
ATOM 1488 O O . ASP A 1 198 ? -26.586 -8.491 33.898 1.00 91.94 198 ASP A O 1
ATOM 1492 N N . ALA A 1 199 ? -27.131 -6.834 35.310 1.00 90.94 199 ALA A N 1
ATOM 1493 C CA . ALA A 1 199 ? -26.913 -5.759 34.342 1.00 90.94 199 ALA A CA 1
ATOM 1494 C C . ALA A 1 199 ? -25.442 -5.657 33.902 1.00 90.94 199 ALA A C 1
ATOM 1496 O O . ALA A 1 199 ? -25.171 -5.512 32.707 1.00 90.94 199 ALA A O 1
ATOM 1497 N N . LYS A 1 200 ? -24.490 -5.781 34.840 1.00 90.06 200 LYS A N 1
ATOM 1498 C CA . LYS A 1 200 ? -23.056 -5.806 34.520 1.00 90.06 200 LYS A CA 1
ATOM 1499 C C . LYS A 1 200 ? -22.681 -7.036 33.692 1.00 90.06 200 LYS A C 1
ATOM 1501 O O . LYS A 1 200 ? -22.016 -6.878 32.673 1.00 90.06 200 LYS A O 1
ATOM 1506 N N . ALA A 1 201 ? -23.143 -8.228 34.065 1.00 91.44 201 ALA A N 1
ATOM 1507 C CA . ALA A 1 201 ? -22.871 -9.458 33.325 1.00 91.44 201 ALA A CA 1
ATOM 1508 C C . ALA A 1 201 ? -23.388 -9.382 31.877 1.00 91.44 201 ALA A C 1
ATOM 1510 O O . ALA A 1 201 ? -22.695 -9.797 30.947 1.00 91.44 201 ALA A O 1
ATOM 1511 N N . LYS A 1 202 ? -24.571 -8.786 31.666 1.00 91.19 202 LYS A N 1
ATOM 1512 C CA . LYS A 1 202 ? -25.094 -8.514 30.322 1.00 91.19 202 LYS A CA 1
ATOM 1513 C C . LYS A 1 202 ? -24.222 -7.518 29.550 1.00 91.19 202 LYS A C 1
ATOM 1515 O O . LYS A 1 202 ? -23.873 -7.796 28.405 1.00 91.19 202 LYS A O 1
ATOM 1520 N N . ALA A 1 203 ? -23.844 -6.397 30.166 1.00 89.81 203 ALA A N 1
ATOM 1521 C CA . ALA A 1 203 ? -22.991 -5.391 29.533 1.00 89.81 203 ALA A CA 1
ATOM 1522 C C . ALA A 1 203 ? -21.610 -5.955 29.145 1.00 89.81 203 ALA A C 1
ATOM 1524 O O . ALA A 1 203 ? -21.156 -5.732 28.025 1.00 89.81 203 ALA A O 1
ATOM 1525 N N . ASP A 1 204 ? -20.981 -6.741 30.023 1.00 90.94 204 ASP A N 1
ATOM 1526 C CA . ASP A 1 204 ? -19.698 -7.401 29.759 1.00 90.94 204 ASP A CA 1
ATOM 1527 C C . ASP A 1 204 ? -19.819 -8.431 28.615 1.00 90.94 204 ASP A C 1
ATOM 1529 O O . ASP A 1 204 ? -18.948 -8.511 27.744 1.00 90.94 204 ASP A O 1
ATOM 1533 N N . ALA A 1 205 ? -20.918 -9.195 28.565 1.00 90.75 205 ALA A N 1
ATOM 1534 C CA . ALA A 1 205 ? -21.176 -10.164 27.499 1.00 90.75 205 ALA A CA 1
ATOM 1535 C C . ALA A 1 205 ? -21.433 -9.496 26.137 1.00 90.75 205 ALA A C 1
ATOM 1537 O O . ALA A 1 205 ? -20.943 -9.975 25.112 1.00 90.75 205 ALA A O 1
ATOM 1538 N N . ASP A 1 206 ? -22.182 -8.393 26.107 1.00 91.50 206 ASP A N 1
ATOM 1539 C CA . ASP A 1 206 ? -22.455 -7.649 24.876 1.00 91.50 206 ASP A CA 1
ATOM 1540 C C . ASP A 1 206 ? -21.207 -6.877 24.397 1.00 91.50 206 ASP A C 1
ATOM 1542 O O . ASP A 1 206 ? -20.920 -6.867 23.197 1.00 91.50 206 ASP A O 1
ATOM 1546 N N . ALA A 1 207 ? -20.381 -6.355 25.315 1.00 89.94 207 ALA A N 1
ATOM 1547 C CA . ALA A 1 207 ? -19.063 -5.798 25.000 1.00 89.94 207 ALA A CA 1
ATOM 1548 C C . ALA A 1 207 ? -18.113 -6.850 24.399 1.00 89.94 207 ALA A C 1
ATOM 1550 O O . ALA A 1 207 ? -17.444 -6.573 23.401 1.00 89.94 207 ALA A O 1
ATOM 1551 N N . LYS A 1 208 ? -18.095 -8.078 24.942 1.00 91.69 208 LYS A N 1
ATOM 1552 C CA . LYS A 1 208 ? -17.308 -9.187 24.378 1.00 91.69 208 LYS A CA 1
ATOM 1553 C C . LYS A 1 208 ? -17.751 -9.535 22.953 1.00 91.69 208 LYS A C 1
ATOM 1555 O O . LYS A 1 208 ? -16.912 -9.579 22.059 1.00 91.69 208 LYS A O 1
ATOM 1560 N N . LYS A 1 209 ? -19.059 -9.696 22.709 1.00 91.50 209 LYS A N 1
ATOM 1561 C CA . LYS A 1 209 ? -19.592 -9.954 21.354 1.00 91.50 209 LYS A CA 1
ATOM 1562 C C . LYS A 1 209 ? -19.207 -8.851 20.364 1.00 91.50 209 LYS A C 1
ATOM 1564 O O . LYS A 1 209 ? -18.875 -9.154 19.221 1.00 91.50 209 LYS A O 1
ATOM 1569 N N . ALA A 1 210 ? -19.244 -7.586 20.789 1.00 88.50 210 ALA A N 1
ATOM 1570 C CA . ALA A 1 210 ? -18.842 -6.458 19.953 1.00 88.50 210 ALA A CA 1
ATOM 1571 C C . ALA A 1 210 ? -17.339 -6.493 19.612 1.00 88.50 210 ALA A C 1
ATOM 1573 O O . ALA A 1 210 ? -16.968 -6.246 18.463 1.00 88.50 210 ALA A O 1
ATOM 1574 N N . ALA A 1 211 ? -16.482 -6.852 20.575 1.00 88.88 211 ALA A N 1
ATOM 1575 C CA . ALA A 1 211 ? -15.048 -7.032 20.351 1.00 88.88 211 ALA A CA 1
ATOM 1576 C C . ALA A 1 211 ? -14.754 -8.194 19.382 1.00 88.88 211 ALA A C 1
ATOM 1578 O O . ALA A 1 211 ? -14.023 -8.003 18.409 1.00 88.88 211 ALA A O 1
ATOM 1579 N N . ASP A 1 212 ? -15.382 -9.357 19.588 1.00 91.69 212 ASP A N 1
ATOM 1580 C CA . ASP A 1 212 ? -15.233 -10.540 18.727 1.00 91.69 212 ASP A CA 1
ATOM 1581 C C . ASP A 1 212 ? -15.704 -10.249 17.285 1.00 91.69 212 ASP A C 1
ATOM 1583 O O . ASP A 1 212 ? -15.026 -10.587 16.308 1.00 91.69 212 ASP A O 1
ATOM 1587 N N . ALA A 1 213 ? -16.835 -9.547 17.131 1.00 91.06 213 ALA A N 1
ATOM 1588 C CA . ALA A 1 213 ? -17.348 -9.116 15.831 1.00 91.06 213 ALA A CA 1
ATOM 1589 C C . ALA A 1 213 ? -16.399 -8.133 15.123 1.00 91.06 213 ALA A C 1
ATOM 1591 O O . ALA A 1 213 ? -16.164 -8.270 13.918 1.00 91.06 213 ALA A O 1
ATOM 1592 N N . LYS A 1 214 ? -15.809 -7.177 15.858 1.00 88.94 214 LYS A N 1
ATOM 1593 C CA . LYS A 1 214 ? -14.817 -6.250 15.297 1.00 88.94 214 LYS A CA 1
ATOM 1594 C C . LYS A 1 214 ? -13.552 -6.988 14.850 1.00 88.94 214 LYS A C 1
ATOM 1596 O O . LYS A 1 214 ? -13.100 -6.773 13.728 1.00 88.94 214 LYS A O 1
ATOM 1601 N N . ALA A 1 215 ? -13.020 -7.888 15.677 1.00 89.88 215 ALA A N 1
ATOM 1602 C CA . ALA A 1 215 ? -11.827 -8.670 15.349 1.00 89.88 215 ALA A CA 1
ATOM 1603 C C . ALA A 1 215 ? -12.023 -9.506 14.071 1.00 89.88 215 ALA A C 1
ATOM 1605 O O . ALA A 1 215 ? -11.137 -9.559 13.214 1.00 89.88 215 ALA A O 1
ATOM 1606 N N . LYS A 1 216 ? -13.214 -10.096 13.892 1.00 90.50 216 LYS A N 1
ATOM 1607 C CA . LYS A 1 216 ? -13.585 -10.788 12.651 1.00 90.50 216 LYS A CA 1
ATOM 1608 C C . LYS A 1 216 ? -13.611 -9.843 11.444 1.00 90.50 216 LYS A C 1
ATOM 1610 O O . LYS A 1 216 ? -13.035 -10.176 10.409 1.00 90.50 216 LYS A O 1
ATOM 1615 N N . ALA A 1 217 ? -14.254 -8.681 11.569 1.00 89.44 217 ALA A N 1
ATOM 1616 C CA . ALA A 1 217 ? -14.346 -7.700 10.488 1.00 89.44 217 ALA A CA 1
ATOM 1617 C C . ALA A 1 217 ? -12.966 -7.166 10.062 1.00 89.44 217 ALA A C 1
ATOM 1619 O O . ALA A 1 217 ? -12.683 -7.097 8.866 1.00 89.44 217 ALA A O 1
ATOM 1620 N N . ASP A 1 218 ? -12.084 -6.866 11.020 1.00 88.12 218 ASP A N 1
ATOM 1621 C CA . ASP A 1 218 ? -10.708 -6.430 10.756 1.00 88.12 218 ASP A CA 1
ATOM 1622 C C . ASP A 1 218 ? -9.906 -7.521 10.008 1.00 88.12 218 ASP A C 1
ATOM 1624 O O . ASP A 1 218 ? -9.190 -7.235 9.043 1.00 88.12 218 ASP A O 1
ATOM 1628 N N . ALA A 1 219 ? -10.059 -8.792 10.403 1.00 89.94 219 ALA A N 1
ATOM 1629 C CA . ALA A 1 219 ? -9.392 -9.925 9.760 1.00 89.94 219 ALA A CA 1
ATOM 1630 C C . ALA A 1 219 ? -9.898 -10.187 8.329 1.00 89.94 219 ALA A C 1
ATOM 1632 O O . ALA A 1 219 ? -9.100 -10.441 7.422 1.00 89.94 219 ALA A O 1
ATOM 1633 N N . ASP A 1 220 ? -11.211 -10.111 8.107 1.00 90.50 220 ASP A N 1
ATOM 1634 C CA . ASP A 1 220 ? -11.807 -10.315 6.785 1.00 90.50 220 ASP A CA 1
ATOM 1635 C C . ASP A 1 220 ? -11.512 -9.114 5.848 1.00 90.50 220 ASP A C 1
ATOM 1637 O O . ASP A 1 220 ? -11.224 -9.315 4.664 1.00 90.50 220 ASP A O 1
ATOM 1641 N N . ALA A 1 221 ? -11.416 -7.884 6.377 1.00 89.31 221 ALA A N 1
ATOM 1642 C CA . ALA A 1 221 ? -10.924 -6.714 5.641 1.00 89.31 221 ALA A CA 1
ATOM 1643 C C . ALA A 1 221 ? -9.448 -6.853 5.218 1.00 89.31 221 ALA A C 1
ATOM 1645 O O . ALA A 1 221 ? -9.105 -6.531 4.076 1.00 89.31 221 ALA A O 1
ATOM 1646 N N . LYS A 1 222 ? -8.580 -7.389 6.091 1.00 88.50 222 LYS A N 1
ATOM 1647 C CA . LYS A 1 222 ? -7.176 -7.675 5.748 1.00 88.50 222 LYS A CA 1
ATOM 1648 C C . LYS A 1 222 ? -7.075 -8.677 4.590 1.00 88.50 222 LYS A C 1
ATOM 1650 O O . LYS A 1 222 ? -6.390 -8.395 3.611 1.00 88.50 222 LYS A O 1
ATOM 1655 N N . LYS A 1 223 ? -7.814 -9.794 4.646 1.00 88.19 223 LYS A N 1
ATOM 1656 C CA . LYS A 1 223 ? -7.857 -10.784 3.548 1.00 88.19 223 LYS A CA 1
ATOM 1657 C C . LYS A 1 223 ? -8.313 -10.162 2.226 1.00 88.19 223 LYS A C 1
ATOM 1659 O O . LYS A 1 223 ? -7.743 -10.463 1.180 1.00 88.19 223 LYS A O 1
ATOM 1664 N N . ALA A 1 224 ? -9.317 -9.283 2.261 1.00 88.00 224 ALA A N 1
ATOM 1665 C CA . ALA A 1 224 ? -9.792 -8.583 1.069 1.00 88.00 224 ALA A CA 1
ATOM 1666 C C . ALA A 1 224 ? -8.739 -7.617 0.487 1.00 88.00 224 ALA A C 1
ATOM 1668 O O . ALA A 1 224 ? -8.665 -7.456 -0.732 1.00 88.00 224 ALA A O 1
ATOM 1669 N N . ALA A 1 225 ? -7.909 -6.993 1.330 1.00 88.62 225 ALA A N 1
ATOM 1670 C CA . ALA A 1 225 ? -6.777 -6.183 0.883 1.00 88.62 225 ALA A CA 1
ATOM 1671 C C . ALA A 1 225 ? -5.665 -7.046 0.258 1.00 88.62 225 ALA A C 1
ATOM 1673 O O . ALA A 1 225 ? -5.214 -6.740 -0.846 1.00 88.62 225 ALA A O 1
ATOM 1674 N N . ASP A 1 226 ? -5.286 -8.154 0.903 1.00 90.62 226 ASP A N 1
ATOM 1675 C CA . ASP A 1 226 ? -4.281 -9.093 0.385 1.00 90.62 226 ASP A CA 1
ATOM 1676 C C . ASP A 1 226 ? -4.706 -9.672 -0.983 1.00 90.62 226 ASP A C 1
ATOM 1678 O O . ASP A 1 226 ? -3.923 -9.654 -1.935 1.00 90.62 226 ASP A O 1
ATOM 1682 N N . ALA A 1 227 ? -5.979 -10.058 -1.136 1.00 92.94 227 ALA A N 1
ATOM 1683 C CA . ALA A 1 227 ? -6.535 -10.545 -2.402 1.00 92.94 227 ALA A CA 1
ATOM 1684 C C . ALA A 1 227 ? -6.497 -9.497 -3.535 1.00 92.94 227 ALA A C 1
ATOM 1686 O O . ALA A 1 227 ? -6.264 -9.848 -4.694 1.00 92.94 227 ALA A O 1
ATOM 1687 N N . LYS A 1 228 ? -6.678 -8.202 -3.227 1.00 93.19 228 LYS A N 1
ATOM 1688 C CA . LYS A 1 228 ? -6.512 -7.118 -4.216 1.00 93.19 228 LYS A CA 1
ATOM 1689 C C . LYS A 1 228 ? -5.060 -6.984 -4.674 1.00 93.19 228 LYS A C 1
ATOM 1691 O O . LYS A 1 228 ? -4.827 -6.783 -5.865 1.00 93.19 228 LYS A O 1
ATOM 1696 N N . VAL A 1 229 ? -4.099 -7.131 -3.759 1.00 96.50 229 VAL A N 1
ATOM 1697 C CA . VAL A 1 229 ? -2.664 -7.130 -4.089 1.00 96.50 229 VAL A CA 1
ATOM 1698 C C . VAL A 1 229 ? -2.313 -8.324 -4.982 1.00 96.50 229 VAL A C 1
ATOM 1700 O O . VAL A 1 229 ? -1.583 -8.162 -5.957 1.00 96.50 229 VAL A O 1
ATOM 1703 N N . ASP A 1 230 ? -2.850 -9.514 -4.705 1.00 95.44 230 ASP A N 1
ATOM 1704 C CA . ASP A 1 230 ? -2.608 -10.690 -5.552 1.00 95.44 230 ASP A CA 1
ATOM 1705 C C . ASP A 1 230 ? -3.239 -10.559 -6.947 1.00 95.44 230 ASP A C 1
ATOM 1707 O O . ASP A 1 230 ? -2.603 -10.915 -7.941 1.00 95.44 230 ASP A O 1
ATOM 1711 N N . ALA A 1 231 ? -4.430 -9.960 -7.058 1.00 96.19 231 ALA A N 1
ATOM 1712 C CA . ALA A 1 231 ? -5.039 -9.638 -8.350 1.00 96.19 231 ALA A CA 1
ATOM 1713 C C . ALA A 1 231 ? -4.216 -8.607 -9.155 1.00 96.19 231 ALA A C 1
ATOM 1715 O O . ALA A 1 231 ? -4.053 -8.755 -10.369 1.00 96.19 231 ALA A O 1
ATOM 1716 N N . GLU A 1 232 ? -3.657 -7.588 -8.491 1.00 97.56 232 GLU A N 1
ATOM 1717 C CA . GLU A 1 232 ? -2.741 -6.610 -9.096 1.00 97.56 232 GLU A CA 1
ATOM 1718 C C . GLU A 1 232 ? -1.467 -7.290 -9.633 1.00 97.56 232 GLU A C 1
ATOM 1720 O O . GLU A 1 232 ? -1.104 -7.103 -10.799 1.00 97.56 232 GLU A O 1
ATOM 1725 N N . VAL A 1 233 ? -0.832 -8.145 -8.821 1.00 98.19 233 VAL A N 1
ATOM 1726 C CA . VAL A 1 233 ? 0.354 -8.932 -9.205 1.00 98.19 233 VAL A CA 1
ATOM 1727 C C . VAL A 1 233 ? 0.055 -9.856 -10.389 1.00 98.19 233 VAL A C 1
ATOM 1729 O O . VAL A 1 233 ? 0.832 -9.898 -11.346 1.00 98.19 233 VAL A O 1
ATOM 1732 N N . ALA A 1 234 ? -1.071 -10.574 -10.359 1.00 97.94 234 ALA A N 1
ATOM 1733 C CA . ALA A 1 234 ? -1.474 -11.483 -11.429 1.00 97.94 234 ALA A CA 1
ATOM 1734 C C . ALA A 1 234 ? -1.689 -10.737 -12.756 1.00 97.94 234 ALA A C 1
ATOM 1736 O O . ALA A 1 234 ? -1.153 -11.146 -13.788 1.00 97.94 234 ALA A O 1
ATOM 1737 N N . LYS A 1 235 ? -2.392 -9.596 -12.721 1.00 98.19 235 LYS A N 1
ATOM 1738 C CA . LYS A 1 235 ? -2.627 -8.746 -13.897 1.00 98.19 235 LYS A CA 1
ATOM 1739 C C . LYS A 1 235 ? -1.323 -8.198 -14.484 1.00 98.19 235 LYS A C 1
ATOM 1741 O O . LYS A 1 235 ? -1.164 -8.189 -15.707 1.00 98.19 235 LYS A O 1
ATOM 1746 N N . TRP A 1 236 ? -0.374 -7.777 -13.644 1.00 98.50 236 TRP A N 1
ATOM 1747 C CA . TRP A 1 236 ? 0.943 -7.330 -14.109 1.00 98.50 236 TRP A CA 1
ATOM 1748 C C . TRP A 1 236 ? 1.718 -8.472 -14.785 1.00 98.50 236 TRP A C 1
ATOM 1750 O O . TRP A 1 236 ? 2.167 -8.318 -15.923 1.00 98.50 236 TRP A O 1
ATOM 1760 N N . LYS A 1 237 ? 1.795 -9.653 -14.150 1.00 98.00 237 LYS A N 1
ATOM 1761 C CA . LYS A 1 237 ? 2.459 -10.836 -14.731 1.00 98.00 237 LYS A CA 1
ATOM 1762 C C . LYS A 1 237 ? 1.846 -11.236 -16.072 1.00 98.00 237 LYS A C 1
ATOM 1764 O O . LYS A 1 237 ? 2.583 -11.490 -17.019 1.00 98.00 237 LYS A O 1
ATOM 1769 N N . GLN A 1 238 ? 0.517 -11.233 -16.173 1.00 97.81 238 GLN A N 1
ATOM 1770 C CA . GLN A 1 238 ? -0.204 -11.519 -17.414 1.00 97.81 238 GLN A CA 1
ATOM 1771 C C . GLN A 1 238 ? 0.142 -10.506 -18.518 1.00 97.81 238 GLN A C 1
ATOM 1773 O O . GLN A 1 238 ? 0.471 -10.904 -19.634 1.00 97.81 238 GLN A O 1
ATOM 1778 N N . THR A 1 239 ? 0.134 -9.208 -18.194 1.00 97.94 239 THR A N 1
ATOM 1779 C CA . THR A 1 239 ? 0.405 -8.113 -19.146 1.00 97.94 239 THR A CA 1
ATOM 1780 C C . THR A 1 239 ? 1.829 -8.164 -19.712 1.00 97.94 239 THR A C 1
ATOM 1782 O O . THR A 1 239 ? 2.042 -7.834 -20.877 1.00 97.94 239 THR A O 1
ATOM 1785 N N . HIS A 1 240 ? 2.809 -8.597 -18.913 1.00 97.06 240 HIS A N 1
ATOM 1786 C CA . HIS A 1 240 ? 4.227 -8.621 -19.301 1.00 97.06 240 HIS A CA 1
ATOM 1787 C C . HIS A 1 240 ? 4.781 -10.022 -19.590 1.00 97.06 240 HIS A C 1
ATOM 1789 O O . HIS A 1 240 ? 5.990 -10.171 -19.793 1.00 97.06 240 HIS A O 1
ATOM 1795 N N . ASN A 1 241 ? 3.912 -11.038 -19.659 1.00 96.19 241 ASN A N 1
ATOM 1796 C CA . ASN A 1 241 ? 4.298 -12.444 -19.780 1.00 96.19 241 ASN A CA 1
ATOM 1797 C C . ASN A 1 241 ? 5.304 -12.687 -20.917 1.00 96.19 241 ASN A C 1
ATOM 1799 O O . ASN A 1 241 ? 6.321 -13.328 -20.691 1.00 96.19 241 ASN A O 1
ATOM 1803 N N . ALA A 1 242 ? 5.086 -12.087 -22.094 1.00 94.31 242 ALA A N 1
ATOM 1804 C CA . ALA A 1 242 ? 5.951 -12.253 -23.267 1.00 94.31 242 ALA A CA 1
ATOM 1805 C C . ALA A 1 242 ? 7.437 -11.920 -23.016 1.00 94.31 242 ALA A C 1
ATOM 1807 O O . ALA A 1 242 ? 8.311 -12.553 -23.600 1.00 94.31 242 ALA A O 1
ATOM 1808 N N . ILE A 1 243 ? 7.735 -10.947 -22.145 1.00 95.50 243 ILE A N 1
ATOM 1809 C CA . ILE A 1 243 ? 9.112 -10.552 -21.802 1.00 95.50 243 ILE A CA 1
ATOM 1810 C C . ILE A 1 243 ? 9.622 -11.313 -20.576 1.00 95.50 243 ILE A C 1
ATOM 1812 O O . ILE A 1 243 ? 10.805 -11.655 -20.510 1.00 95.50 243 ILE A O 1
ATOM 1816 N N . LEU A 1 244 ? 8.739 -11.633 -19.625 1.00 95.19 244 LEU A N 1
ATOM 1817 C CA . LEU A 1 244 ? 9.074 -12.446 -18.454 1.00 95.19 244 LEU A CA 1
ATOM 1818 C C . LEU A 1 244 ? 9.476 -13.873 -18.861 1.00 95.19 244 LEU A C 1
ATOM 1820 O O . LEU A 1 244 ? 10.518 -14.357 -18.425 1.00 95.19 244 LEU A O 1
ATOM 1824 N N . SER A 1 245 ? 8.723 -14.507 -19.764 1.00 93.88 245 SER A N 1
ATOM 1825 C CA . SER A 1 245 ? 9.007 -15.851 -20.283 1.00 93.88 245 SER A CA 1
ATOM 1826 C C . SER A 1 245 ? 10.162 -15.899 -21.290 1.00 93.88 245 SER A C 1
ATOM 1828 O O . SER A 1 245 ? 10.666 -16.982 -21.587 1.00 93.88 245 SER A O 1
ATOM 1830 N N . LYS A 1 246 ? 10.596 -14.755 -21.841 1.00 93.75 246 LYS A N 1
ATOM 1831 C CA . LYS A 1 246 ? 11.676 -14.713 -22.836 1.00 93.75 246 LYS A CA 1
ATOM 1832 C C . LYS A 1 246 ? 13.014 -15.122 -22.212 1.00 93.75 246 LYS A C 1
ATOM 1834 O O . LYS A 1 246 ? 13.421 -14.584 -21.181 1.00 93.75 246 LYS A O 1
ATOM 1839 N N . ASN A 1 247 ? 13.724 -16.043 -22.866 1.00 88.19 247 ASN A N 1
ATOM 1840 C CA . ASN A 1 247 ? 15.060 -16.472 -22.454 1.00 88.19 247 ASN A CA 1
ATOM 1841 C C . ASN A 1 247 ? 16.034 -15.280 -22.519 1.00 88.19 247 ASN A C 1
ATOM 1843 O O . ASN A 1 247 ? 16.111 -14.611 -23.552 1.00 88.19 247 ASN A O 1
ATOM 1847 N N . ALA A 1 248 ? 16.797 -15.039 -21.449 1.00 80.62 248 ALA A N 1
ATOM 1848 C CA . ALA A 1 248 ? 17.750 -13.930 -21.345 1.00 80.62 248 ALA A CA 1
ATOM 1849 C C . ALA A 1 248 ? 18.781 -13.878 -22.494 1.00 80.62 248 ALA A C 1
ATOM 1851 O O . ALA A 1 248 ? 19.177 -12.791 -22.909 1.00 80.62 248 ALA A O 1
ATOM 1852 N N . ASN A 1 249 ? 19.159 -15.027 -23.066 1.00 81.19 249 ASN A N 1
ATOM 1853 C CA . ASN A 1 249 ? 20.086 -15.102 -24.202 1.00 81.19 249 ASN A CA 1
ATOM 1854 C C . ASN A 1 249 ? 19.443 -14.699 -25.543 1.00 81.19 249 ASN A C 1
ATOM 1856 O O . ASN A 1 249 ? 20.160 -14.399 -26.491 1.00 81.19 249 ASN A O 1
ATOM 1860 N N . SER A 1 250 ? 18.108 -14.676 -25.620 1.00 86.50 250 SER A N 1
ATOM 1861 C CA . SER A 1 250 ? 17.328 -14.278 -26.807 1.00 86.50 250 SER A CA 1
ATOM 1862 C C . SER A 1 250 ? 16.842 -12.821 -26.767 1.00 86.50 250 SER A C 1
ATOM 1864 O O . SER A 1 250 ? 16.057 -12.401 -27.618 1.00 86.50 250 SER A O 1
ATOM 1866 N N . VAL A 1 251 ? 17.264 -12.056 -25.756 1.00 93.19 251 VAL A N 1
ATOM 1867 C CA . VAL A 1 251 ? 16.926 -10.636 -25.613 1.00 93.19 251 VAL A CA 1
ATOM 1868 C C . VAL A 1 251 ? 17.809 -9.790 -26.528 1.00 93.19 251 VAL A C 1
ATOM 1870 O O . VAL A 1 251 ? 19.029 -9.940 -26.545 1.00 93.19 251 VAL A O 1
ATOM 1873 N N . THR A 1 252 ? 17.168 -8.886 -27.263 1.00 92.62 252 THR A N 1
ATOM 1874 C CA . THR A 1 252 ? 17.759 -8.030 -28.299 1.00 92.62 252 THR A CA 1
ATOM 1875 C C . THR A 1 252 ? 17.330 -6.574 -28.110 1.00 92.62 252 THR A C 1
ATOM 1877 O O . THR A 1 252 ? 16.404 -6.287 -27.350 1.00 92.62 252 THR A O 1
ATOM 1880 N N . ALA A 1 253 ? 17.939 -5.651 -28.853 1.00 89.00 253 ALA A N 1
ATOM 1881 C CA . ALA A 1 253 ? 17.553 -4.240 -28.912 1.00 89.00 253 ALA A CA 1
ATOM 1882 C C . ALA A 1 253 ? 16.049 -4.031 -29.199 1.00 89.00 253 ALA A C 1
ATOM 1884 O O . ALA A 1 253 ? 15.437 -3.120 -28.649 1.00 89.00 253 ALA A O 1
ATOM 1885 N N . ASN A 1 254 ? 15.411 -4.915 -29.978 1.00 90.62 254 ASN A N 1
ATOM 1886 C CA . ASN A 1 254 ? 13.980 -4.815 -30.300 1.00 90.62 254 ASN A CA 1
ATOM 1887 C C . ASN A 1 254 ? 13.066 -5.048 -29.080 1.00 90.62 254 ASN A C 1
ATOM 1889 O O . ASN A 1 254 ? 11.920 -4.607 -29.079 1.00 90.62 254 ASN A O 1
ATOM 1893 N N . ASP A 1 255 ? 13.556 -5.719 -28.033 1.00 94.44 255 ASP A N 1
ATOM 1894 C CA . ASP A 1 255 ? 12.804 -5.958 -26.793 1.00 94.44 255 ASP A CA 1
ATOM 1895 C C . ASP A 1 255 ? 12.844 -4.753 -25.835 1.00 94.44 255 ASP A C 1
ATOM 1897 O O . ASP A 1 255 ? 12.077 -4.697 -24.869 1.00 94.44 255 ASP A O 1
ATOM 1901 N N . LEU A 1 256 ? 13.728 -3.779 -26.092 1.00 91.94 256 LEU A N 1
ATOM 1902 C CA . LEU A 1 256 ? 13.991 -2.631 -25.224 1.00 91.94 256 LEU A CA 1
ATOM 1903 C C . LEU A 1 256 ? 12.713 -1.848 -24.844 1.00 91.94 256 LEU A C 1
ATOM 1905 O O . LEU A 1 256 ? 12.541 -1.604 -23.645 1.00 91.94 256 LEU A O 1
ATOM 1909 N N . PRO A 1 257 ? 11.769 -1.522 -25.758 1.00 93.00 257 PRO A N 1
ATOM 1910 C CA . PRO A 1 257 ? 10.539 -0.814 -25.388 1.00 93.00 257 PRO A CA 1
ATOM 1911 C C . PRO A 1 257 ? 9.627 -1.645 -24.477 1.00 93.00 257 PRO A C 1
ATOM 1913 O O . PRO A 1 257 ? 9.024 -1.116 -23.545 1.00 93.00 257 PRO A O 1
ATOM 1916 N N . ALA A 1 258 ? 9.546 -2.960 -24.698 1.00 95.62 258 ALA A N 1
ATOM 1917 C CA . ALA A 1 258 ? 8.690 -3.851 -23.919 1.00 95.62 258 ALA A CA 1
ATOM 1918 C C . ALA A 1 258 ? 9.254 -4.103 -22.507 1.00 95.62 258 ALA A C 1
ATOM 1920 O O . ALA A 1 258 ? 8.500 -4.107 -21.530 1.00 95.62 258 ALA A O 1
ATOM 1921 N N . ILE A 1 259 ? 10.582 -4.228 -22.379 1.00 95.62 259 ILE A N 1
ATOM 1922 C CA . ILE A 1 259 ? 11.283 -4.289 -21.087 1.00 95.62 259 ILE A CA 1
ATOM 1923 C C . ILE A 1 259 ? 11.106 -2.970 -20.320 1.00 95.62 259 ILE A C 1
ATOM 1925 O O . ILE A 1 259 ? 10.766 -2.983 -19.135 1.00 95.62 259 ILE A O 1
ATOM 1929 N N . GLN A 1 260 ? 11.287 -1.826 -20.990 1.00 94.75 260 GLN A N 1
ATOM 1930 C CA . GLN A 1 260 ? 11.066 -0.508 -20.389 1.00 94.75 260 GLN A CA 1
ATOM 1931 C C . GLN A 1 260 ? 9.614 -0.321 -19.945 1.00 94.75 260 GLN A C 1
ATOM 1933 O O . GLN A 1 260 ? 9.393 0.163 -18.839 1.00 94.75 260 GLN A O 1
ATOM 1938 N N . LYS A 1 261 ? 8.628 -0.764 -20.738 1.00 95.62 261 LYS A N 1
ATOM 1939 C CA . LYS A 1 261 ? 7.213 -0.736 -20.345 1.00 95.62 261 LYS A CA 1
ATOM 1940 C C . LYS A 1 261 ? 6.955 -1.579 -19.094 1.00 95.62 261 LYS A C 1
ATOM 1942 O O . LYS A 1 261 ? 6.303 -1.093 -18.180 1.00 95.62 261 LYS A O 1
ATOM 1947 N N . ALA A 1 262 ? 7.501 -2.794 -19.010 1.00 97.69 262 ALA A N 1
ATOM 1948 C CA . ALA A 1 262 ? 7.336 -3.660 -17.838 1.00 97.69 262 ALA A CA 1
ATOM 1949 C C . ALA A 1 262 ? 7.954 -3.062 -16.558 1.00 97.69 262 ALA A C 1
ATOM 1951 O O . ALA A 1 262 ? 7.344 -3.118 -15.490 1.00 97.69 262 ALA A O 1
ATOM 1952 N N . ILE A 1 263 ? 9.128 -2.429 -16.669 1.00 96.06 263 ILE A N 1
ATOM 1953 C CA . ILE A 1 263 ? 9.764 -1.652 -15.588 1.00 96.06 263 ILE A CA 1
ATOM 1954 C C . ILE A 1 263 ? 8.910 -0.426 -15.220 1.00 96.06 263 ILE A C 1
ATOM 1956 O O . ILE A 1 263 ? 8.689 -0.165 -14.038 1.00 96.06 263 ILE A O 1
ATOM 1960 N N . ASN A 1 264 ? 8.401 0.279 -16.234 1.00 95.31 264 ASN A N 1
ATOM 1961 C CA . ASN A 1 264 ? 7.362 1.308 -16.175 1.00 95.31 2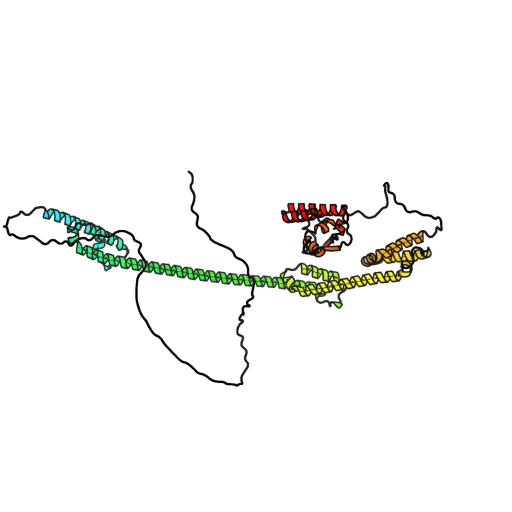64 ASN A CA 1
ATOM 1962 C C . ASN A 1 264 ? 6.219 0.900 -15.237 1.00 95.31 264 ASN A C 1
ATOM 1964 O O . ASN A 1 264 ? 6.011 1.466 -14.166 1.00 95.31 264 ASN A O 1
ATOM 1968 N N . ASP A 1 265 ? 5.517 -0.151 -15.643 1.00 97.25 265 ASP A N 1
ATOM 1969 C CA . ASP A 1 265 ? 4.308 -0.634 -14.995 1.00 97.25 265 ASP A CA 1
ATOM 1970 C C . ASP A 1 265 ? 4.588 -1.277 -13.628 1.00 97.25 265 ASP A C 1
ATOM 1972 O O . ASP A 1 265 ? 3.760 -1.148 -12.735 1.00 97.25 265 ASP A O 1
ATOM 1976 N N . TYR A 1 266 ? 5.771 -1.865 -13.399 1.00 97.44 266 TYR A N 1
ATOM 1977 C CA . TYR A 1 266 ? 6.195 -2.319 -12.064 1.00 97.44 266 TYR A CA 1
ATOM 1978 C C . TYR A 1 266 ? 6.345 -1.146 -11.084 1.00 97.44 266 TYR A C 1
ATOM 1980 O O . TYR A 1 266 ? 5.836 -1.194 -9.963 1.00 97.44 266 TYR A O 1
ATOM 1988 N N . ASN A 1 267 ? 6.998 -0.057 -11.508 1.00 93.88 267 ASN A N 1
ATOM 1989 C CA . ASN A 1 267 ? 7.126 1.156 -10.692 1.00 93.88 267 ASN A CA 1
ATOM 1990 C C . ASN A 1 267 ? 5.758 1.798 -10.399 1.00 93.88 267 ASN A C 1
ATOM 1992 O O . ASN A 1 267 ? 5.611 2.526 -9.413 1.00 93.88 267 ASN A O 1
ATOM 1996 N N . ASN A 1 268 ? 4.739 1.446 -11.184 1.00 94.50 268 ASN A N 1
ATOM 1997 C CA . ASN A 1 268 ? 3.373 1.927 -11.045 1.00 94.50 268 ASN A CA 1
ATOM 1998 C C . ASN A 1 268 ? 2.502 1.118 -10.063 1.00 94.50 268 ASN A C 1
ATOM 2000 O O . ASN A 1 268 ? 1.418 1.594 -9.721 1.00 94.50 268 ASN A O 1
ATOM 2004 N N . LEU A 1 269 ? 2.961 -0.048 -9.594 1.00 96.44 269 LEU A N 1
ATOM 2005 C CA . LEU A 1 269 ? 2.206 -0.912 -8.675 1.00 96.44 269 LEU A CA 1
ATOM 2006 C C . LEU A 1 269 ? 2.222 -0.418 -7.217 1.00 96.44 269 LEU A C 1
ATOM 2008 O O . LEU A 1 269 ? 3.080 0.381 -6.812 1.00 96.44 269 LEU A O 1
ATOM 2012 N N . SER A 1 270 ? 1.317 -0.959 -6.401 1.00 96.25 270 SER A N 1
ATOM 2013 C CA . SER A 1 270 ? 1.341 -0.818 -4.942 1.00 96.25 270 SER A CA 1
ATOM 2014 C C . SER A 1 270 ? 2.636 -1.372 -4.325 1.00 96.25 270 SER A C 1
ATOM 2016 O O . SER A 1 270 ? 3.279 -2.280 -4.858 1.00 96.25 270 SER A O 1
ATOM 2018 N N . SER A 1 271 ? 3.036 -0.847 -3.162 1.00 95.75 271 SER A N 1
ATOM 2019 C CA . SER A 1 271 ? 4.249 -1.297 -2.457 1.00 95.75 271 SER A CA 1
ATOM 2020 C C . SER A 1 271 ? 4.204 -2.785 -2.085 1.00 95.75 271 SER A C 1
ATOM 2022 O O . SER A 1 271 ? 5.224 -3.470 -2.143 1.00 95.75 271 SER A O 1
ATOM 2024 N N . ALA A 1 272 ? 3.018 -3.307 -1.757 1.00 95.94 272 ALA A N 1
ATOM 2025 C CA . ALA A 1 272 ? 2.822 -4.722 -1.456 1.00 95.94 272 ALA A CA 1
ATOM 2026 C C . ALA A 1 272 ? 2.980 -5.605 -2.711 1.00 95.94 272 ALA A C 1
ATOM 2028 O O . ALA A 1 272 ? 3.657 -6.633 -2.651 1.00 95.94 272 ALA A O 1
ATOM 2029 N N . ALA A 1 273 ? 2.440 -5.178 -3.859 1.00 97.62 273 ALA A N 1
ATOM 2030 C CA . ALA A 1 273 ? 2.606 -5.886 -5.128 1.00 97.62 273 ALA A CA 1
ATOM 2031 C C . ALA A 1 273 ? 4.066 -5.868 -5.613 1.00 97.62 273 ALA A C 1
ATOM 2033 O O . ALA A 1 273 ? 4.587 -6.903 -6.025 1.00 97.62 273 ALA A O 1
ATOM 2034 N N . LYS A 1 274 ? 4.763 -4.729 -5.478 1.00 97.56 274 LYS A N 1
ATOM 2035 C CA . LYS A 1 274 ? 6.207 -4.605 -5.761 1.00 97.56 274 LYS A CA 1
ATOM 2036 C C . LYS A 1 274 ? 7.035 -5.612 -4.968 1.00 97.56 274 LYS A C 1
ATOM 2038 O O . LYS A 1 274 ? 7.856 -6.315 -5.549 1.00 97.56 274 LYS A O 1
ATOM 2043 N N . ASN A 1 275 ? 6.783 -5.740 -3.664 1.00 96.44 275 ASN A N 1
ATOM 2044 C CA . ASN A 1 275 ? 7.491 -6.700 -2.812 1.00 96.44 275 ASN A CA 1
ATOM 2045 C C . ASN A 1 275 ? 7.300 -8.155 -3.280 1.00 96.44 275 ASN A C 1
ATOM 2047 O O . ASN A 1 275 ? 8.263 -8.918 -3.286 1.00 96.44 275 ASN A O 1
ATOM 2051 N N . LYS A 1 276 ? 6.102 -8.523 -3.760 1.00 97.31 276 LYS A N 1
ATOM 2052 C CA . LYS A 1 276 ? 5.819 -9.846 -4.354 1.00 97.31 276 LYS A CA 1
ATOM 2053 C C . LYS A 1 276 ? 6.452 -10.064 -5.747 1.00 97.31 276 LYS A C 1
ATOM 2055 O O . LYS A 1 276 ? 6.419 -11.187 -6.243 1.00 97.31 276 LYS A O 1
ATOM 2060 N N . LEU A 1 277 ? 7.021 -9.027 -6.373 1.00 98.00 277 LEU A N 1
ATOM 2061 C CA . LEU A 1 277 ? 7.516 -9.014 -7.762 1.00 98.00 277 LEU A CA 1
ATOM 2062 C C . LEU A 1 277 ? 9.008 -8.648 -7.911 1.00 98.00 277 LEU A C 1
ATOM 2064 O O . LEU A 1 277 ? 9.497 -8.423 -9.021 1.00 98.00 277 LEU A O 1
ATOM 2068 N N . GLN A 1 278 ? 9.763 -8.583 -6.810 1.00 96.94 278 GLN A N 1
ATOM 2069 C CA . GLN A 1 278 ? 11.172 -8.158 -6.833 1.00 96.94 278 GLN A CA 1
ATOM 2070 C C . GLN A 1 278 ? 12.076 -9.057 -7.697 1.00 96.94 278 GLN A C 1
ATOM 2072 O O . GLN A 1 278 ? 13.042 -8.572 -8.292 1.00 96.94 278 GLN A O 1
ATOM 2077 N N . LYS A 1 279 ? 11.771 -10.360 -7.790 1.00 96.38 279 LYS A N 1
ATOM 2078 C CA . LYS A 1 279 ? 12.539 -11.322 -8.597 1.00 96.38 279 LYS A CA 1
ATOM 2079 C C . LYS A 1 279 ? 12.377 -11.032 -10.090 1.00 96.38 279 LYS A C 1
ATOM 2081 O O . LYS A 1 279 ? 13.368 -10.935 -10.810 1.00 96.38 279 LYS A O 1
ATOM 2086 N N . GLU A 1 280 ? 11.137 -10.855 -10.530 1.00 97.31 280 GLU A N 1
ATOM 2087 C CA . GLU A 1 280 ? 10.755 -10.495 -11.893 1.00 97.31 280 GLU A CA 1
ATOM 2088 C C . GLU A 1 280 ? 11.325 -9.125 -12.279 1.00 97.31 280 GLU A C 1
ATOM 2090 O O . GLU A 1 280 ? 11.857 -8.958 -13.373 1.00 97.31 280 GLU A O 1
ATOM 2095 N N . TYR A 1 281 ? 11.301 -8.156 -11.361 1.00 95.62 281 TYR A N 1
ATOM 2096 C CA . TYR A 1 281 ? 11.907 -6.846 -11.583 1.00 95.62 281 TYR A CA 1
ATOM 2097 C C . TYR A 1 281 ? 13.430 -6.919 -11.788 1.00 95.62 281 TYR A C 1
ATOM 2099 O O . TYR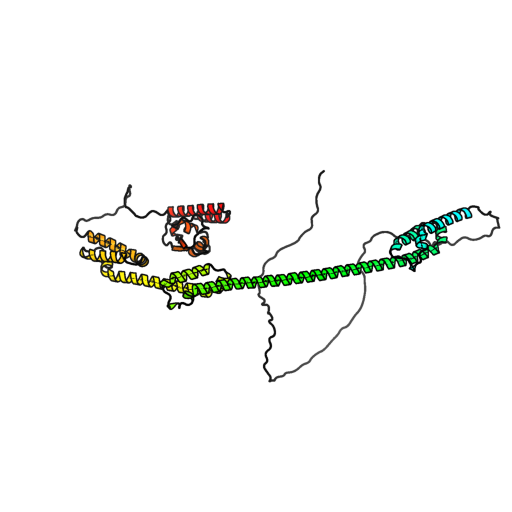 A 1 281 ? 13.960 -6.289 -12.705 1.00 95.62 281 TYR A O 1
ATOM 2107 N N . LYS A 1 282 ? 14.141 -7.728 -10.990 1.00 95.31 282 LYS A N 1
ATOM 2108 C CA . LYS A 1 282 ? 15.588 -7.952 -11.154 1.00 95.31 282 LYS A CA 1
ATOM 2109 C C . LYS A 1 282 ? 15.921 -8.643 -12.483 1.00 95.31 282 LYS A C 1
ATOM 2111 O O . LYS A 1 282 ? 16.896 -8.275 -13.135 1.00 95.31 282 LYS A O 1
ATOM 2116 N N . ASP A 1 283 ? 15.103 -9.603 -12.912 1.00 94.75 283 ASP A N 1
ATOM 2117 C CA . ASP A 1 283 ? 15.227 -10.228 -14.235 1.00 94.75 283 ASP A CA 1
ATOM 2118 C C . ASP A 1 283 ? 15.036 -9.203 -15.370 1.00 94.75 283 ASP A C 1
ATOM 2120 O O . ASP A 1 283 ? 15.889 -9.097 -16.252 1.00 94.75 283 ASP A O 1
ATOM 2124 N N . LEU A 1 284 ? 14.001 -8.357 -15.300 1.00 95.88 284 LEU A N 1
ATOM 2125 C CA . LEU A 1 284 ? 13.785 -7.271 -16.265 1.00 95.88 284 LEU A CA 1
ATOM 2126 C C . LEU A 1 284 ? 14.960 -6.281 -16.326 1.00 95.88 284 LEU A C 1
ATOM 2128 O O . LEU A 1 284 ? 15.324 -5.838 -17.416 1.00 95.88 284 LEU A O 1
ATOM 2132 N N . GLN A 1 285 ? 15.588 -5.951 -15.193 1.00 94.81 285 GLN A N 1
ATOM 2133 C CA . GLN A 1 285 ? 16.794 -5.113 -15.167 1.00 94.81 285 GLN A CA 1
ATOM 2134 C C . GLN A 1 285 ? 17.981 -5.777 -15.880 1.00 94.81 285 GLN A C 1
ATOM 2136 O O . GLN A 1 285 ? 18.654 -5.126 -16.681 1.00 94.81 285 GLN A O 1
ATOM 2141 N N . ASN A 1 286 ? 18.213 -7.072 -15.650 1.00 93.56 286 ASN A N 1
ATOM 2142 C CA . ASN A 1 286 ? 19.268 -7.821 -16.338 1.00 93.56 286 ASN A CA 1
ATOM 2143 C C . ASN A 1 286 ? 19.014 -7.879 -17.855 1.00 93.56 286 ASN A C 1
ATOM 2145 O O . ASN A 1 286 ? 19.922 -7.636 -18.654 1.00 93.56 286 ASN A O 1
ATOM 2149 N N . LYS A 1 287 ? 17.760 -8.134 -18.255 1.00 94.75 287 LYS A N 1
ATOM 2150 C CA . LYS A 1 287 ? 17.324 -8.127 -19.659 1.00 94.75 287 LYS A CA 1
ATOM 2151 C C . LYS A 1 287 ? 17.496 -6.745 -20.301 1.00 94.75 287 LYS A C 1
ATOM 2153 O O . LYS A 1 287 ? 17.963 -6.670 -21.433 1.00 94.75 287 LYS A O 1
ATOM 2158 N N . LEU A 1 288 ? 17.218 -5.653 -19.580 1.00 94.00 288 LEU A N 1
ATOM 2159 C CA . LEU A 1 288 ? 17.450 -4.285 -20.064 1.00 94.00 288 LEU A CA 1
ATOM 2160 C C . LEU A 1 288 ? 18.933 -4.030 -20.371 1.00 94.00 288 LEU A C 1
ATOM 2162 O O . LEU A 1 288 ? 19.251 -3.486 -21.427 1.00 94.00 288 LEU A O 1
ATOM 2166 N N . SER A 1 289 ? 19.835 -4.442 -19.477 1.00 91.25 289 SER A N 1
ATOM 2167 C CA . SER A 1 289 ? 21.283 -4.324 -19.694 1.00 91.25 289 SER A CA 1
ATOM 2168 C C . SER A 1 289 ? 21.744 -5.134 -20.911 1.00 91.25 289 SER A C 1
ATOM 2170 O O . SER A 1 289 ? 22.551 -4.648 -21.701 1.00 91.25 289 SER A O 1
ATOM 2172 N N . LYS A 1 290 ? 21.190 -6.339 -21.114 1.00 90.94 290 LYS A N 1
ATOM 2173 C CA . LYS A 1 290 ? 21.492 -7.177 -22.285 1.00 90.94 290 LYS A CA 1
ATOM 2174 C C . LYS A 1 290 ? 20.980 -6.569 -23.597 1.00 90.94 290 LYS A C 1
ATOM 2176 O O . LYS A 1 290 ? 21.729 -6.557 -24.570 1.00 90.94 290 LYS A O 1
ATOM 2181 N N . ALA A 1 291 ? 19.757 -6.033 -23.616 1.00 91.56 291 ALA A N 1
ATOM 2182 C CA . ALA A 1 291 ? 19.178 -5.368 -24.788 1.00 91.56 291 ALA A CA 1
ATOM 2183 C C . ALA A 1 291 ? 20.003 -4.145 -25.224 1.00 91.56 291 ALA A C 1
ATOM 2185 O O . ALA A 1 291 ? 20.284 -3.986 -26.409 1.00 91.56 291 ALA A O 1
ATOM 2186 N N . LYS A 1 292 ? 20.458 -3.329 -24.262 1.00 89.56 292 LYS A N 1
ATOM 2187 C CA . LYS A 1 292 ? 21.350 -2.189 -24.527 1.00 89.56 292 LYS A CA 1
ATOM 2188 C C . LYS A 1 292 ? 22.716 -2.613 -25.061 1.00 89.56 292 LYS A C 1
ATOM 2190 O O . LYS A 1 292 ? 23.221 -1.994 -25.984 1.00 89.56 292 LYS A O 1
ATOM 2195 N N . ALA A 1 293 ? 23.301 -3.685 -24.525 1.00 90.06 293 ALA A N 1
ATOM 2196 C CA . ALA A 1 293 ? 24.575 -4.198 -25.028 1.00 90.06 293 ALA A CA 1
ATOM 2197 C C . ALA A 1 293 ? 24.475 -4.719 -26.480 1.00 90.06 293 ALA A C 1
ATOM 2199 O O . ALA A 1 293 ? 25.428 -4.577 -27.239 1.00 90.06 293 ALA A O 1
ATOM 2200 N N . ASP A 1 294 ? 23.333 -5.293 -26.880 1.00 87.88 294 ASP A N 1
ATOM 2201 C CA . ASP A 1 294 ? 23.054 -5.673 -28.277 1.00 87.88 294 ASP A CA 1
ATOM 2202 C C . ASP A 1 294 ? 22.881 -4.443 -29.192 1.00 87.88 294 ASP A C 1
ATOM 2204 O O . ASP A 1 294 ? 23.407 -4.420 -30.304 1.00 87.88 294 ASP A O 1
ATOM 2208 N N . GLU A 1 295 ? 22.206 -3.394 -28.711 1.00 88.44 295 GLU A N 1
ATOM 2209 C CA . GLU A 1 295 ? 22.090 -2.101 -29.402 1.00 88.44 295 GLU A CA 1
ATOM 2210 C C . GLU A 1 295 ? 23.469 -1.449 -29.620 1.00 88.44 295 GLU A C 1
ATOM 2212 O O . GLU A 1 295 ? 23.839 -1.141 -30.755 1.00 88.44 295 GLU A O 1
ATOM 2217 N N . ASP A 1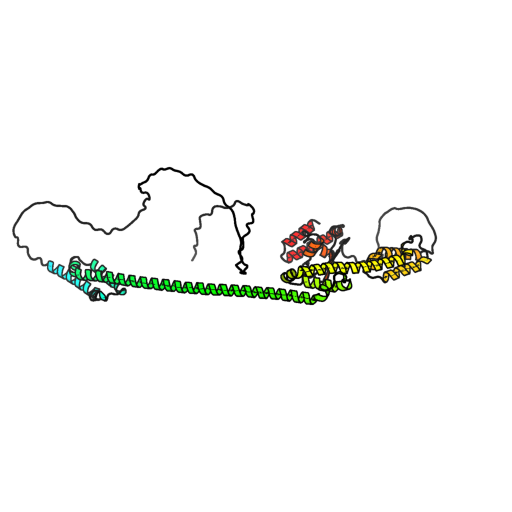 296 ? 24.281 -1.329 -28.565 1.00 87.88 296 ASP A N 1
ATOM 2218 C CA . ASP A 1 296 ? 25.640 -0.783 -28.645 1.00 87.88 296 ASP A CA 1
ATOM 2219 C C . ASP A 1 296 ? 26.562 -1.617 -29.544 1.00 87.88 296 ASP A C 1
ATOM 2221 O O . ASP A 1 296 ? 27.350 -1.047 -30.301 1.00 87.88 296 ASP A O 1
ATOM 2225 N N . ALA A 1 297 ? 26.457 -2.950 -29.511 1.00 90.25 297 ALA A N 1
ATOM 2226 C CA . ALA A 1 297 ? 27.236 -3.831 -30.379 1.00 90.25 297 ALA A CA 1
ATOM 2227 C C . ALA A 1 297 ? 26.896 -3.624 -31.864 1.00 90.25 297 ALA A C 1
ATOM 2229 O O . ALA A 1 297 ? 27.805 -3.560 -32.693 1.00 90.25 297 ALA A O 1
ATOM 2230 N N . LYS A 1 298 ? 25.610 -3.457 -32.204 1.00 89.44 298 LYS A N 1
ATOM 2231 C CA . LYS A 1 298 ? 25.160 -3.150 -33.573 1.00 89.44 298 LYS A CA 1
ATOM 2232 C C . LYS A 1 298 ? 25.668 -1.791 -34.047 1.00 89.44 298 LYS A C 1
ATOM 2234 O O . LYS A 1 298 ? 26.218 -1.700 -35.142 1.00 89.44 298 LYS A O 1
ATOM 2239 N N . VAL A 1 299 ? 25.560 -0.763 -33.203 1.00 92.31 299 VAL A N 1
ATOM 2240 C CA . VAL A 1 299 ? 26.089 0.578 -33.495 1.00 92.31 299 VAL A CA 1
ATOM 2241 C C . VAL A 1 299 ? 27.613 0.547 -33.664 1.00 92.31 299 VAL A C 1
ATOM 2243 O O . VAL A 1 299 ? 28.143 1.169 -34.579 1.00 92.31 299 VAL A O 1
ATOM 2246 N N . ASN A 1 300 ? 28.340 -0.195 -32.825 1.00 92.06 300 ASN A N 1
ATOM 2247 C CA . ASN A 1 300 ? 29.794 -0.325 -32.953 1.00 92.06 300 ASN A CA 1
ATOM 2248 C C . ASN A 1 300 ? 30.187 -1.069 -34.242 1.00 92.06 300 ASN A C 1
ATOM 2250 O O . ASN A 1 300 ? 31.124 -0.651 -34.914 1.00 92.06 300 ASN A O 1
ATOM 2254 N N . ALA A 1 301 ? 29.460 -2.120 -34.632 1.00 93.25 301 ALA A N 1
ATOM 2255 C CA . ALA A 1 301 ? 29.702 -2.827 -35.892 1.00 93.25 301 ALA A CA 1
ATOM 2256 C C . ALA A 1 301 ? 29.465 -1.931 -37.125 1.00 93.25 301 ALA A C 1
ATOM 2258 O O . ALA A 1 301 ? 30.221 -2.002 -38.093 1.00 93.25 301 ALA A O 1
ATOM 2259 N N . GLU A 1 302 ? 28.453 -1.059 -37.081 1.00 93.75 302 GLU A N 1
ATOM 2260 C CA . GLU A 1 302 ? 28.206 -0.033 -38.100 1.00 93.75 302 GLU A CA 1
ATOM 2261 C C . GLU A 1 302 ? 29.366 0.981 -38.182 1.00 93.75 302 GLU A C 1
ATOM 2263 O O . GLU A 1 302 ? 29.889 1.234 -39.271 1.00 93.75 302 GLU A O 1
ATOM 2268 N N . VAL A 1 303 ? 29.819 1.499 -37.033 1.00 94.81 303 VAL A N 1
ATOM 2269 C CA . VAL A 1 303 ? 30.958 2.430 -36.926 1.00 94.81 303 VAL A CA 1
ATOM 2270 C C . VAL A 1 303 ? 32.247 1.817 -37.475 1.00 94.81 303 VAL A C 1
ATOM 2272 O O . VAL A 1 303 ? 32.913 2.432 -38.308 1.00 94.81 303 VAL A O 1
ATOM 2275 N N .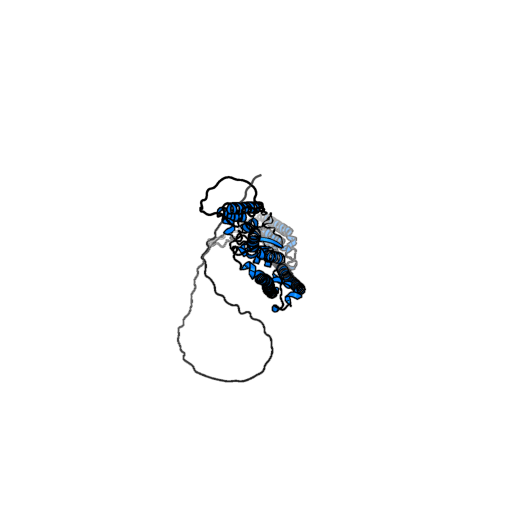 GLU A 1 304 ? 32.595 0.601 -37.053 1.00 95.88 304 GLU A N 1
ATOM 2276 C CA . GLU A 1 304 ? 33.822 -0.071 -37.492 1.00 95.88 304 GLU A CA 1
ATOM 2277 C C . GLU A 1 304 ? 33.780 -0.425 -38.981 1.00 95.88 304 GLU A C 1
ATOM 2279 O O . GLU A 1 304 ? 34.767 -0.221 -39.689 1.00 95.88 304 GLU A O 1
ATOM 2284 N N . LYS A 1 305 ? 32.625 -0.856 -39.506 1.00 96.19 305 LYS A N 1
ATOM 2285 C CA . LYS A 1 305 ? 32.452 -1.091 -40.946 1.00 96.19 305 LYS A CA 1
ATOM 2286 C C . LYS A 1 305 ? 32.661 0.190 -41.759 1.00 96.19 305 LYS A C 1
ATOM 2288 O O . LYS A 1 305 ? 33.318 0.141 -42.802 1.00 96.19 305 LYS A O 1
ATOM 2293 N N . TRP A 1 306 ? 32.149 1.332 -41.295 1.00 97.38 306 TRP A N 1
ATOM 2294 C CA . TRP A 1 306 ? 32.392 2.627 -41.941 1.00 97.38 306 TRP A CA 1
ATOM 2295 C C . TRP A 1 306 ? 33.884 3.000 -41.894 1.00 97.38 306 TRP A C 1
ATOM 2297 O O . TRP A 1 306 ? 34.472 3.302 -42.935 1.00 97.38 306 TRP A O 1
ATOM 2307 N N . LYS A 1 307 ? 34.537 2.879 -40.728 1.00 95.44 307 LYS A N 1
ATOM 2308 C CA . LYS A 1 307 ? 35.980 3.155 -40.575 1.00 95.44 307 LYS A CA 1
ATOM 2309 C C . LYS A 1 307 ? 36.838 2.300 -41.502 1.00 95.44 307 LYS A C 1
ATOM 2311 O O . LYS A 1 307 ? 37.719 2.833 -42.169 1.00 95.44 307 LYS A O 1
ATOM 2316 N N . GLN A 1 308 ? 36.554 1.002 -41.590 1.00 95.38 308 GLN A N 1
ATOM 2317 C CA . GLN A 1 308 ? 37.248 0.079 -42.493 1.00 95.38 308 GLN A CA 1
ATOM 2318 C C . GLN A 1 308 ? 37.041 0.469 -43.963 1.00 95.38 308 GLN A C 1
ATOM 2320 O O . GLN A 1 308 ? 38.012 0.555 -44.713 1.00 95.38 308 GLN A O 1
ATOM 2325 N N . THR A 1 309 ? 35.803 0.790 -44.357 1.00 95.69 309 THR A N 1
ATOM 2326 C CA . THR A 1 309 ? 35.453 1.194 -45.734 1.00 95.69 309 THR A CA 1
ATOM 2327 C C . THR A 1 309 ? 36.171 2.478 -46.172 1.00 95.69 309 THR A C 1
ATOM 2329 O O . THR A 1 309 ? 36.537 2.610 -47.338 1.00 95.69 309 THR A O 1
ATOM 2332 N N . HIS A 1 310 ? 36.415 3.416 -45.249 1.00 93.88 310 HIS A N 1
ATOM 2333 C CA . HIS A 1 310 ? 37.033 4.718 -45.544 1.00 93.88 310 HIS A CA 1
ATOM 2334 C C . HIS A 1 310 ? 38.479 4.870 -45.046 1.00 93.88 310 HIS A C 1
ATOM 2336 O O . HIS A 1 310 ? 39.051 5.961 -45.134 1.00 93.88 310 HIS A O 1
ATOM 2342 N N . ASN A 1 311 ? 39.106 3.784 -44.579 1.00 93.38 311 ASN A N 1
ATOM 2343 C CA . ASN A 1 311 ? 40.433 3.796 -43.957 1.00 93.38 311 ASN A CA 1
ATOM 2344 C C . ASN A 1 311 ? 41.506 4.483 -44.827 1.00 93.38 311 ASN A C 1
ATOM 2346 O O . ASN A 1 311 ? 42.315 5.259 -44.322 1.00 93.38 311 ASN A O 1
ATOM 2350 N N . ALA A 1 312 ? 41.471 4.277 -46.147 1.00 89.81 312 ALA A N 1
ATOM 2351 C CA . ALA A 1 312 ? 42.408 4.889 -47.093 1.00 89.81 312 ALA A CA 1
ATOM 2352 C C . ALA A 1 312 ? 42.415 6.434 -47.065 1.00 89.81 312 ALA A C 1
ATOM 2354 O O . ALA A 1 312 ? 43.456 7.043 -47.295 1.00 89.81 312 ALA A O 1
ATOM 2355 N N . ILE A 1 313 ? 41.285 7.077 -46.751 1.00 91.12 313 ILE A N 1
ATOM 2356 C CA . ILE A 1 313 ? 41.184 8.544 -46.644 1.00 91.12 313 ILE A CA 1
ATOM 2357 C C . ILE A 1 313 ? 41.353 9.012 -45.196 1.00 91.12 313 ILE A C 1
ATOM 2359 O O . ILE A 1 313 ? 41.935 10.070 -44.954 1.00 91.12 313 ILE A O 1
ATOM 2363 N N . LEU A 1 314 ? 40.900 8.220 -44.220 1.00 90.62 314 LEU A N 1
ATOM 2364 C CA . LEU A 1 314 ? 41.083 8.522 -42.797 1.00 90.62 314 LEU A CA 1
ATOM 2365 C C . LEU A 1 314 ? 42.571 8.513 -42.403 1.00 90.62 314 LEU A C 1
ATOM 2367 O O . LEU A 1 314 ? 43.020 9.425 -41.713 1.00 90.62 314 LEU A O 1
ATOM 2371 N N . SER A 1 315 ? 43.346 7.547 -42.904 1.00 89.44 315 SER A N 1
ATOM 2372 C CA . SER A 1 315 ? 44.786 7.411 -42.627 1.00 89.44 315 SER A CA 1
ATOM 2373 C C . SER A 1 315 ? 45.682 8.415 -43.367 1.00 89.44 315 SER A C 1
ATOM 2375 O O . SER A 1 315 ? 46.789 8.692 -42.903 1.00 89.44 315 SER A O 1
ATOM 2377 N N . LYS A 1 316 ? 45.228 9.004 -44.486 1.00 87.12 316 LYS A N 1
ATOM 2378 C CA . LYS A 1 316 ? 46.003 10.020 -45.218 1.00 87.12 316 LYS A CA 1
ATOM 2379 C C . LYS A 1 316 ? 46.244 11.267 -44.366 1.00 87.12 316 LYS A C 1
ATOM 2381 O O . LYS A 1 316 ? 45.324 11.814 -43.750 1.00 87.12 316 LYS A O 1
ATOM 2386 N N . ASN A 1 317 ? 47.484 11.756 -44.389 1.00 76.62 317 ASN A N 1
ATOM 2387 C CA . ASN A 1 317 ? 47.860 13.016 -43.759 1.00 76.62 317 ASN A CA 1
ATOM 2388 C C . ASN A 1 317 ? 47.146 14.175 -44.478 1.00 76.62 317 ASN A C 1
ATOM 2390 O O . ASN A 1 317 ? 47.033 14.185 -45.702 1.00 76.62 317 ASN A O 1
ATOM 2394 N N . ALA A 1 318 ? 46.699 15.187 -43.735 1.00 70.50 318 ALA A N 1
ATOM 2395 C CA . ALA A 1 318 ? 46.049 16.369 -44.300 1.00 70.50 318 ALA A CA 1
ATOM 2396 C C . ALA A 1 318 ? 46.951 17.199 -45.245 1.00 70.50 318 ALA A C 1
ATOM 2398 O O . ALA A 1 318 ? 46.458 18.151 -45.845 1.00 70.50 318 ALA A O 1
ATOM 2399 N N . ASN A 1 319 ? 48.244 16.881 -45.357 1.00 70.12 319 ASN A N 1
ATOM 2400 C CA . ASN A 1 319 ? 49.192 17.483 -46.302 1.00 70.12 319 ASN A CA 1
ATOM 2401 C C . ASN A 1 319 ? 49.468 16.594 -47.536 1.00 70.12 319 ASN A C 1
ATOM 2403 O O . ASN A 1 319 ? 50.163 17.029 -48.446 1.00 70.12 319 ASN A O 1
ATOM 2407 N N . SER A 1 320 ? 48.931 15.368 -47.576 1.00 76.31 320 SER A N 1
ATOM 2408 C CA . SER A 1 320 ? 49.044 14.418 -48.698 1.00 76.31 320 SER A CA 1
ATOM 2409 C C . SER A 1 320 ? 47.700 14.181 -49.405 1.00 76.31 320 SER A C 1
ATOM 2411 O O . SER A 1 320 ? 47.489 13.119 -49.987 1.00 76.31 320 SER A O 1
ATOM 2413 N N . ILE A 1 321 ? 46.770 15.131 -49.279 1.00 87.06 321 ILE A N 1
ATOM 2414 C CA . ILE A 1 321 ? 45.463 15.128 -49.945 1.00 87.06 321 ILE A CA 1
ATOM 2415 C C . ILE A 1 321 ? 45.609 15.802 -51.307 1.00 87.06 321 ILE A C 1
ATOM 2417 O O . ILE A 1 321 ? 46.115 16.923 -51.377 1.00 87.06 321 ILE A O 1
ATOM 2421 N N . THR A 1 322 ? 45.159 15.137 -52.370 1.00 83.38 322 THR A N 1
ATOM 2422 C CA . THR A 1 322 ? 45.205 15.652 -53.750 1.00 83.38 322 THR A CA 1
ATOM 2423 C C . THR A 1 322 ? 43.799 15.850 -54.327 1.00 83.38 322 THR A C 1
ATOM 2425 O O . THR A 1 322 ? 42.799 15.526 -53.684 1.00 83.38 322 THR A O 1
ATOM 2428 N N . ALA A 1 323 ? 43.702 16.386 -55.548 1.00 80.88 323 ALA A N 1
ATOM 2429 C CA . ALA A 1 323 ? 42.427 16.510 -56.258 1.00 80.88 323 ALA A CA 1
ATOM 2430 C C . ALA A 1 323 ? 41.752 15.140 -56.492 1.00 80.88 323 ALA A C 1
ATOM 2432 O O . ALA A 1 323 ? 40.533 15.033 -56.377 1.00 80.88 323 ALA A O 1
ATOM 2433 N N . ASP A 1 324 ? 42.534 14.078 -56.720 1.00 85.06 324 ASP A N 1
ATOM 2434 C CA . ASP A 1 324 ? 42.026 12.713 -56.942 1.00 85.06 324 ASP A CA 1
ATOM 2435 C C . ASP A 1 324 ? 41.265 12.155 -55.721 1.00 85.06 324 ASP A C 1
ATOM 2437 O O . ASP A 1 324 ? 40.302 11.396 -55.862 1.00 85.06 324 ASP A O 1
ATOM 2441 N N . ASP A 1 325 ? 41.643 12.584 -54.510 1.00 89.19 325 ASP A N 1
ATOM 2442 C CA . ASP A 1 325 ? 40.997 12.179 -53.255 1.00 89.19 325 ASP A CA 1
ATOM 2443 C C . ASP A 1 325 ? 39.591 12.774 -53.070 1.00 89.19 325 ASP A C 1
ATOM 2445 O O . ASP A 1 325 ? 38.822 12.291 -52.234 1.00 89.19 325 ASP A O 1
ATOM 2449 N N . LEU A 1 326 ? 39.223 13.808 -53.838 1.00 88.69 326 LEU A N 1
ATOM 2450 C CA . LEU A 1 326 ? 37.963 14.544 -53.686 1.00 88.69 326 LEU A CA 1
ATOM 2451 C C . LEU A 1 326 ? 36.739 13.621 -53.767 1.00 88.69 326 LEU A C 1
ATOM 2453 O O . LEU A 1 326 ? 35.833 13.729 -52.937 1.00 88.69 326 LEU A O 1
ATOM 2457 N N . SER A 1 327 ? 36.740 12.680 -54.714 1.00 88.62 327 SER A N 1
ATOM 2458 C CA . SER A 1 327 ? 35.653 11.710 -54.904 1.00 88.62 327 SER A CA 1
ATOM 2459 C C . SER A 1 327 ? 35.497 10.764 -53.703 1.00 88.62 327 SER A C 1
ATOM 2461 O O . SER A 1 327 ? 34.385 10.520 -53.229 1.00 88.62 327 SER A O 1
ATOM 2463 N N . ALA A 1 328 ? 36.611 10.285 -53.148 1.00 91.69 328 ALA A N 1
ATOM 2464 C CA . ALA A 1 328 ? 36.635 9.376 -52.008 1.00 91.69 328 ALA A CA 1
ATOM 2465 C C . ALA A 1 328 ? 36.264 10.081 -50.689 1.00 91.69 328 ALA A C 1
ATOM 2467 O O . ALA A 1 328 ? 35.551 9.504 -49.864 1.00 91.69 328 ALA A O 1
ATOM 2468 N N . ILE A 1 329 ? 36.674 11.344 -50.510 1.00 90.69 329 ILE A N 1
ATOM 2469 C CA . ILE A 1 329 ? 36.265 12.184 -49.372 1.00 90.69 329 ILE A CA 1
ATOM 2470 C C . ILE A 1 329 ? 34.756 12.467 -49.428 1.00 90.69 329 ILE A C 1
ATOM 2472 O O . ILE A 1 329 ? 34.061 12.305 -48.423 1.00 90.69 329 ILE A O 1
ATOM 2476 N N . GLN A 1 330 ? 34.226 12.843 -50.600 1.00 91.19 330 GLN A N 1
ATOM 2477 C CA . GLN A 1 330 ? 32.785 13.043 -50.795 1.00 91.19 330 GLN A CA 1
ATOM 2478 C C . GLN A 1 330 ? 31.991 11.760 -50.525 1.00 91.19 330 GLN A C 1
ATOM 2480 O O . GLN A 1 330 ? 30.973 11.812 -49.835 1.00 91.19 330 GLN A O 1
ATOM 2485 N N . LYS A 1 331 ? 32.479 10.603 -50.995 1.00 92.25 331 LYS A N 1
ATOM 2486 C CA . LYS A 1 331 ? 31.864 9.304 -50.698 1.00 92.25 331 LYS A CA 1
ATOM 2487 C C . LYS A 1 331 ? 31.810 9.034 -49.191 1.00 92.25 331 LYS A C 1
ATOM 2489 O O . LYS A 1 331 ? 30.747 8.695 -48.689 1.00 92.25 331 LYS A O 1
ATOM 2494 N N . ALA A 1 332 ? 32.907 9.246 -48.460 1.00 94.19 332 ALA A N 1
ATOM 2495 C CA . ALA A 1 332 ? 32.953 9.030 -47.011 1.00 94.19 332 ALA A CA 1
ATOM 2496 C C . ALA A 1 332 ? 31.981 9.936 -46.229 1.00 94.19 332 ALA A C 1
ATOM 2498 O O . ALA A 1 332 ? 31.337 9.482 -45.282 1.00 94.19 332 ALA A O 1
ATOM 2499 N N . ILE A 1 333 ? 31.835 11.196 -46.653 1.00 92.50 333 ILE A N 1
ATOM 2500 C CA . ILE A 1 333 ? 30.867 12.157 -46.097 1.00 92.50 333 ILE A CA 1
ATOM 2501 C C . ILE A 1 333 ? 29.421 11.718 -46.375 1.00 92.50 333 ILE A C 1
ATOM 2503 O O . ILE A 1 333 ? 28.584 11.752 -45.472 1.00 92.50 333 ILE A O 1
ATOM 2507 N N . ASN A 1 334 ? 29.124 11.265 -47.595 1.00 91.75 334 ASN A N 1
ATOM 2508 C CA . ASN A 1 334 ? 27.792 10.782 -47.964 1.00 91.75 334 ASN A CA 1
ATOM 2509 C C . ASN A 1 334 ? 27.428 9.484 -47.228 1.00 91.75 334 ASN A C 1
ATOM 2511 O O . ASN A 1 334 ? 26.331 9.381 -46.683 1.00 91.75 334 ASN A O 1
ATOM 2515 N N . ASP A 1 335 ? 28.363 8.538 -47.135 1.00 93.00 335 ASP A N 1
ATOM 2516 C CA . ASP A 1 335 ? 28.168 7.283 -46.407 1.00 93.00 335 ASP A CA 1
ATOM 2517 C C . ASP A 1 335 ? 27.988 7.541 -44.897 1.00 93.00 335 ASP A C 1
ATOM 2519 O O . ASP A 1 335 ? 27.108 6.940 -44.284 1.00 93.00 335 ASP A O 1
ATOM 2523 N N . TYR A 1 336 ? 28.720 8.503 -44.306 1.00 94.06 336 TYR A N 1
ATOM 2524 C CA . TYR A 1 336 ? 28.488 8.965 -42.925 1.00 94.06 336 TYR A CA 1
ATOM 2525 C C . TYR A 1 336 ? 27.067 9.518 -42.743 1.00 94.06 336 TYR A C 1
ATOM 2527 O O . TYR A 1 336 ? 26.392 9.200 -41.762 1.00 94.06 336 TYR A O 1
ATOM 2535 N N . ASN A 1 337 ? 26.574 10.309 -43.702 1.00 90.00 337 ASN A N 1
ATOM 2536 C CA . ASN A 1 337 ? 25.213 10.848 -43.670 1.00 90.00 337 ASN A CA 1
ATOM 2537 C C . ASN A 1 337 ? 24.132 9.752 -43.761 1.00 90.00 337 ASN A C 1
ATOM 2539 O O . ASN A 1 337 ? 23.012 9.983 -43.299 1.00 90.00 337 ASN A O 1
ATOM 2543 N N . GLY A 1 338 ? 24.461 8.557 -44.263 1.00 90.31 338 GLY A N 1
ATOM 2544 C CA . GLY A 1 338 ? 23.585 7.381 -44.274 1.00 90.31 338 GLY A CA 1
ATOM 2545 C C . GLY A 1 338 ? 23.515 6.591 -42.958 1.00 90.31 338 GLY A C 1
ATOM 2546 O O . GLY A 1 338 ? 22.568 5.832 -42.774 1.00 90.31 338 GLY A O 1
ATOM 2547 N N . LEU A 1 339 ? 24.466 6.773 -42.032 1.00 91.81 339 LEU A N 1
ATOM 2548 C CA . LEU A 1 339 ? 24.549 5.980 -40.793 1.00 91.81 339 LEU A CA 1
ATOM 2549 C C . LEU A 1 339 ? 23.431 6.292 -39.779 1.00 91.81 339 LEU A C 1
ATOM 2551 O O . LEU A 1 339 ? 22.802 7.358 -39.809 1.00 91.81 339 LEU A O 1
ATOM 2555 N N . SER A 1 340 ? 23.232 5.402 -38.806 1.00 89.00 340 SER A N 1
ATOM 2556 C CA . SER A 1 340 ? 22.377 5.652 -37.641 1.00 89.00 340 SER A CA 1
ATOM 2557 C C . SER A 1 340 ? 22.840 6.878 -36.836 1.00 89.00 340 SER A C 1
ATOM 2559 O O . SER A 1 340 ? 24.020 7.235 -36.808 1.00 89.00 340 SER A O 1
ATOM 2561 N N . ALA A 1 341 ? 21.911 7.540 -36.138 1.00 85.56 341 ALA A N 1
ATOM 2562 C CA . ALA A 1 341 ? 22.235 8.710 -35.312 1.00 85.56 341 ALA A CA 1
ATOM 2563 C C . ALA A 1 341 ? 23.264 8.387 -34.207 1.00 85.56 341 ALA A C 1
ATOM 2565 O O . ALA A 1 341 ? 24.148 9.194 -33.920 1.00 85.56 341 ALA A O 1
ATOM 2566 N N . ALA A 1 342 ? 23.194 7.183 -33.630 1.00 82.50 342 ALA A N 1
ATOM 2567 C CA . ALA A 1 342 ? 24.145 6.719 -32.626 1.00 82.50 342 ALA A CA 1
ATOM 2568 C C . ALA A 1 342 ? 25.548 6.476 -33.216 1.00 82.50 342 ALA A C 1
ATOM 2570 O O . ALA A 1 342 ? 26.542 6.851 -32.592 1.00 82.50 342 ALA A O 1
ATOM 2571 N N . ALA A 1 343 ? 25.644 5.917 -34.430 1.00 89.88 343 ALA A N 1
ATOM 2572 C CA . ALA A 1 343 ? 26.920 5.739 -35.124 1.00 89.88 343 ALA A CA 1
ATOM 2573 C C . ALA A 1 343 ? 27.540 7.081 -35.546 1.00 89.88 343 ALA A C 1
ATOM 2575 O O . ALA A 1 343 ? 28.731 7.297 -35.323 1.00 89.88 343 ALA A O 1
ATOM 2576 N N . LYS A 1 344 ? 26.730 8.022 -36.056 1.00 90.88 344 LYS A N 1
ATOM 2577 C CA . LYS A 1 344 ? 27.156 9.400 -36.373 1.00 90.88 344 LYS A CA 1
ATOM 2578 C C . LYS A 1 344 ? 27.792 10.091 -35.169 1.00 90.88 344 LYS A C 1
ATOM 2580 O O . LYS A 1 344 ? 28.897 10.614 -35.278 1.00 90.88 344 LYS A O 1
ATOM 2585 N N . ASN A 1 345 ? 27.147 10.025 -34.003 1.00 87.88 345 ASN A N 1
ATOM 2586 C CA . ASN A 1 345 ? 27.677 10.614 -32.769 1.00 87.88 345 ASN A CA 1
ATOM 2587 C C . ASN A 1 345 ? 29.048 10.031 -32.375 1.00 87.88 345 ASN A C 1
ATOM 2589 O O . ASN A 1 345 ? 29.919 10.777 -31.936 1.00 87.88 345 ASN A O 1
ATOM 2593 N N . LYS A 1 346 ? 29.280 8.729 -32.597 1.00 88.88 346 LYS A N 1
ATOM 2594 C CA . LYS A 1 346 ? 30.580 8.068 -32.360 1.00 88.88 346 LYS A CA 1
ATOM 2595 C C . LYS A 1 346 ? 31.657 8.405 -33.414 1.00 88.88 346 LYS A C 1
ATOM 2597 O O . LYS A 1 346 ? 32.819 8.079 -33.194 1.00 88.88 346 LYS A O 1
ATOM 2602 N N . LEU A 1 347 ? 31.298 9.057 -34.527 1.00 92.94 347 LEU A N 1
ATOM 2603 C CA . LEU A 1 347 ? 32.160 9.342 -35.689 1.00 92.94 347 LEU A CA 1
ATOM 2604 C C . LEU A 1 347 ? 32.363 10.841 -35.990 1.00 92.94 347 LEU A C 1
ATOM 2606 O O . LEU A 1 347 ? 32.924 11.205 -37.025 1.00 92.94 347 LEU A O 1
ATOM 2610 N N . GLN A 1 348 ? 31.927 11.738 -35.100 1.00 90.25 348 GLN A N 1
ATOM 2611 C CA . GLN A 1 348 ? 31.995 13.191 -35.326 1.00 90.25 348 GLN A CA 1
ATOM 2612 C C . GLN A 1 348 ? 33.422 13.717 -35.563 1.00 90.25 348 GLN A C 1
ATOM 2614 O O . GLN A 1 348 ? 33.612 14.674 -36.317 1.00 90.25 348 GLN A O 1
ATOM 2619 N N . LYS A 1 349 ? 34.437 13.100 -34.942 1.00 88.94 349 LYS A N 1
ATOM 2620 C CA . LYS A 1 349 ? 35.847 13.491 -35.096 1.00 88.94 349 LYS A CA 1
ATOM 2621 C C . LYS A 1 349 ? 36.359 13.172 -36.501 1.00 88.94 349 LYS A C 1
ATOM 2623 O O . LYS A 1 349 ? 36.975 14.024 -37.138 1.00 88.94 349 LYS A O 1
ATOM 2628 N N . GLU A 1 350 ? 36.089 11.964 -36.979 1.00 92.94 350 GLU A N 1
ATOM 2629 C CA . GLU A 1 350 ? 36.414 11.487 -38.320 1.00 92.94 350 GLU A CA 1
ATOM 2630 C C . GLU A 1 350 ? 35.659 12.294 -39.386 1.00 92.94 350 GLU A C 1
ATOM 2632 O O . GLU A 1 350 ? 36.250 12.712 -40.379 1.00 92.94 350 GLU A O 1
ATOM 2637 N N . TYR A 1 351 ? 34.383 12.607 -39.149 1.00 89.25 351 TYR A N 1
ATOM 2638 C CA . TYR A 1 351 ? 33.593 13.466 -40.031 1.00 89.25 351 TYR A CA 1
ATOM 2639 C C . TYR A 1 351 ? 34.172 14.887 -40.153 1.00 89.25 351 TYR A C 1
ATOM 2641 O O . TYR A 1 351 ? 34.320 15.403 -41.261 1.00 89.25 351 TYR A O 1
ATOM 2649 N N . LYS A 1 352 ? 34.574 15.506 -39.034 1.00 89.62 352 LYS A N 1
ATOM 2650 C CA . LYS A 1 352 ? 35.218 16.832 -39.030 1.00 89.62 352 LYS A CA 1
ATOM 2651 C C . LYS A 1 352 ? 36.569 16.826 -39.759 1.00 89.62 352 LYS A C 1
ATOM 2653 O O . LYS A 1 352 ? 36.886 17.777 -40.471 1.00 89.62 352 LYS A O 1
ATOM 2658 N N . ASP A 1 353 ? 37.351 15.754 -39.628 1.00 88.69 353 ASP A N 1
ATOM 2659 C CA . ASP A 1 353 ? 38.587 15.568 -40.399 1.00 88.69 353 ASP A CA 1
ATOM 2660 C C . ASP A 1 353 ? 38.309 15.455 -41.910 1.00 88.69 353 ASP A C 1
ATOM 2662 O O . ASP A 1 353 ? 38.944 16.149 -42.704 1.00 88.69 353 ASP A O 1
ATOM 2666 N N . LEU A 1 354 ? 37.295 14.683 -42.318 1.00 90.56 354 LEU A N 1
ATOM 2667 C CA . LEU A 1 354 ? 36.866 14.596 -43.720 1.00 90.56 354 LEU A CA 1
ATOM 2668 C C . LEU A 1 354 ? 36.405 1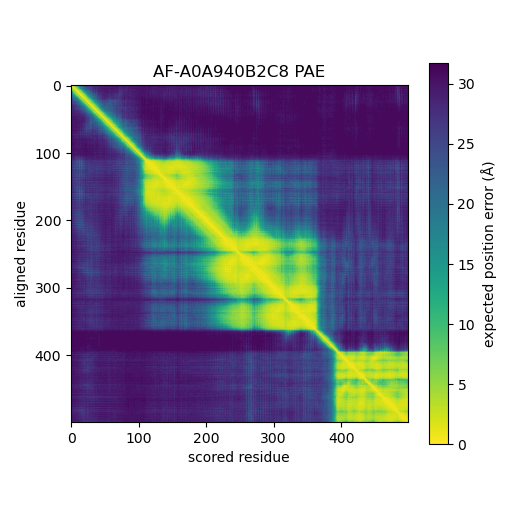5.948 -44.285 1.00 90.56 354 LEU A C 1
ATOM 2670 O O . LEU A 1 354 ? 36.752 16.277 -45.418 1.00 90.56 354 LEU A O 1
ATOM 2674 N N . GLN A 1 355 ? 35.680 16.762 -43.510 1.00 89.81 355 GLN A N 1
ATOM 2675 C CA . GLN A 1 355 ? 35.304 18.122 -43.919 1.00 89.81 355 GLN A CA 1
ATOM 2676 C C . GLN A 1 355 ? 36.536 19.014 -44.156 1.00 89.81 355 GLN A C 1
ATOM 2678 O O . GLN A 1 355 ? 36.609 19.710 -45.172 1.00 89.81 355 GLN A O 1
ATOM 2683 N N . ASN A 1 356 ? 37.536 18.949 -43.272 1.00 87.44 356 ASN A N 1
ATOM 2684 C CA . ASN A 1 356 ? 38.792 19.688 -43.429 1.00 87.44 356 ASN A CA 1
ATOM 2685 C C . ASN A 1 356 ? 39.593 19.205 -44.653 1.00 87.44 356 ASN A C 1
ATOM 2687 O O . ASN A 1 356 ? 40.123 20.019 -45.412 1.00 87.44 356 ASN A O 1
ATOM 2691 N N . LYS A 1 357 ? 39.655 17.887 -44.880 1.00 88.56 357 LYS A N 1
ATOM 2692 C CA . LYS A 1 357 ? 40.290 17.284 -46.064 1.00 88.56 357 LYS A CA 1
ATOM 2693 C C . LYS A 1 357 ? 39.567 17.683 -47.355 1.00 88.56 357 LYS A C 1
ATOM 2695 O O . LYS A 1 357 ? 40.235 18.012 -48.331 1.00 88.56 357 LYS A O 1
ATOM 2700 N N . LEU A 1 358 ? 38.232 17.753 -47.350 1.00 88.25 358 LEU A N 1
ATOM 2701 C CA . LEU A 1 358 ? 37.434 18.224 -48.490 1.00 88.25 358 LEU A CA 1
ATOM 2702 C C . LEU A 1 358 ? 37.744 19.685 -48.842 1.00 88.25 358 LEU A C 1
ATOM 2704 O O . LEU A 1 358 ? 37.852 20.016 -50.021 1.00 88.25 358 LEU A O 1
ATOM 2708 N N . ALA A 1 359 ? 37.890 20.554 -47.837 1.00 84.94 359 ALA A N 1
ATOM 2709 C CA . ALA A 1 359 ? 38.271 21.948 -48.054 1.00 84.94 359 ALA A CA 1
ATOM 2710 C C . ALA A 1 359 ? 39.663 22.053 -48.703 1.00 84.94 359 ALA A C 1
ATOM 2712 O O . ALA A 1 359 ? 39.818 22.766 -49.692 1.00 84.94 359 ALA A O 1
ATOM 2713 N N . LYS A 1 360 ? 40.641 21.274 -48.215 1.00 81.12 360 LYS A N 1
ATOM 2714 C CA . LYS A 1 360 ? 42.001 21.235 -48.780 1.00 81.12 360 LYS A CA 1
ATOM 2715 C C . LYS A 1 360 ? 42.059 20.678 -50.206 1.00 81.12 360 LYS A C 1
ATOM 2717 O O . LYS A 1 360 ? 42.737 21.262 -51.047 1.00 81.12 360 LYS A O 1
ATOM 2722 N N . ALA A 1 361 ? 41.332 19.595 -50.494 1.00 82.69 361 ALA A N 1
ATOM 2723 C CA . ALA A 1 361 ? 41.260 19.010 -51.838 1.00 82.69 361 ALA A CA 1
ATOM 2724 C C . ALA A 1 361 ? 40.713 20.012 -52.872 1.00 82.69 361 ALA A C 1
ATOM 2726 O O . ALA A 1 361 ? 41.185 20.057 -54.003 1.00 82.69 361 ALA A O 1
ATOM 2727 N N . LYS A 1 362 ? 39.759 20.862 -52.465 1.00 80.69 362 LYS A N 1
ATOM 2728 C CA . LYS A 1 362 ? 39.190 21.933 -53.302 1.00 80.69 362 LYS A CA 1
ATOM 2729 C C . LYS A 1 362 ? 40.103 23.151 -53.482 1.00 80.69 362 LYS A C 1
ATOM 2731 O O . LYS A 1 362 ? 39.900 23.902 -54.425 1.00 80.69 362 LYS A O 1
ATOM 2736 N N . SER A 1 363 ? 41.086 23.366 -52.605 1.00 69.06 363 SER A N 1
ATOM 2737 C CA . SER A 1 363 ? 42.068 24.458 -52.724 1.00 69.06 363 SER A CA 1
ATOM 2738 C C . SER A 1 363 ? 43.357 24.057 -53.462 1.00 69.06 363 SER A C 1
ATOM 2740 O O . SER A 1 363 ? 44.319 24.820 -53.467 1.00 69.06 363 SER A O 1
ATOM 2742 N N . GLY A 1 364 ? 43.407 22.853 -54.046 1.00 52.34 364 GLY A N 1
ATOM 2743 C CA . GLY A 1 364 ? 44.623 22.245 -54.602 1.00 52.34 364 GLY A CA 1
ATOM 2744 C C . GLY A 1 364 ? 45.207 22.888 -55.869 1.00 52.34 364 GLY A C 1
ATOM 2745 O O . GLY A 1 364 ? 46.334 22.549 -56.224 1.00 52.34 364 GLY A O 1
ATOM 2746 N N . ASP A 1 365 ? 44.500 23.816 -56.522 1.00 42.38 365 ASP A N 1
ATOM 2747 C CA . ASP A 1 365 ? 44.922 24.429 -57.797 1.00 42.38 365 ASP A CA 1
ATOM 2748 C C . ASP A 1 365 ? 45.929 25.594 -57.668 1.00 42.38 365 ASP A C 1
ATOM 2750 O O . ASP A 1 365 ? 46.390 26.127 -58.676 1.00 42.38 365 ASP A O 1
ATOM 2754 N N . SER A 1 366 ? 46.333 25.981 -56.450 1.00 34.03 366 SER A N 1
ATOM 2755 C CA . SER A 1 366 ? 47.208 27.148 -56.224 1.00 34.03 366 SER A CA 1
ATOM 2756 C C . SER A 1 366 ? 48.515 26.793 -55.507 1.00 34.03 366 SER A C 1
ATOM 2758 O O . SER A 1 366 ? 48.583 26.746 -54.277 1.00 34.03 366 SER A O 1
ATOM 2760 N N . LYS A 1 367 ? 49.599 26.599 -56.270 1.00 40.81 367 LYS A N 1
ATOM 2761 C CA . LYS A 1 367 ? 50.961 26.448 -55.726 1.00 40.81 367 LYS A CA 1
ATOM 2762 C C . LYS A 1 367 ? 51.632 27.803 -55.432 1.00 40.81 367 LYS A C 1
ATOM 2764 O O . LYS A 1 367 ? 51.806 28.611 -56.332 1.00 40.81 367 LYS A O 1
ATOM 2769 N N . ALA A 1 368 ? 52.162 27.908 -54.210 1.00 39.44 368 ALA A N 1
ATOM 2770 C CA . ALA A 1 368 ? 53.361 28.657 -53.796 1.00 39.44 368 ALA A CA 1
ATOM 2771 C C . ALA A 1 368 ? 53.405 30.205 -53.863 1.00 39.44 368 ALA A C 1
ATOM 2773 O O . ALA A 1 368 ? 53.583 30.793 -54.927 1.00 39.44 368 ALA A O 1
ATOM 2774 N N . LYS A 1 369 ? 53.453 30.822 -52.667 1.00 33.28 369 LYS A N 1
ATOM 2775 C CA . LYS A 1 369 ? 54.485 31.736 -52.083 1.00 33.28 369 LYS A CA 1
ATOM 2776 C C . LYS A 1 369 ? 53.842 32.389 -50.838 1.00 33.28 369 LYS A C 1
ATOM 2778 O O . LYS A 1 369 ? 52.652 32.656 -50.874 1.00 33.28 369 LYS A O 1
ATOM 2783 N N . ASP A 1 370 ? 54.466 32.596 -49.682 1.00 35.84 370 ASP A N 1
ATOM 2784 C CA . ASP A 1 370 ? 55.807 33.100 -49.361 1.00 35.84 370 ASP A CA 1
ATOM 2785 C C . ASP A 1 370 ? 56.158 32.754 -47.882 1.00 35.84 370 ASP A C 1
ATOM 2787 O O . ASP A 1 370 ? 55.369 32.102 -47.192 1.00 35.84 370 ASP A O 1
ATOM 2791 N N . ALA A 1 371 ? 57.335 33.146 -47.391 1.00 36.62 371 ALA A N 1
ATOM 2792 C CA . ALA A 1 371 ? 57.882 32.767 -46.083 1.00 36.62 371 ALA A CA 1
ATOM 2793 C C . ALA A 1 371 ? 57.659 33.801 -44.952 1.00 36.62 371 ALA A C 1
ATOM 2795 O O . ALA A 1 371 ? 57.468 34.984 -45.200 1.00 36.62 371 ALA A O 1
ATOM 2796 N N . GLY A 1 372 ? 57.833 33.355 -43.696 1.00 29.19 372 GLY A N 1
ATOM 2797 C CA . GLY A 1 372 ? 58.296 34.220 -42.595 1.00 29.19 372 GLY A CA 1
ATOM 2798 C C . GLY A 1 372 ? 57.290 34.615 -41.500 1.00 29.19 372 GLY A C 1
ATOM 2799 O O . GLY A 1 372 ? 56.562 35.583 -41.642 1.00 29.19 372 GLY A O 1
ATOM 2800 N N . ASN A 1 373 ? 57.364 33.908 -40.361 1.00 31.75 373 ASN A N 1
ATOM 2801 C CA . ASN A 1 373 ? 57.501 34.460 -38.992 1.00 31.75 373 ASN A CA 1
ATOM 2802 C C . ASN A 1 373 ? 56.757 35.787 -38.659 1.00 31.75 373 ASN A C 1
ATOM 2804 O O . ASN A 1 373 ? 57.181 36.844 -39.109 1.00 31.75 373 ASN A O 1
ATOM 2808 N N . THR A 1 374 ? 55.732 35.826 -37.798 1.00 27.69 374 THR A N 1
ATOM 2809 C CA . THR A 1 374 ? 55.870 35.743 -36.321 1.00 27.69 374 THR A CA 1
ATOM 2810 C C . THR A 1 374 ? 54.523 35.515 -35.608 1.00 27.69 374 THR A C 1
ATOM 2812 O O . THR A 1 374 ? 53.464 35.906 -36.093 1.00 27.69 374 THR A O 1
ATOM 2815 N N . LEU A 1 375 ? 54.567 34.971 -34.384 1.00 36.16 375 LEU A N 1
ATOM 2816 C CA . LEU A 1 375 ? 53.523 35.218 -33.380 1.00 36.16 375 LEU A CA 1
ATOM 2817 C C . LEU A 1 375 ? 53.708 36.629 -32.796 1.00 36.16 375 LEU A C 1
ATOM 2819 O O . LEU A 1 375 ? 54.795 36.928 -32.310 1.00 36.16 375 LEU A O 1
ATOM 2823 N N . SER A 1 376 ? 52.634 37.413 -32.682 1.00 29.03 376 SER A N 1
ATOM 2824 C CA . SER A 1 376 ? 52.294 38.034 -31.392 1.00 29.03 376 SER A CA 1
ATOM 2825 C C . SER A 1 376 ? 50.831 38.466 -31.335 1.00 29.03 376 SER A C 1
ATOM 2827 O O . SER A 1 376 ? 50.253 38.944 -32.306 1.00 29.03 376 SER A O 1
ATOM 2829 N N . VAL A 1 377 ? 50.263 38.314 -30.145 1.00 38.00 377 VAL A N 1
ATOM 2830 C CA . VAL A 1 377 ? 48.951 38.814 -29.736 1.00 38.00 377 VAL A CA 1
ATOM 2831 C C . VAL A 1 377 ? 48.964 40.345 -29.686 1.00 38.00 377 VAL A C 1
ATOM 2833 O O . VAL A 1 377 ? 49.917 40.920 -29.157 1.00 38.00 377 VAL A O 1
ATOM 2836 N N . SER A 1 378 ? 47.885 40.994 -30.129 1.00 27.83 378 SER A N 1
ATOM 2837 C CA . SER A 1 378 ? 47.254 42.089 -29.375 1.00 27.83 378 SER A CA 1
ATOM 2838 C C . SER A 1 378 ? 45.871 42.441 -29.921 1.00 27.83 378 SER A C 1
ATOM 2840 O O . SER A 1 378 ? 45.639 42.499 -31.123 1.00 27.83 378 SER A O 1
ATOM 2842 N N . ASP A 1 379 ? 44.972 42.635 -28.969 1.00 37.50 379 ASP A N 1
ATOM 2843 C CA . ASP A 1 379 ? 43.549 42.939 -29.063 1.00 37.50 379 ASP A CA 1
ATOM 2844 C C . ASP A 1 379 ? 43.230 44.261 -29.794 1.00 37.50 379 ASP A C 1
ATOM 2846 O O . ASP A 1 379 ? 43.951 45.248 -29.616 1.00 37.50 379 ASP A O 1
ATOM 2850 N N . ASN A 1 380 ? 42.128 44.296 -30.562 1.00 29.94 380 ASN A N 1
ATOM 2851 C CA . ASN A 1 380 ? 41.043 45.279 -30.379 1.00 29.94 380 ASN A CA 1
ATOM 2852 C C . ASN A 1 380 ? 39.925 45.180 -31.440 1.00 29.94 380 ASN A C 1
ATOM 2854 O O . ASN A 1 380 ? 40.181 45.108 -32.639 1.00 29.94 380 ASN A O 1
ATOM 2858 N N . GLY A 1 381 ? 38.677 45.384 -30.998 1.00 27.11 381 GLY A N 1
ATOM 2859 C CA . GLY A 1 381 ? 37.749 46.248 -31.748 1.00 27.11 381 GLY A CA 1
ATOM 2860 C C . GLY A 1 381 ? 36.800 45.628 -32.786 1.00 27.11 381 GLY A C 1
ATOM 2861 O O . GLY A 1 381 ? 36.805 46.041 -33.937 1.00 27.11 381 GLY A O 1
ATOM 2862 N N . ASN A 1 382 ? 35.897 44.745 -32.346 1.00 33.53 382 ASN A N 1
ATOM 2863 C CA . ASN A 1 382 ? 34.474 44.709 -32.747 1.00 33.53 382 ASN A CA 1
ATOM 2864 C C . ASN A 1 382 ? 34.078 44.993 -34.231 1.00 33.53 382 ASN A C 1
ATOM 2866 O O . ASN A 1 382 ? 33.930 46.148 -34.627 1.00 33.53 382 ASN A O 1
ATOM 2870 N N . SER A 1 383 ? 33.639 43.971 -34.985 1.00 33.38 383 SER A N 1
ATOM 2871 C CA . SER A 1 383 ? 32.189 43.751 -35.241 1.00 33.38 383 SER A CA 1
ATOM 2872 C C . SER A 1 383 ? 31.846 42.798 -36.410 1.00 33.38 383 SER A C 1
ATOM 2874 O O . SER A 1 383 ? 32.284 42.951 -37.541 1.00 33.38 383 SER A O 1
ATOM 2876 N N . SER A 1 384 ? 30.903 41.893 -36.120 1.00 35.28 384 SER A N 1
ATOM 2877 C CA . SER A 1 384 ? 29.900 41.305 -37.031 1.00 35.28 384 SER A CA 1
ATOM 2878 C C . SER A 1 384 ? 30.291 40.317 -38.159 1.00 35.28 384 SER A C 1
ATOM 2880 O O . SER A 1 384 ? 30.808 40.678 -39.210 1.00 35.28 384 SER A O 1
ATOM 2882 N N . LYS A 1 385 ? 29.746 39.096 -37.987 1.00 36.31 385 LYS A N 1
ATOM 2883 C CA . LYS A 1 385 ? 29.364 38.060 -38.981 1.00 36.31 385 LYS A CA 1
ATOM 2884 C C . LYS A 1 385 ? 30.321 36.893 -39.248 1.00 36.31 385 LYS A C 1
ATOM 2886 O O . LYS A 1 385 ? 30.765 36.669 -40.369 1.00 36.31 385 LYS A O 1
ATOM 2891 N N . ILE A 1 386 ? 30.400 36.001 -38.261 1.00 31.00 386 ILE A N 1
ATOM 2892 C CA . ILE A 1 386 ? 30.404 34.554 -38.527 1.00 31.00 386 ILE A CA 1
ATOM 2893 C C . ILE A 1 386 ? 29.046 34.014 -38.073 1.00 31.00 386 ILE A C 1
ATOM 2895 O O . ILE A 1 386 ? 28.677 34.164 -36.911 1.00 31.00 386 ILE A O 1
ATOM 2899 N N . ALA A 1 387 ? 28.281 33.422 -38.991 1.00 35.59 387 ALA A N 1
ATOM 2900 C CA . ALA A 1 387 ? 26.981 32.835 -38.683 1.00 35.59 387 ALA A CA 1
ATOM 2901 C C . ALA A 1 387 ? 27.158 31.465 -38.008 1.00 35.59 387 ALA A C 1
ATOM 2903 O O . ALA A 1 387 ? 27.109 30.420 -38.656 1.00 35.59 387 ALA A O 1
ATOM 2904 N N . THR A 1 388 ? 27.364 31.464 -36.692 1.00 29.56 388 THR A N 1
ATOM 2905 C CA . THR A 1 388 ? 27.185 30.264 -35.874 1.00 29.56 388 THR A CA 1
ATOM 2906 C C . THR A 1 388 ? 25.691 29.975 -35.746 1.00 29.56 388 THR A C 1
ATOM 2908 O O . THR A 1 388 ? 24.947 30.741 -35.136 1.00 29.56 388 THR A O 1
ATOM 2911 N N . ASN A 1 389 ? 25.229 28.842 -36.285 1.00 37.12 389 ASN A N 1
ATOM 2912 C CA . ASN A 1 389 ? 23.890 28.333 -35.976 1.00 37.12 389 ASN A CA 1
ATOM 2913 C C . ASN A 1 389 ? 23.884 27.659 -34.591 1.00 37.12 389 ASN A C 1
ATOM 2915 O O . ASN A 1 389 ? 23.663 26.456 -34.465 1.00 37.12 389 ASN A O 1
ATOM 2919 N N . THR A 1 390 ? 24.179 28.458 -33.567 1.00 32.28 390 THR A N 1
ATOM 2920 C CA . THR A 1 390 ? 24.142 28.078 -32.156 1.00 32.28 390 THR A CA 1
ATOM 2921 C C . THR A 1 390 ? 23.472 29.216 -31.399 1.00 32.28 390 THR A C 1
ATOM 2923 O O . THR A 1 390 ? 24.121 30.190 -31.022 1.00 32.28 390 THR A O 1
ATOM 2926 N N . GLN A 1 391 ? 22.160 29.107 -31.191 1.00 30.44 391 GLN A N 1
ATOM 2927 C CA . GLN A 1 391 ? 21.462 29.944 -30.215 1.00 30.44 391 GLN A CA 1
ATOM 2928 C C . GLN A 1 391 ? 22.097 29.698 -28.831 1.00 30.44 391 GLN A C 1
ATOM 2930 O O . GLN A 1 391 ? 22.182 28.536 -28.420 1.00 30.44 391 GLN A O 1
ATOM 2935 N N . PRO A 1 392 ? 22.567 30.733 -28.113 1.00 39.84 392 PRO A N 1
ATOM 2936 C CA . PRO A 1 392 ? 23.141 30.553 -26.787 1.00 39.84 392 PRO A CA 1
ATOM 2937 C C . PRO A 1 392 ? 22.034 30.158 -25.808 1.00 39.84 392 PRO A C 1
ATOM 2939 O O . PRO A 1 392 ? 21.060 30.888 -25.639 1.00 39.84 392 PRO A O 1
ATOM 2942 N N . ARG A 1 393 ? 22.182 29.020 -25.125 1.00 44.03 393 ARG A N 1
ATOM 2943 C CA . ARG A 1 393 ? 21.251 28.600 -24.067 1.00 44.03 393 ARG A CA 1
ATOM 2944 C C . ARG A 1 393 ? 21.816 28.889 -22.680 1.00 44.03 393 ARG A C 1
ATOM 2946 O O . ARG A 1 393 ? 22.104 27.989 -21.907 1.00 44.03 393 ARG A O 1
ATOM 2953 N N . GLY A 1 394 ? 21.954 30.191 -22.422 1.00 53.09 394 GLY A N 1
ATOM 2954 C CA . GLY A 1 394 ? 21.914 30.788 -21.085 1.00 53.09 394 GLY A CA 1
ATOM 2955 C C . GLY A 1 394 ? 22.971 30.324 -20.082 1.00 53.09 394 GLY A C 1
ATOM 2956 O O . GLY A 1 394 ? 22.649 29.602 -19.149 1.00 53.09 394 GLY A O 1
ATOM 2957 N N . HIS A 1 395 ? 24.187 30.859 -20.205 1.00 62.19 395 HIS A N 1
ATOM 2958 C CA . HIS A 1 395 ? 25.186 31.015 -19.131 1.00 62.19 395 HIS A CA 1
ATOM 2959 C C . HIS A 1 395 ? 25.798 29.760 -18.473 1.00 62.19 395 HIS A C 1
ATOM 2961 O O . HIS A 1 395 ? 26.933 29.855 -18.013 1.00 62.19 395 HIS A O 1
ATOM 2967 N N . ILE A 1 396 ? 25.140 28.597 -18.410 1.00 73.19 396 ILE A N 1
ATOM 2968 C CA . ILE A 1 396 ? 25.654 27.407 -17.703 1.00 73.19 396 ILE A CA 1
ATOM 2969 C C . ILE A 1 396 ? 26.569 26.521 -18.572 1.00 73.19 396 ILE A C 1
ATOM 2971 O O . ILE A 1 396 ? 26.228 26.150 -19.694 1.00 73.19 396 ILE A O 1
ATOM 2975 N N . VAL A 1 397 ? 27.733 26.134 -18.037 1.00 77.75 397 VAL A N 1
ATOM 2976 C CA . VAL A 1 397 ? 28.632 25.143 -18.656 1.00 77.75 397 VAL A CA 1
ATOM 2977 C C . VAL A 1 397 ? 28.146 23.719 -18.354 1.00 77.75 397 VAL A C 1
ATOM 2979 O O . VAL A 1 397 ? 27.906 23.359 -17.203 1.00 77.75 397 VAL A O 1
ATOM 2982 N N . LEU A 1 398 ? 28.016 22.898 -19.402 1.00 78.50 398 LEU A N 1
ATOM 2983 C CA . LEU A 1 398 ? 27.407 21.557 -19.363 1.00 78.50 398 LEU A CA 1
ATOM 2984 C C . LEU A 1 398 ? 28.396 20.417 -19.678 1.00 78.50 398 LEU A C 1
ATOM 2986 O O . LEU A 1 398 ? 27.988 19.322 -20.074 1.00 78.50 398 LEU A O 1
ATOM 2990 N N . ASP A 1 399 ? 29.696 20.647 -19.500 1.00 76.50 399 ASP A N 1
ATOM 2991 C CA . ASP A 1 399 ? 30.716 19.621 -19.732 1.00 76.50 399 ASP A CA 1
ATOM 2992 C C . ASP A 1 399 ? 30.474 18.389 -18.845 1.00 76.50 399 ASP A C 1
ATOM 2994 O O . ASP A 1 399 ? 30.276 18.490 -17.635 1.00 76.50 399 ASP A O 1
ATOM 2998 N N . ASN A 1 400 ? 30.501 17.202 -19.457 1.00 75.00 400 ASN A N 1
ATOM 2999 C CA . ASN A 1 400 ? 30.183 15.913 -18.825 1.00 75.00 400 ASN A CA 1
ATOM 3000 C C . ASN A 1 400 ? 28.751 15.788 -18.255 1.00 75.00 400 ASN A C 1
ATOM 3002 O O . ASN A 1 400 ? 28.488 14.869 -17.474 1.00 75.00 400 ASN A O 1
ATOM 3006 N N . ALA A 1 401 ? 27.813 16.657 -18.653 1.00 80.88 401 ALA A N 1
ATOM 3007 C CA . ALA A 1 401 ? 26.410 16.526 -18.268 1.00 80.88 401 ALA A CA 1
ATOM 3008 C C . ALA A 1 401 ? 25.811 15.182 -18.725 1.00 80.88 401 ALA A C 1
ATOM 3010 O O . ALA A 1 401 ? 26.043 14.709 -19.841 1.00 80.88 401 ALA A O 1
ATOM 3011 N N . GLN A 1 402 ? 25.006 14.574 -17.855 1.00 78.94 402 GLN A N 1
ATOM 3012 C CA . GLN A 1 402 ? 24.257 13.352 -18.149 1.00 78.94 402 GLN A CA 1
ATOM 3013 C C . GLN A 1 402 ? 22.818 13.695 -18.543 1.00 78.94 402 GLN A C 1
ATOM 3015 O O . GLN A 1 402 ? 22.304 14.749 -18.187 1.00 78.94 402 GLN A O 1
ATOM 3020 N N . TYR A 1 403 ? 22.136 12.784 -19.236 1.00 84.06 403 TYR A N 1
ATOM 3021 C CA . TYR A 1 403 ? 20.727 12.948 -19.600 1.00 84.06 403 TYR A CA 1
ATOM 3022 C C . TYR A 1 403 ? 19.874 11.887 -18.910 1.00 84.06 403 TYR A C 1
ATOM 3024 O O . TYR A 1 403 ? 20.214 10.700 -18.918 1.00 84.06 403 TYR A O 1
ATOM 3032 N N . TYR A 1 404 ? 18.751 12.305 -18.330 1.00 81.50 404 TYR A N 1
ATOM 3033 C CA . TYR A 1 404 ? 17.820 11.420 -17.638 1.00 81.50 404 TYR A CA 1
ATOM 3034 C C . TYR A 1 404 ? 16.389 11.625 -18.130 1.00 81.50 404 TYR A C 1
ATOM 3036 O O . TYR A 1 404 ? 15.938 12.750 -18.314 1.00 81.50 404 TYR A O 1
ATOM 3044 N N . THR A 1 405 ? 15.657 10.529 -18.322 1.00 84.75 405 THR A N 1
ATOM 3045 C CA . THR A 1 405 ? 14.223 10.566 -18.629 1.00 84.75 405 THR A CA 1
ATOM 3046 C C . THR A 1 405 ? 13.434 10.257 -17.366 1.00 84.75 405 THR A C 1
ATOM 3048 O O . THR A 1 405 ? 13.590 9.168 -16.804 1.00 84.75 405 THR A O 1
ATOM 3051 N N . VAL A 1 406 ? 12.597 11.205 -16.942 1.00 84.81 406 VAL A N 1
ATOM 3052 C CA . VAL A 1 406 ? 11.767 11.125 -15.732 1.00 84.81 406 VAL A CA 1
ATOM 3053 C C . VAL A 1 406 ? 10.849 9.908 -15.787 1.00 84.81 406 VAL A C 1
ATOM 3055 O O . VAL A 1 406 ? 10.171 9.658 -16.786 1.00 84.81 406 VAL A O 1
ATOM 3058 N N . ARG A 1 407 ? 10.812 9.141 -14.696 1.00 80.25 407 ARG A N 1
ATOM 3059 C CA . ARG A 1 407 ? 9.947 7.969 -14.520 1.00 80.25 407 ARG A CA 1
ATOM 3060 C C . ARG A 1 407 ? 8.855 8.278 -13.506 1.00 80.25 407 ARG A C 1
ATOM 3062 O O . ARG A 1 407 ? 8.995 9.163 -12.666 1.00 80.25 407 ARG A O 1
ATOM 3069 N N . ARG A 1 408 ? 7.755 7.521 -13.543 1.00 65.12 408 ARG A N 1
ATOM 3070 C CA . ARG A 1 408 ? 6.651 7.735 -12.599 1.00 65.12 408 ARG A CA 1
ATOM 3071 C C . ARG A 1 408 ? 7.117 7.506 -11.159 1.00 65.12 408 ARG A C 1
ATOM 3073 O O . ARG A 1 408 ? 7.616 6.430 -10.834 1.00 65.12 408 ARG A O 1
ATOM 3080 N N . GLY A 1 409 ? 6.901 8.508 -10.309 1.00 70.00 409 GLY A N 1
ATOM 3081 C CA . GLY A 1 409 ? 7.333 8.507 -8.911 1.00 70.00 409 GLY A CA 1
ATOM 3082 C C . GLY A 1 409 ? 8.739 9.069 -8.674 1.00 70.00 409 GLY A C 1
ATOM 3083 O O . GLY A 1 409 ? 9.148 9.149 -7.518 1.00 70.00 409 GLY A O 1
ATOM 3084 N N . ASP A 1 410 ? 9.462 9.483 -9.720 1.00 80.31 410 ASP A N 1
ATOM 3085 C CA . ASP A 1 410 ? 10.619 10.357 -9.537 1.00 80.31 410 ASP A CA 1
ATOM 3086 C C . ASP A 1 410 ? 10.151 11.755 -9.095 1.00 80.31 410 ASP A C 1
ATOM 3088 O O . ASP A 1 410 ? 9.097 12.237 -9.505 1.00 80.31 410 ASP A O 1
ATOM 3092 N N . CYS A 1 411 ? 10.973 12.430 -8.295 1.00 85.25 411 CYS A N 1
ATOM 3093 C CA . CYS A 1 411 ? 10.910 13.875 -8.097 1.00 85.25 411 CYS A CA 1
ATOM 3094 C C . CYS A 1 411 ? 12.321 14.449 -8.255 1.00 85.25 411 CYS A C 1
ATOM 3096 O O . CYS A 1 411 ? 13.311 13.724 -8.092 1.00 85.25 411 CYS A O 1
ATOM 3098 N N . LEU A 1 412 ? 12.431 15.748 -8.535 1.00 84.69 412 LEU A N 1
ATOM 3099 C CA . LEU A 1 412 ? 13.710 16.425 -8.775 1.00 84.69 412 LEU A CA 1
ATOM 3100 C C . LEU A 1 412 ? 14.740 16.183 -7.653 1.00 84.69 412 LEU A C 1
ATOM 3102 O O . LEU A 1 412 ? 15.911 15.926 -7.931 1.00 84.69 412 LEU A O 1
ATOM 3106 N N . ILE A 1 413 ? 14.290 16.130 -6.394 1.00 87.75 413 ILE A N 1
ATOM 3107 C CA . ILE A 1 413 ? 15.118 15.810 -5.218 1.00 87.75 413 ILE A CA 1
ATOM 3108 C C . ILE A 1 413 ? 15.661 14.372 -5.269 1.00 87.75 413 ILE A C 1
ATOM 3110 O O . ILE A 1 413 ? 16.839 14.151 -4.989 1.00 87.75 413 ILE A O 1
ATOM 3114 N N . PHE A 1 414 ? 14.844 13.371 -5.618 1.00 85.19 414 PHE A N 1
ATOM 3115 C CA . PHE A 1 414 ? 15.309 11.979 -5.715 1.00 85.19 414 PHE A CA 1
ATOM 3116 C C . PHE A 1 414 ? 16.236 11.760 -6.913 1.00 85.19 414 PHE A C 1
ATOM 3118 O O . PHE A 1 414 ? 17.201 11.001 -6.800 1.00 85.19 414 PHE A O 1
ATOM 3125 N N . ILE A 1 415 ? 16.007 12.467 -8.023 1.00 83.50 415 ILE A N 1
ATOM 3126 C CA . ILE A 1 415 ? 16.919 12.483 -9.171 1.00 83.50 415 ILE A CA 1
ATOM 3127 C C . ILE A 1 415 ? 18.264 13.100 -8.748 1.00 83.50 415 ILE A C 1
ATOM 3129 O O . ILE A 1 415 ? 19.304 12.470 -8.933 1.00 83.50 415 ILE A O 1
ATOM 3133 N N . ALA A 1 416 ? 18.264 14.251 -8.068 1.00 87.38 416 ALA A N 1
ATOM 3134 C CA . ALA A 1 416 ? 19.485 14.850 -7.524 1.00 87.38 416 ALA A CA 1
ATOM 3135 C C . ALA A 1 416 ? 20.224 13.905 -6.558 1.00 87.38 416 ALA A C 1
ATOM 3137 O O . ALA A 1 416 ? 21.427 13.702 -6.709 1.00 87.38 416 ALA A O 1
ATOM 3138 N N . LYS A 1 417 ? 19.520 13.227 -5.635 1.00 89.06 417 LYS A N 1
ATOM 3139 C CA . LYS A 1 417 ? 20.138 12.211 -4.755 1.00 89.06 417 LYS A CA 1
ATOM 3140 C C . LYS A 1 417 ? 20.775 11.056 -5.527 1.00 89.06 417 LYS A C 1
ATOM 3142 O O . LYS A 1 417 ? 21.824 10.554 -5.127 1.00 89.06 417 LYS A O 1
ATOM 3147 N N . ARG A 1 418 ? 20.150 10.630 -6.628 1.00 85.06 418 ARG A N 1
ATOM 3148 C CA . ARG A 1 418 ? 20.619 9.526 -7.474 1.00 85.06 418 ARG A CA 1
ATOM 3149 C C . ARG A 1 418 ? 21.903 9.858 -8.234 1.00 85.06 418 ARG A C 1
ATOM 3151 O O . ARG A 1 418 ? 22.745 8.977 -8.372 1.00 85.06 418 ARG A O 1
ATOM 3158 N N . PHE A 1 419 ? 22.036 11.086 -8.736 1.00 82.69 419 PHE A N 1
ATOM 3159 C CA . PHE A 1 419 ? 23.166 11.488 -9.584 1.00 82.69 419 PHE A CA 1
ATOM 3160 C C . PHE A 1 419 ? 24.279 12.231 -8.831 1.00 82.69 419 PHE A C 1
ATOM 3162 O O . PHE A 1 419 ? 25.446 12.085 -9.182 1.00 82.69 419 PHE A O 1
ATOM 3169 N N . TYR A 1 420 ? 23.952 12.982 -7.775 1.00 82.12 420 TYR A N 1
ATOM 3170 C CA . TYR A 1 420 ? 24.913 13.800 -7.023 1.00 82.12 420 TYR A CA 1
ATOM 3171 C C . TYR A 1 420 ? 25.316 13.216 -5.656 1.00 82.12 420 TYR A C 1
ATOM 3173 O O . TYR A 1 420 ? 26.299 13.678 -5.063 1.00 82.12 420 TYR A O 1
ATOM 3181 N N . GLY A 1 421 ? 24.594 12.198 -5.173 1.00 83.38 421 GLY A N 1
ATOM 31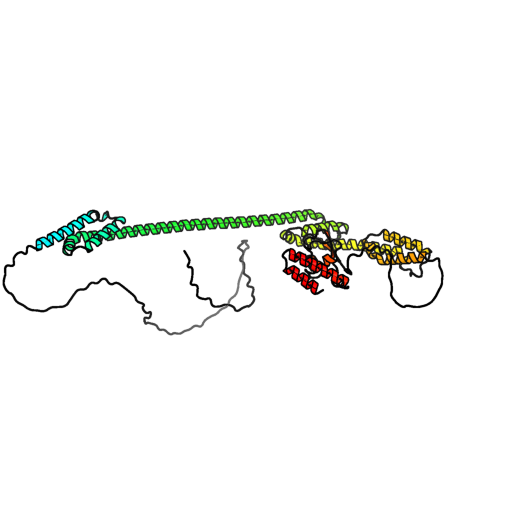82 C CA . GLY A 1 421 ? 24.808 11.517 -3.890 1.00 83.38 421 GLY A CA 1
ATOM 3183 C C . GLY A 1 421 ? 23.672 11.754 -2.887 1.00 83.38 421 GLY A C 1
ATOM 3184 O O . GLY A 1 421 ? 22.970 12.761 -2.959 1.00 83.38 421 GLY A O 1
ATOM 3185 N N . THR A 1 422 ? 23.496 10.840 -1.927 1.00 76.75 422 THR A N 1
ATOM 3186 C CA . THR A 1 422 ? 22.341 10.793 -1.000 1.00 76.75 422 THR A CA 1
ATOM 3187 C C . THR A 1 422 ? 22.101 12.087 -0.220 1.00 76.75 422 THR A C 1
ATOM 3189 O O . THR A 1 422 ? 20.947 12.490 -0.042 1.00 76.75 422 THR A O 1
ATOM 3192 N N . GLU A 1 423 ? 23.180 12.766 0.171 1.00 83.12 423 GLU A N 1
ATOM 3193 C CA . GLU A 1 423 ? 23.144 14.026 0.927 1.00 83.12 423 GLU A CA 1
ATOM 3194 C C . GLU A 1 423 ? 22.845 15.247 0.043 1.00 83.12 423 GLU A C 1
ATOM 3196 O O . GLU A 1 423 ? 22.434 16.297 0.530 1.00 83.12 423 GLU A O 1
ATOM 3201 N N . LYS A 1 424 ? 22.996 15.124 -1.281 1.00 84.00 424 LYS A N 1
ATOM 3202 C CA . LYS A 1 424 ? 22.867 16.235 -2.238 1.00 84.00 424 LYS A CA 1
ATOM 3203 C C . LYS A 1 424 ? 21.474 16.347 -2.856 1.00 84.00 424 LYS A C 1
ATOM 3205 O O . LYS A 1 424 ? 21.316 16.852 -3.963 1.00 84.00 424 LYS A O 1
ATOM 3210 N N . GLY A 1 425 ? 20.439 15.932 -2.126 1.00 81.00 425 GLY A N 1
ATOM 3211 C CA . GLY A 1 425 ? 19.052 16.056 -2.590 1.00 81.00 425 GLY A CA 1
ATOM 3212 C C . GLY A 1 425 ? 18.642 17.491 -2.921 1.00 81.00 425 GLY A C 1
ATOM 3213 O O . GLY A 1 425 ? 17.907 17.696 -3.876 1.00 81.00 425 GLY A O 1
ATOM 3214 N N . ASN A 1 426 ? 19.185 18.479 -2.207 1.00 87.06 426 ASN A N 1
ATOM 3215 C CA . ASN A 1 426 ? 18.903 19.902 -2.424 1.00 87.06 426 ASN A CA 1
ATOM 3216 C C . ASN A 1 426 ? 19.664 20.518 -3.618 1.00 87.06 426 ASN A C 1
ATOM 3218 O O . ASN A 1 426 ? 19.523 21.707 -3.872 1.00 87.06 426 ASN A O 1
ATOM 3222 N N . TYR A 1 427 ? 20.455 19.735 -4.363 1.00 88.69 427 TYR A N 1
ATOM 3223 C CA . TYR A 1 427 ? 21.175 20.193 -5.561 1.00 88.69 427 TYR A CA 1
ATOM 3224 C C . TYR A 1 427 ? 20.330 20.071 -6.841 1.00 88.69 427 TYR A C 1
ATOM 3226 O O . TYR A 1 427 ? 20.824 20.304 -7.940 1.00 88.69 427 TYR A O 1
ATOM 3234 N N . PHE A 1 428 ? 19.041 19.740 -6.731 1.00 88.75 428 PHE A N 1
ATOM 3235 C CA . PHE A 1 428 ? 18.142 19.687 -7.883 1.00 88.75 428 PHE A CA 1
ATOM 3236 C C . PHE A 1 428 ? 18.002 21.007 -8.682 1.00 88.75 428 PHE A C 1
ATOM 3238 O O . PHE A 1 428 ? 17.720 20.898 -9.874 1.00 88.75 428 PHE A O 1
ATOM 3245 N N . PRO A 1 429 ? 18.248 22.230 -8.156 1.00 89.56 429 PRO A N 1
ATOM 3246 C CA . PRO A 1 429 ? 18.220 23.431 -8.997 1.00 89.56 429 PRO A CA 1
ATOM 3247 C C . PRO A 1 429 ? 19.308 23.459 -10.081 1.00 89.56 429 PRO A C 1
ATOM 3249 O O . PRO A 1 429 ? 19.113 24.118 -11.094 1.00 89.56 429 PRO A O 1
ATOM 3252 N N . PHE A 1 430 ? 20.396 22.682 -9.951 1.00 87.75 430 PHE A N 1
ATOM 3253 C CA . PHE A 1 430 ? 21.341 22.459 -11.058 1.00 87.75 430 PHE A CA 1
ATOM 3254 C C . PHE A 1 430 ? 20.671 21.771 -12.256 1.00 87.75 430 PHE A C 1
ATOM 3256 O O . PHE A 1 430 ? 20.950 22.107 -13.403 1.00 87.75 430 PHE A O 1
ATOM 3263 N N . ILE A 1 431 ? 19.762 20.828 -11.995 1.00 87.88 431 ILE A N 1
ATOM 3264 C CA . ILE A 1 431 ? 19.003 20.111 -13.029 1.00 87.88 431 ILE A CA 1
ATOM 3265 C C . ILE A 1 431 ? 18.032 21.074 -13.721 1.00 87.88 431 ILE A C 1
ATOM 3267 O O . ILE A 1 431 ? 17.909 21.043 -14.943 1.00 87.88 431 ILE A O 1
ATOM 3271 N N . ILE A 1 432 ? 17.392 21.966 -12.955 1.00 85.69 432 ILE A N 1
ATOM 3272 C CA . ILE A 1 432 ? 16.525 23.027 -13.490 1.00 85.69 432 ILE A CA 1
ATOM 3273 C C . ILE A 1 432 ? 17.337 23.981 -14.377 1.00 85.69 432 ILE A C 1
ATOM 3275 O O . ILE A 1 432 ? 16.949 24.215 -15.515 1.00 85.69 432 ILE A O 1
ATOM 3279 N N . ALA A 1 433 ? 18.489 24.464 -13.899 1.00 83.94 433 ALA A N 1
ATOM 3280 C CA . ALA A 1 433 ? 19.352 25.384 -14.643 1.00 83.94 433 ALA A CA 1
ATOM 3281 C C . ALA A 1 433 ? 19.910 24.781 -15.949 1.00 83.94 433 ALA A C 1
ATOM 3283 O O . ALA A 1 433 ? 20.129 25.504 -16.914 1.00 83.94 433 ALA A O 1
ATOM 3284 N N . GLY A 1 434 ? 20.162 23.467 -15.995 1.00 79.69 434 GLY A N 1
ATOM 3285 C CA . GLY A 1 434 ? 20.718 22.799 -17.178 1.00 79.69 434 GLY A CA 1
ATOM 3286 C C . GLY A 1 434 ? 19.700 22.242 -18.181 1.00 79.69 434 GLY A C 1
ATOM 3287 O O . GLY A 1 434 ? 20.098 21.834 -19.275 1.00 79.69 434 GLY A O 1
ATOM 3288 N N . THR A 1 435 ? 18.417 22.143 -17.823 1.00 80.62 435 THR A N 1
ATOM 3289 C CA . THR A 1 435 ? 17.398 21.488 -18.664 1.00 80.62 435 THR A CA 1
ATOM 3290 C C . THR A 1 435 ? 16.851 22.449 -19.725 1.00 80.62 435 THR A C 1
ATOM 3292 O O . THR A 1 435 ? 16.556 23.603 -19.442 1.00 80.62 435 THR A O 1
ATOM 3295 N N . GLU A 1 436 ? 16.721 21.971 -20.970 1.00 66.69 436 GLU A N 1
ATOM 3296 C CA . GLU A 1 436 ? 16.256 22.778 -22.115 1.00 66.69 436 GLU A CA 1
ATOM 3297 C C . GLU A 1 436 ? 14.794 23.234 -21.977 1.00 66.69 436 GLU A C 1
ATOM 3299 O O . GLU A 1 436 ? 14.420 24.306 -22.452 1.00 66.69 436 GLU A O 1
ATOM 3304 N N . GLU A 1 437 ? 13.966 22.408 -21.340 1.00 70.94 437 GLU A N 1
ATOM 3305 C CA . GLU A 1 437 ? 12.563 22.693 -21.071 1.00 70.94 437 GLU A CA 1
ATOM 3306 C C . GLU A 1 437 ? 12.408 23.458 -19.750 1.00 70.94 437 GLU A C 1
ATOM 3308 O O . GLU A 1 437 ? 12.988 23.092 -18.726 1.00 70.94 437 GLU A O 1
ATOM 3313 N N . LYS A 1 438 ? 11.612 24.531 -19.769 1.00 68.88 438 LYS A N 1
ATOM 3314 C CA . LYS A 1 438 ? 11.419 25.409 -18.614 1.00 68.88 438 LYS A CA 1
ATOM 3315 C C . LYS A 1 438 ? 10.581 24.708 -17.540 1.00 68.88 438 LYS A C 1
ATOM 3317 O O . LYS A 1 438 ? 9.357 24.689 -17.617 1.00 68.88 438 LYS A O 1
ATOM 3322 N N . ILE A 1 439 ? 11.240 24.195 -16.506 1.00 75.50 439 ILE A N 1
ATOM 3323 C CA . ILE A 1 439 ? 10.575 23.639 -15.320 1.00 75.50 439 ILE A CA 1
ATOM 3324 C C . ILE A 1 439 ? 10.080 24.802 -14.451 1.00 75.50 439 ILE A C 1
ATOM 3326 O O . ILE A 1 439 ? 10.850 25.418 -13.710 1.00 75.50 439 ILE A O 1
ATOM 3330 N N . GLU A 1 440 ? 8.796 25.143 -14.568 1.00 65.81 440 GLU A N 1
ATOM 3331 C CA . GLU A 1 440 ? 8.212 26.254 -13.806 1.00 65.81 440 GLU A CA 1
ATOM 3332 C C . GLU A 1 440 ? 8.033 25.912 -12.321 1.00 65.81 440 GLU A C 1
ATOM 3334 O O . GLU A 1 440 ? 8.329 26.757 -11.470 1.00 65.81 440 GLU A O 1
ATOM 3339 N N . ASP A 1 441 ? 7.660 24.671 -12.001 1.00 70.19 441 ASP A N 1
ATOM 3340 C CA . ASP A 1 441 ? 7.545 24.170 -10.632 1.00 70.19 441 ASP A CA 1
ATOM 3341 C C . ASP A 1 441 ? 8.439 22.928 -10.407 1.00 70.19 441 ASP A C 1
ATOM 3343 O O . ASP A 1 441 ? 8.267 21.910 -11.079 1.00 70.19 441 ASP A O 1
ATOM 3347 N N . PRO A 1 442 ? 9.388 22.960 -9.449 1.00 70.19 442 PRO A N 1
ATOM 3348 C CA . PRO A 1 442 ? 10.220 21.804 -9.110 1.00 70.19 442 PRO A CA 1
ATOM 3349 C C . PRO A 1 442 ? 9.466 20.561 -8.604 1.00 70.19 442 PRO A C 1
ATOM 3351 O O . PRO A 1 442 ? 10.036 19.466 -8.601 1.00 70.19 442 PRO A O 1
ATOM 3354 N N . ASP A 1 443 ? 8.227 20.720 -8.129 1.00 75.19 443 ASP A N 1
ATOM 3355 C CA . ASP A 1 443 ? 7.378 19.609 -7.689 1.00 75.19 443 ASP A CA 1
ATOM 3356 C C . ASP A 1 443 ? 6.561 19.000 -8.870 1.00 75.19 443 ASP A C 1
ATOM 3358 O O . ASP A 1 443 ? 5.983 17.925 -8.701 1.00 75.19 443 ASP A O 1
ATOM 3362 N N . GLU A 1 444 ? 6.544 19.621 -10.065 1.00 76.19 444 GLU A N 1
ATOM 3363 C CA . GLU A 1 444 ? 5.710 19.244 -11.230 1.00 76.19 444 GLU A CA 1
ATOM 3364 C C . GLU A 1 444 ? 6.549 18.803 -12.451 1.00 76.19 444 GLU A C 1
ATOM 3366 O O . GLU A 1 444 ? 6.589 19.467 -13.485 1.00 76.19 444 GLU A O 1
ATOM 3371 N N . ILE A 1 445 ? 7.230 17.656 -12.344 1.00 81.50 445 ILE A N 1
ATOM 3372 C CA . ILE A 1 445 ? 7.927 17.025 -13.483 1.00 81.50 445 ILE A CA 1
ATOM 3373 C C . ILE A 1 445 ? 7.089 15.909 -14.119 1.00 81.50 445 ILE A C 1
ATOM 3375 O O . ILE A 1 445 ? 6.514 15.068 -13.422 1.00 81.50 445 ILE A O 1
ATOM 3379 N N . GLU A 1 446 ? 7.049 15.861 -15.452 1.00 78.25 446 GLU A N 1
ATOM 3380 C CA . GLU A 1 446 ? 6.221 14.898 -16.188 1.00 78.25 446 GLU A CA 1
ATOM 3381 C C . GLU A 1 446 ? 6.956 13.594 -16.526 1.00 78.25 446 GLU A C 1
ATOM 3383 O O . GLU A 1 446 ? 8.153 13.558 -16.812 1.00 78.25 446 GLU A O 1
ATOM 3388 N N . VAL A 1 447 ? 6.226 12.476 -16.548 1.00 75.62 447 VAL A N 1
ATOM 3389 C CA . VAL A 1 447 ? 6.797 11.168 -16.904 1.00 75.62 447 VAL A CA 1
ATOM 3390 C C . VAL A 1 447 ? 7.131 11.128 -18.393 1.00 75.62 447 VAL A C 1
ATOM 3392 O O . VAL A 1 447 ? 6.244 11.225 -19.233 1.00 75.62 447 VAL A O 1
ATOM 3395 N N . GLY A 1 448 ? 8.403 10.903 -18.720 1.00 69.38 448 GLY A N 1
ATOM 3396 C CA . GLY A 1 448 ? 8.921 10.986 -20.089 1.00 69.38 448 GLY A CA 1
ATOM 3397 C C . GLY A 1 448 ? 9.691 12.276 -20.389 1.00 69.38 448 GLY A C 1
ATOM 3398 O O . GLY A 1 448 ? 10.399 12.322 -21.397 1.00 69.38 448 GLY A O 1
ATOM 3399 N N . GLN A 1 449 ? 9.636 13.274 -19.501 1.00 78.50 449 GLN A N 1
ATOM 3400 C CA . GLN A 1 449 ? 10.409 14.510 -19.614 1.00 78.50 449 GLN A CA 1
ATOM 3401 C C . GLN A 1 449 ? 11.919 14.222 -19.632 1.00 78.50 449 GLN A C 1
ATOM 3403 O O . GLN A 1 449 ? 12.407 13.345 -18.908 1.00 78.50 449 GLN A O 1
ATOM 3408 N N . LYS A 1 450 ? 12.672 14.942 -20.473 1.00 82.62 450 LYS A N 1
ATOM 3409 C CA . LYS A 1 450 ? 14.132 14.809 -20.589 1.00 82.62 450 LYS A CA 1
ATOM 3410 C C . LYS A 1 450 ? 14.818 15.900 -19.778 1.00 82.62 450 LYS A C 1
ATOM 3412 O O . LYS A 1 450 ? 14.776 17.064 -20.153 1.00 82.62 450 LYS A O 1
ATOM 3417 N N . LEU A 1 451 ? 15.487 15.497 -18.706 1.00 86.56 451 LEU A N 1
ATOM 3418 C CA . LEU A 1 451 ? 16.283 16.374 -17.858 1.00 86.56 451 LEU A CA 1
ATOM 3419 C C . LEU A 1 451 ? 17.760 16.289 -18.237 1.00 86.56 451 LEU A C 1
ATOM 3421 O O . LEU A 1 451 ? 18.303 15.193 -18.427 1.00 86.56 451 LEU A O 1
ATOM 3425 N N . THR A 1 452 ? 18.416 17.443 -18.272 1.00 86.31 452 THR A N 1
ATOM 3426 C CA . THR A 1 452 ? 19.877 17.532 -18.262 1.00 86.31 452 THR A CA 1
ATOM 3427 C C . THR A 1 452 ? 20.338 17.513 -16.811 1.00 86.31 452 THR A C 1
ATOM 3429 O O . THR A 1 452 ? 19.804 18.234 -15.975 1.00 86.31 452 THR A O 1
ATOM 3432 N N . ILE A 1 453 ? 21.349 16.711 -16.504 1.00 87.94 453 ILE A N 1
ATOM 3433 C CA . ILE A 1 453 ? 21.973 16.599 -15.187 1.00 87.94 453 ILE A CA 1
ATOM 3434 C C . ILE A 1 453 ? 23.410 17.135 -15.318 1.00 87.94 453 ILE A C 1
ATOM 3436 O O . ILE A 1 453 ? 24.301 16.364 -15.688 1.00 87.94 453 ILE A O 1
ATOM 3440 N N . PRO A 1 454 ? 23.667 18.439 -15.083 1.00 86.88 454 PRO A N 1
ATOM 3441 C CA . PRO A 1 454 ? 25.010 19.007 -15.212 1.00 86.88 454 PRO A CA 1
ATOM 3442 C C . PRO A 1 454 ? 25.993 18.377 -14.225 1.00 86.88 454 PRO A C 1
ATOM 3444 O O . PRO A 1 454 ? 25.593 18.026 -13.112 1.00 86.88 454 PRO A O 1
ATOM 3447 N N . ASP A 1 455 ? 27.278 18.290 -14.576 1.00 86.81 455 ASP A N 1
ATOM 3448 C CA . ASP A 1 455 ? 28.306 18.048 -13.561 1.00 86.81 455 ASP A CA 1
ATOM 3449 C C . ASP A 1 455 ? 28.436 19.275 -12.644 1.00 86.81 455 ASP A C 1
ATOM 3451 O O . ASP A 1 455 ? 28.472 20.416 -13.105 1.00 86.81 455 ASP A O 1
ATOM 3455 N N . LEU A 1 456 ? 28.525 19.040 -11.332 1.00 86.00 456 LEU A N 1
ATOM 3456 C CA . LEU A 1 456 ? 28.518 20.114 -10.336 1.00 86.00 456 LEU A CA 1
ATOM 3457 C C . LEU A 1 456 ? 29.764 21.008 -10.388 1.00 86.00 456 LEU A C 1
ATOM 3459 O O . LEU A 1 456 ? 29.687 22.143 -9.930 1.00 86.00 456 LEU A O 1
ATOM 3463 N N . LYS A 1 457 ? 30.905 20.522 -10.899 1.00 84.69 457 LYS A N 1
ATOM 3464 C CA . LYS A 1 457 ? 32.123 21.334 -11.051 1.00 84.69 457 LYS A CA 1
ATOM 3465 C C . LYS A 1 457 ? 32.092 22.110 -12.362 1.00 84.69 457 LYS A C 1
ATOM 3467 O O . LYS A 1 457 ? 32.435 23.288 -12.372 1.00 84.69 457 LYS A O 1
ATOM 3472 N N . ALA A 1 458 ? 31.647 21.469 -13.444 1.00 79.00 458 ALA A N 1
ATOM 3473 C CA . ALA A 1 458 ? 31.448 22.122 -14.736 1.00 79.00 458 ALA A CA 1
ATOM 3474 C C . ALA A 1 458 ? 30.450 23.288 -14.631 1.00 79.00 458 ALA A C 1
ATOM 3476 O O . ALA A 1 458 ? 30.779 24.406 -15.022 1.00 79.00 458 ALA A O 1
ATOM 3477 N N . ALA A 1 459 ? 29.293 23.066 -14.000 1.00 80.88 459 ALA A N 1
ATOM 3478 C CA . ALA A 1 459 ? 28.210 24.043 -13.873 1.00 80.88 459 ALA A CA 1
ATOM 3479 C C . ALA A 1 459 ? 28.566 25.344 -13.121 1.00 80.88 459 ALA A C 1
ATOM 3481 O O . ALA A 1 459 ? 27.824 26.317 -13.219 1.00 80.88 459 ALA A O 1
ATOM 3482 N N . VAL A 1 460 ? 29.684 25.385 -12.385 1.00 84.19 460 VAL A N 1
ATOM 3483 C CA . VAL A 1 460 ? 30.175 26.579 -11.659 1.00 84.19 460 VAL A CA 1
ATOM 3484 C C . VAL A 1 460 ? 31.595 26.987 -12.069 1.00 84.19 460 VAL A C 1
ATOM 3486 O O . VAL A 1 460 ? 32.235 27.784 -11.389 1.00 84.19 460 VAL A O 1
ATOM 3489 N N . SER A 1 461 ? 32.103 26.434 -13.174 1.00 81.06 461 SER A N 1
ATOM 3490 C CA . SER A 1 461 ? 33.472 26.662 -13.666 1.00 81.06 461 SER A CA 1
ATOM 3491 C C . SER A 1 461 ? 33.731 28.077 -14.193 1.00 81.06 461 SER A C 1
ATOM 3493 O O . SER A 1 461 ? 34.888 28.487 -14.282 1.00 81.06 461 SER A O 1
ATOM 3495 N N . THR A 1 462 ? 32.677 28.828 -14.522 1.00 82.00 462 THR A N 1
ATOM 3496 C CA . THR A 1 462 ? 32.757 30.234 -14.935 1.00 82.00 462 THR A CA 1
ATOM 3497 C C . THR A 1 462 ? 31.871 31.101 -14.050 1.00 82.00 462 THR A C 1
ATOM 3499 O O . THR A 1 462 ? 30.853 30.639 -13.530 1.00 82.00 462 THR A O 1
ATOM 3502 N N . GLU A 1 463 ? 32.239 32.374 -13.908 1.00 76.50 463 GLU A N 1
ATOM 3503 C CA . GLU A 1 463 ? 31.496 33.336 -13.090 1.00 76.50 463 GLU A CA 1
ATOM 3504 C C . GLU A 1 463 ? 30.074 33.581 -13.636 1.00 76.50 463 GLU A C 1
ATOM 3506 O O . GLU A 1 463 ? 29.130 33.735 -12.864 1.00 76.50 463 GLU A O 1
ATOM 3511 N N . GLU A 1 464 ? 29.877 33.525 -14.958 1.00 78.69 464 GLU A N 1
ATOM 3512 C CA . GLU A 1 464 ? 28.544 33.608 -15.571 1.00 78.69 464 GLU A CA 1
ATOM 3513 C C . GLU A 1 464 ? 27.676 32.390 -15.224 1.00 78.69 464 GLU A C 1
ATOM 3515 O O . GLU A 1 464 ? 26.539 32.550 -14.774 1.00 78.69 464 GLU A O 1
ATOM 3520 N N . SER A 1 465 ? 28.220 31.172 -15.356 1.00 80.88 465 SER A N 1
ATOM 3521 C CA . SER A 1 465 ? 27.506 29.936 -14.998 1.00 80.88 465 SER A CA 1
ATOM 3522 C C . SER A 1 465 ? 27.148 29.904 -13.519 1.00 80.88 465 SER A C 1
ATOM 3524 O O . SER A 1 465 ? 26.016 29.589 -13.152 1.00 80.88 465 SER A O 1
ATOM 3526 N N . LYS A 1 466 ? 28.102 30.291 -12.670 1.00 83.12 466 LYS A N 1
ATOM 3527 C CA . LYS A 1 466 ? 27.934 30.374 -11.224 1.00 83.12 466 LYS A CA 1
ATOM 3528 C C . LYS A 1 466 ? 26.817 31.345 -10.841 1.00 83.12 466 LYS A C 1
ATOM 3530 O O . LYS A 1 466 ? 25.940 30.961 -10.069 1.00 83.12 466 LYS A O 1
ATOM 3535 N N . ASN A 1 467 ? 26.797 32.556 -11.400 1.00 82.06 467 ASN A N 1
ATOM 3536 C CA . ASN A 1 467 ? 25.750 33.539 -11.106 1.00 82.06 467 ASN A CA 1
ATOM 3537 C C . ASN A 1 467 ? 24.368 33.101 -11.618 1.00 82.06 467 ASN A C 1
ATOM 3539 O O . ASN A 1 467 ? 23.375 33.274 -10.912 1.00 82.06 467 ASN A O 1
ATOM 3543 N N . TYR A 1 468 ? 24.294 32.447 -12.779 1.00 83.38 468 TYR A N 1
ATOM 3544 C CA . TYR A 1 468 ? 23.042 31.895 -13.306 1.00 83.38 468 TYR A CA 1
ATOM 3545 C C . TYR A 1 468 ? 22.478 30.744 -12.451 1.00 83.38 468 TYR A C 1
ATOM 3547 O O . TYR A 1 468 ? 21.294 30.739 -12.097 1.00 83.38 468 TYR A O 1
ATOM 3555 N N . VAL A 1 469 ? 23.329 29.797 -12.037 1.00 86.81 469 VAL A N 1
ATOM 3556 C CA . VAL A 1 469 ? 22.942 28.736 -11.092 1.00 86.81 469 VAL A CA 1
ATOM 3557 C C . VAL A 1 469 ? 22.491 29.354 -9.767 1.00 86.81 469 VAL A C 1
ATOM 3559 O O . VAL A 1 469 ? 21.435 28.994 -9.249 1.00 86.81 469 VAL A O 1
ATOM 3562 N N . LYS A 1 470 ? 23.242 30.324 -9.235 1.00 87.31 470 LYS A N 1
ATOM 3563 C CA . LYS A 1 470 ? 22.930 31.022 -7.981 1.00 87.31 470 LYS A CA 1
ATOM 3564 C C . LYS A 1 470 ? 21.570 31.724 -8.025 1.00 87.31 470 LYS A C 1
ATOM 3566 O O . LYS A 1 470 ? 20.794 31.563 -7.085 1.00 87.31 470 LYS A O 1
ATOM 3571 N N . GLN A 1 471 ? 21.241 32.407 -9.125 1.00 83.69 471 GLN A N 1
ATOM 3572 C CA . GLN A 1 471 ? 19.909 32.984 -9.334 1.00 83.69 471 GLN A CA 1
ATOM 3573 C C . GLN A 1 471 ? 18.823 31.899 -9.349 1.00 83.69 471 GLN A C 1
ATOM 3575 O O . GLN A 1 471 ? 17.833 32.018 -8.633 1.00 83.69 471 GLN A O 1
ATOM 3580 N N . THR A 1 472 ? 19.054 30.790 -10.059 1.00 86.25 472 THR A N 1
ATOM 3581 C CA . THR A 1 472 ? 18.113 29.656 -10.108 1.00 86.25 472 THR A CA 1
ATOM 3582 C C . THR A 1 472 ? 17.828 29.081 -8.710 1.00 86.25 472 THR A C 1
ATOM 3584 O O . THR A 1 472 ? 16.690 28.726 -8.407 1.00 86.25 472 THR A O 1
ATOM 3587 N N 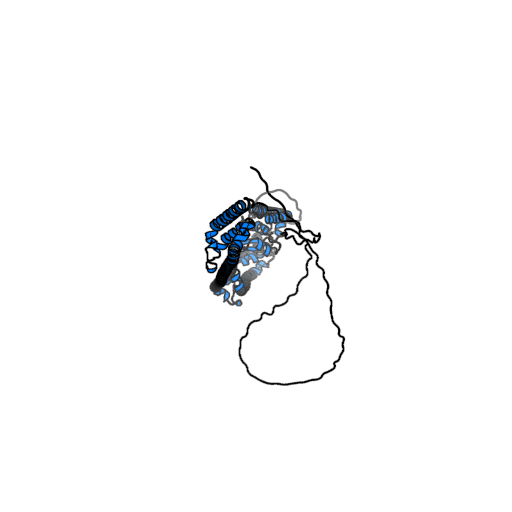. PHE A 1 473 ? 18.825 29.015 -7.818 1.00 89.00 473 PHE A N 1
ATOM 3588 C CA . PHE A 1 473 ? 18.602 28.609 -6.424 1.00 89.00 473 PHE A CA 1
ATOM 3589 C C . PHE A 1 473 ? 17.738 29.608 -5.636 1.00 89.00 473 PHE A C 1
ATOM 3591 O O . PHE A 1 473 ? 16.916 29.166 -4.830 1.00 89.00 473 PHE A O 1
ATOM 3598 N N . TYR A 1 474 ? 17.899 30.919 -5.849 1.00 86.50 474 TYR A N 1
ATOM 3599 C CA . TYR A 1 474 ? 17.058 31.937 -5.209 1.00 86.50 474 TYR A CA 1
ATOM 3600 C C . TYR A 1 474 ? 15.613 31.877 -5.721 1.00 86.50 474 TYR A C 1
ATOM 3602 O O . TYR A 1 474 ? 14.703 31.726 -4.909 1.00 86.50 474 TYR A O 1
ATOM 3610 N N . ASP A 1 475 ? 15.404 31.846 -7.040 1.00 84.81 475 ASP A N 1
ATOM 3611 C CA . ASP A 1 475 ? 14.071 31.753 -7.658 1.00 84.81 475 ASP A CA 1
ATOM 3612 C C . ASP A 1 475 ? 13.291 30.516 -7.169 1.00 84.81 475 ASP A C 1
ATOM 3614 O O . ASP A 1 475 ? 12.076 30.548 -6.960 1.00 84.81 475 ASP A O 1
ATOM 3618 N N . VAL A 1 476 ? 13.992 29.395 -6.976 1.00 86.38 476 VAL A N 1
ATOM 3619 C CA . VAL A 1 476 ? 13.416 28.156 -6.440 1.00 86.38 476 VAL A CA 1
ATOM 3620 C C . VAL A 1 476 ? 13.154 28.258 -4.932 1.00 86.38 476 VAL A C 1
ATOM 3622 O O . VAL A 1 476 ? 12.128 27.763 -4.462 1.00 86.38 476 VAL A O 1
ATOM 3625 N N . ALA A 1 477 ? 14.032 28.906 -4.162 1.00 85.50 477 ALA A N 1
ATOM 3626 C CA . ALA A 1 477 ? 13.807 29.138 -2.736 1.00 85.50 477 ALA A CA 1
ATOM 3627 C C . ALA A 1 477 ? 12.567 30.011 -2.486 1.00 85.50 477 ALA A C 1
ATOM 3629 O O . ALA A 1 477 ? 11.753 29.668 -1.629 1.00 85.50 477 ALA A O 1
ATOM 3630 N N . ASP A 1 478 ? 12.383 31.073 -3.271 1.00 86.19 478 ASP A N 1
ATOM 3631 C CA . ASP A 1 478 ? 11.235 31.980 -3.181 1.00 86.19 478 ASP A CA 1
ATOM 3632 C C . ASP A 1 478 ? 9.914 31.236 -3.451 1.00 86.19 478 ASP A C 1
ATOM 3634 O O . ASP A 1 478 ? 8.947 31.382 -2.698 1.00 86.19 478 ASP A O 1
ATOM 3638 N N . LYS A 1 479 ? 9.889 30.335 -4.446 1.00 83.94 479 LYS A N 1
ATOM 3639 C CA . LYS A 1 479 ? 8.745 29.436 -4.703 1.00 83.94 479 LYS A CA 1
ATOM 3640 C C . LYS A 1 479 ? 8.452 28.512 -3.519 1.00 83.94 479 LYS A C 1
ATOM 3642 O O . LYS A 1 479 ? 7.291 28.324 -3.158 1.00 83.94 479 LYS A O 1
ATOM 3647 N N . TYR A 1 480 ? 9.479 27.933 -2.892 1.00 83.31 480 TYR A N 1
ATOM 3648 C CA . TYR A 1 480 ? 9.288 27.070 -1.722 1.00 83.31 480 TYR A CA 1
ATOM 3649 C C . TYR A 1 480 ? 8.849 27.842 -0.468 1.00 83.31 480 TYR A C 1
ATOM 3651 O O . TYR A 1 480 ? 8.095 27.298 0.341 1.00 83.31 480 TYR A O 1
ATOM 3659 N N . GLU A 1 481 ? 9.241 29.107 -0.318 1.00 86.75 481 GLU A N 1
ATOM 3660 C CA . GLU A 1 481 ? 8.733 29.986 0.738 1.00 86.75 481 GLU A CA 1
ATOM 3661 C C . GLU A 1 481 ? 7.263 30.361 0.508 1.00 86.75 481 GLU A C 1
ATOM 3663 O O . GLU A 1 481 ? 6.449 30.180 1.415 1.00 86.75 481 GLU A O 1
ATOM 3668 N N . ALA A 1 482 ? 6.885 30.743 -0.719 1.00 83.69 482 ALA A N 1
ATOM 3669 C CA . ALA A 1 482 ? 5.489 30.990 -1.099 1.00 83.69 482 ALA A CA 1
ATOM 3670 C C . ALA A 1 482 ? 4.585 29.753 -0.900 1.00 83.69 482 ALA A C 1
ATOM 3672 O O . ALA A 1 482 ? 3.421 29.880 -0.524 1.00 83.69 482 ALA A O 1
ATOM 3673 N N . LYS A 1 483 ? 5.135 28.542 -1.075 1.00 82.62 483 LYS A N 1
ATOM 3674 C CA . LYS A 1 483 ? 4.482 27.252 -0.775 1.00 82.62 483 LYS A CA 1
ATOM 3675 C C . LYS A 1 483 ? 4.433 26.885 0.720 1.00 82.62 483 LYS A C 1
ATOM 3677 O O . LYS A 1 483 ? 4.038 25.767 1.054 1.00 82.62 483 LYS A O 1
ATOM 3682 N N . GLY A 1 484 ? 4.868 27.759 1.629 1.00 84.81 484 GLY A N 1
ATOM 3683 C CA . GLY A 1 484 ? 4.858 27.495 3.072 1.00 84.81 484 GLY A CA 1
ATOM 3684 C C . GLY A 1 484 ? 5.890 26.459 3.540 1.00 84.81 484 GLY A C 1
ATOM 3685 O O . GLY A 1 484 ? 5.709 25.847 4.592 1.00 84.81 484 GLY A O 1
ATOM 3686 N N . LYS A 1 485 ? 6.984 26.254 2.790 1.00 85.50 485 LYS A N 1
ATOM 3687 C CA . LYS A 1 485 ? 8.103 25.352 3.135 1.00 85.50 485 LYS A CA 1
ATOM 3688 C C . LYS A 1 485 ? 9.388 26.155 3.476 1.00 85.50 485 LYS A C 1
ATOM 3690 O O . LYS A 1 485 ? 10.431 25.926 2.854 1.00 85.50 485 LYS A O 1
ATOM 3695 N N . PRO A 1 486 ? 9.385 27.067 4.478 1.00 83.06 486 PRO A N 1
ATOM 3696 C CA . PRO A 1 486 ? 10.499 27.994 4.734 1.00 83.06 486 PRO A CA 1
ATOM 3697 C C . PRO A 1 486 ? 11.818 27.293 5.096 1.00 83.06 486 PRO A C 1
ATOM 3699 O O . PRO A 1 486 ? 12.890 27.768 4.732 1.00 83.06 486 PRO A O 1
ATOM 3702 N N . GLY A 1 487 ? 11.767 26.122 5.744 1.00 85.50 487 GLY A N 1
ATOM 3703 C CA . GLY A 1 487 ? 12.969 25.332 6.042 1.00 85.50 487 GLY A CA 1
ATOM 3704 C C . GLY A 1 487 ? 13.702 24.829 4.790 1.00 85.50 487 GLY A C 1
ATOM 3705 O O . GLY A 1 487 ? 14.927 24.737 4.795 1.00 85.50 487 GLY A O 1
ATOM 3706 N N . MET A 1 488 ? 12.976 24.554 3.700 1.00 83.69 488 MET A N 1
ATOM 3707 C CA . MET A 1 488 ? 13.570 24.175 2.413 1.00 83.69 488 MET A CA 1
ATOM 3708 C C . MET A 1 488 ? 14.126 25.402 1.684 1.00 83.69 488 MET A C 1
ATOM 3710 O O . MET A 1 488 ? 15.256 25.356 1.203 1.00 83.69 488 MET A O 1
ATOM 3714 N N . ALA A 1 489 ? 13.390 26.518 1.683 1.00 85.19 489 ALA A N 1
ATOM 3715 C CA . ALA A 1 489 ? 13.869 27.790 1.141 1.00 85.19 489 ALA A CA 1
ATOM 3716 C C . ALA A 1 489 ? 15.187 28.237 1.806 1.00 85.19 489 ALA A C 1
ATOM 3718 O O . ALA A 1 489 ? 16.155 28.550 1.116 1.00 85.19 489 ALA A O 1
ATOM 3719 N N . ALA A 1 490 ? 15.276 28.168 3.139 1.00 86.50 490 ALA A N 1
ATOM 3720 C CA . ALA A 1 490 ? 16.492 28.493 3.885 1.00 86.50 490 ALA A CA 1
ATOM 3721 C C . ALA A 1 490 ? 17.691 27.604 3.498 1.00 86.50 490 ALA A C 1
ATOM 3723 O O . ALA A 1 490 ? 18.796 28.112 3.311 1.00 86.50 490 ALA A O 1
ATOM 3724 N N . GLN A 1 491 ? 17.484 26.293 3.320 1.00 87.31 491 GLN A N 1
ATOM 3725 C CA . GLN A 1 491 ? 18.544 25.374 2.883 1.00 87.31 491 GLN A CA 1
ATOM 3726 C C . GLN A 1 491 ? 19.028 25.674 1.458 1.00 87.31 491 GLN A C 1
ATOM 3728 O O . GLN A 1 491 ? 20.228 25.617 1.196 1.00 87.31 491 GLN A O 1
ATOM 3733 N N . LEU A 1 492 ? 18.119 26.024 0.545 1.00 88.50 492 LEU A N 1
ATOM 3734 C CA . LEU A 1 492 ? 18.468 26.394 -0.828 1.00 88.50 492 LEU A CA 1
ATOM 3735 C C . LEU A 1 492 ? 19.237 27.721 -0.884 1.00 88.50 492 LEU A C 1
ATOM 3737 O O . LEU A 1 492 ? 20.257 27.794 -1.565 1.00 88.50 492 LEU A O 1
ATOM 3741 N N . ARG A 1 493 ? 18.827 28.731 -0.104 1.00 89.50 493 ARG A N 1
ATOM 3742 C CA . ARG A 1 493 ? 19.560 30.005 0.022 1.00 89.50 493 ARG A CA 1
ATOM 3743 C C . ARG A 1 493 ? 20.937 29.828 0.663 1.00 89.50 493 ARG A C 1
ATOM 3745 O O . ARG A 1 493 ? 21.887 30.469 0.229 1.00 89.50 493 ARG A O 1
ATOM 3752 N N . ALA A 1 494 ? 21.076 28.929 1.641 1.00 88.50 494 ALA A N 1
ATOM 3753 C CA . ALA A 1 494 ? 22.376 28.597 2.227 1.00 88.50 494 ALA A CA 1
ATOM 3754 C C . ALA A 1 494 ? 23.325 27.945 1.205 1.00 88.50 494 ALA A C 1
ATOM 3756 O O . ALA A 1 494 ? 24.507 28.283 1.171 1.00 88.50 494 ALA A O 1
ATOM 3757 N N . ILE A 1 495 ? 22.813 27.064 0.333 1.00 87.62 495 ILE A N 1
ATOM 3758 C CA . ILE A 1 495 ? 23.597 26.508 -0.781 1.00 87.62 495 ILE A CA 1
ATOM 3759 C C . ILE A 1 495 ? 23.961 27.621 -1.772 1.00 87.62 495 ILE A C 1
ATOM 3761 O O . ILE A 1 495 ? 25.134 27.761 -2.090 1.00 87.62 495 ILE A O 1
ATOM 3765 N N . ALA A 1 496 ? 23.008 28.467 -2.182 1.00 87.62 496 ALA A N 1
ATOM 3766 C CA . ALA A 1 496 ? 23.254 29.601 -3.083 1.00 87.62 496 ALA A CA 1
ATOM 3767 C C . ALA A 1 496 ? 24.330 30.569 -2.560 1.00 87.62 496 ALA A C 1
ATOM 3769 O O . ALA A 1 496 ? 25.142 31.078 -3.331 1.00 87.62 496 ALA A O 1
ATOM 3770 N N . ALA A 1 497 ? 24.358 30.819 -1.249 1.00 87.38 497 ALA A N 1
ATOM 3771 C CA . ALA A 1 497 ? 25.368 31.651 -0.603 1.00 87.38 497 ALA A CA 1
ATOM 3772 C C . ALA A 1 497 ? 26.763 30.996 -0.580 1.00 87.38 497 ALA A C 1
ATOM 3774 O O . ALA A 1 497 ? 27.758 31.715 -0.631 1.00 87.38 497 ALA A O 1
ATOM 3775 N N . GLY A 1 498 ? 26.828 29.659 -0.528 1.00 82.19 498 GLY A N 1
ATOM 3776 C CA . GLY A 1 498 ? 28.064 28.867 -0.562 1.00 82.19 498 GLY A CA 1
ATOM 3777 C C . GLY A 1 498 ? 28.589 28.520 -1.962 1.00 82.19 498 GLY A C 1
ATOM 3778 O O . GLY A 1 498 ? 29.664 27.926 -2.053 1.00 82.19 498 GLY A O 1
ATOM 3779 N N . LEU A 1 499 ? 27.852 28.875 -3.025 1.00 78.94 499 LEU A N 1
ATOM 3780 C CA . LEU A 1 499 ? 28.327 28.889 -4.416 1.00 78.94 499 LEU A CA 1
ATOM 3781 C C . LEU A 1 499 ? 29.130 30.167 -4.691 1.00 78.94 499 LEU A C 1
ATOM 3783 O O . LEU A 1 499 ? 30.339 30.023 -4.975 1.00 78.94 499 LEU A O 1
#

Mean predicted aligned error: 22.63 Å

Sequence (499 aa):
MKKILPKVLAVLLIAALVSCASGKKSTAKEEEPLNVKTQDNKKAIAHDADAPVIEPEENVDVSPTYIDSGVEKINEPGMMVVDETKGLSDSLTTADKEVQLHQVDPNEGANEAKINAEVDKWRKTHKAILDKDVNSITSSDLSAIQKAISDYNNLSSGAKSKLQKEYKDLQNKLAKAKALAEEEAKKAADAKAKAAADAKAKADADAKKAADAKAKADADAKKAADAKVDAEVAKWKQTHNAILSKNANSVTANDLPAIQKAINDYNNLSSAAKNKLQKEYKDLQNKLSKAKADEDAKVNAEVEKWKQTHNAILSKNANSITADDLSAIQKAINDYNGLSAAAKNKLQKEYKDLQNKLAKAKSGDSKAKDAGNTLSVSDNGNSSKIATNTQPRGHIVLDNAQYYTVRRGDCLIFIAKRFYGTEKGNYFPFIIAGTEEKIEDPDEIEVGQKLTIPDLKAAVSTEESKNYVKQTFYDVADKYEAKGKPGMAAQLRAIAAGL

Nearest PDB structures (foldseek):
  1uk5-assembly1_A  TM=3.902E-01  e=2.706E+00  Mus musculus
  3kbt-assembly1_A  TM=2.073E-01  e=4.791E+00  Homo sapiens

pLDDT: mean 73.51, std 25.56, range [25.89, 98.5]